Protein AF-0000000084876381 (afdb_homodimer)

Solvent-accessible surface area (backbone atoms only — not comparable to full-atom values): 39689 Å² total; per-residue (Å²): 142,76,85,71,80,72,76,62,91,60,94,73,58,54,29,73,72,55,56,51,60,72,66,27,7,46,44,75,82,46,63,60,57,58,50,49,55,58,30,39,75,76,13,69,27,24,47,39,34,47,50,25,46,39,40,35,71,73,40,63,93,35,71,64,32,50,50,37,42,53,49,21,51,50,44,34,53,52,50,52,59,72,45,70,47,57,87,44,47,26,52,52,43,24,52,52,52,49,36,50,49,26,34,57,66,61,30,79,33,62,66,58,54,52,49,54,43,57,58,44,39,42,77,63,45,51,74,41,93,57,78,77,66,54,73,65,34,46,51,46,51,49,50,52,15,58,74,34,30,68,85,37,43,31,21,59,87,59,80,71,79,52,46,40,60,52,48,50,51,29,25,60,72,62,76,41,75,80,74,62,57,66,39,57,54,55,43,39,42,39,67,58,50,58,44,47,61,38,43,88,40,82,62,28,44,58,50,46,72,62,53,84,76,79,89,76,53,42,58,49,52,26,50,50,47,15,46,36,37,26,51,35,51,52,41,51,52,53,47,47,59,51,28,60,69,66,66,72,72,87,81,65,58,71,81,78,76,47,80,45,68,68,56,42,50,49,51,24,49,22,23,49,47,45,34,49,40,35,55,69,35,78,88,31,69,52,60,25,53,69,54,37,45,49,37,37,46,50,52,58,67,42,43,38,58,63,37,67,79,33,56,70,57,47,52,51,50,50,52,48,49,53,50,45,49,71,74,41,78,52,54,51,59,54,52,54,50,48,55,51,50,51,44,52,73,72,62,51,61,71,60,56,63,43,60,54,26,44,74,67,69,30,41,45,73,30,97,142,75,87,70,82,73,76,62,89,60,93,72,57,54,28,73,72,54,55,51,58,73,66,28,7,47,45,75,81,46,62,60,57,58,52,48,55,58,30,39,75,77,14,68,26,24,47,38,35,46,52,26,44,41,40,35,71,74,40,63,93,35,70,66,30,51,50,37,42,52,50,21,50,48,44,35,53,50,49,51,61,70,45,69,48,57,88,45,46,28,54,50,42,25,52,52,52,49,37,50,49,25,35,57,68,62,31,77,32,63,65,57,55,51,50,54,42,58,58,46,40,42,76,62,47,51,74,45,94,57,77,77,67,54,73,65,33,46,51,46,52,48,50,52,14,59,76,36,31,68,85,38,44,31,21,59,87,60,80,71,77,52,46,42,60,51,48,50,51,28,26,60,74,61,75,40,75,78,76,62,57,65,39,56,56,54,42,40,42,39,67,56,51,58,44,47,62,38,43,89,41,82,59,28,43,59,49,44,72,62,53,85,74,79,90,74,54,41,58,49,50,26,50,49,48,17,46,38,36,27,51,35,52,52,40,51,52,53,46,47,59,52,31,65,71,42,80,79,70,85,82,65,56,73,77,76,75,49,79,48,68,68,57,41,49,48,51,24,51,21,24,48,47,44,34,49,40,34,56,69,34,78,90,30,70,54,60,27,52,69,53,37,44,50,37,37,46,50,54,56,68,41,41,37,58,62,36,68,80,33,57,70,57,47,51,53,51,50,53,47,50,52,51,46,49,70,76,38,77,53,52,50,60,53,50,54,49,48,55,51,49,52,43,53,73,72,62,51,61,72,59,58,63,42,59,53,26,42,74,66,69,30,41,46,74,30,97

Nearest PDB structures (foldseek):
  6r6g-assembly1_AI  TM=3.968E-01  e=1.585E+00  Canis lupus familiaris
  6r6g-assembly1_AI  TM=3.968E-01  e=3.717E+00  Canis lupus familiaris
  7vpu-assembly2_C  TM=2.616E-01  e=5.475E+00  Lachancea thermotolerans CBS 6340

Sequence (734 aa):
MTVSVMITFSQNVRVLESGIHSLFATSTDDSLKDNLRQASKQSLALVSICCAYQFVSEYPETEEAYSQFRNALRVFQDELEERGGTLNGGTLCAGLILCTLSILQDLPWTNQLHCMVDLYCIHASLGSSAPMPDAFTNRCLQVIGVMDLPGLVFGRRTSNIGFWKRLREAELASCSGLMGGVETLTGLPRSLLDILAYTKHCEAQRDLWNWHGEMGDSLQAQLWDAWRYAGILYRARAMVKNQDLEGDGLQEESMTGLPSTKYLLWRLIASLDTLRLGLEHPGSKGLLYGNSAFWPYLVARCEFELLRSNPEWKTVLDKLFSMMISSYKPGHIQIAQDMIQEAWERGEVTFDLDEAALSRKIELAAFMTVSVMITFSQNVRVLESGIHSLFATSTDDSLKDNLRQASKQSLALVSICCAYQFVSEYPETEEAYSQFRNALRVFQDELEERGGTLNGGTLCAGLILCTLSILQDLPWTNQLHCMVDLYCIHASLGSSAPMPDAFTNRCLQVIGVMDLPGLVFGRRTSNIGFWKRLREAELASCSGLMGGVETLTGLPRSLLDILAYTKHCEAQRDLWNWHGEMGDSLQAQLWDAWRYAGILYRARAMVKNQDLEGDGLQEESMTGLPSTKYLLWRLIASLDTLRLGLEHPGSKGLLYGNSAFWPYLVARCEFELLRSNPEWKTVLDKLFSMMISSYKPGHIQIAQDMIQEAWERGEVTFDLDEAALSRKIELAAF

pLDDT: mean 83.03, std 16.23, range [19.58, 97.88]

Radius of gyration: 30.01 Å; Cα contacts (8 Å, |Δi|>4): 993; chains: 2; bounding box: 57×99×80 Å

Secondary structure (DSSP, 8-state):
--------S-TT-TTTTTGGGGS-SSBTT-THHHHHHHHHTS-HHHHHHHHHHHHHHHSTT-HHHHHHHHHHHHHHHHHHHHHTT---HHHHHHHHHHHHHHHHTT---HHHHHHHHHHTTHHHHTTSSPPPPPHHHHHHHHHHHHHT-TTSEET--S----HHHHHHHHHHHTT-S--SSB-TTT--BHHHHHHHTTTTSTHHHHHHHT-------HHHHHHHHHHHHHHHHHHHHHHHHHHHHHT-----TTSS-PPPHHHHHHHHHHHHHHHHHHHTSGGGTTB-GGGG-HHHHHHHHT-HHHHHH-HHHHHHHHHHHHHHHHH---HHHHHHHHHHHHHHHTT-S---HHHHHHHTT--EE--/--------S-TT-TTTTTGGGGS-SSBTT-THHHHHHHHHTS-HHHHHHHHHHHHHHHSTT-HHHHHHHHHHHHHHHHHHHHHTT---HHHHHHHHHHHHHHHHTT---HHHHHHHHHHTTHHHHTTSSPPPPPHHHHHHHHHHHHHT-TTSEET--S----HHHHHHHHHHHHT-S--SSB-TTT--BHHHHHHHTTTTSTHHHHHHHT-------HHHHHHHHHHHHHHHHHHHHHHHHHHHHSS-----TTTS-PPPHHHHHHHHHHHHHHHHHHHTSGGGTTB-GGGG-HHHHHHHHT-HHHHHH-HHHHHHHHHHHHHHHHH---HHHHHHHHHHHHHHHTT-S---HHHHHHHTT--EE--

Organism: Fusarium pseudograminearum (strain CS3096) (NCBI:txid1028729)

Foldseek 3Di:
DCPPPPVPPPDPLCCLVAVCLLQWFFFLPDCVSVVLNVLVVVAVLLSLLSVLSVCCQVPNPDPVSVVSLVVSVVSLVVVLVVCQLPDGLSSLVSLVSNLVSCQLVQHQRVVSLVVSCVSNVVVVVLQDPDPDDPPSSLLSLVSSQVQLAPQQKFLHPDHRPLSLVSNQVSCVVVVHDDNWDARIRQREISLLVNLSSVLQDPCSLVCLVPPPDDDDDPLSVLLHLLVSLLSNLSSVVVVQVVVVVVVDHDPDCPDVVDHDNLVSLVSNLVSLLVSVVVCPDPVNPGRRNLSNNQSSLLSSLQQQQSCVVPVVSVVSSVVSLVVSCVSPVRPLSVVLVVLSVVCVVVVHNGDDSNVSCNVVSGIRRRD/DCPPPPVPPPDPLCCLVAVCLLQWFFFLPDCVSVVLNVLVVVAVLLSLLSSLSVCCQVPPPDPVSVVSLVVSVVSLVVVLVVCQLDDGLSSLVSLLSNLVSCQLVQHQRVVSLVVSCVSNVVVVVLQDPDPDDPPSSLLSLVSSQVQLAPPQKFLHDDHRPLSLVSNQVSCVVVVHDDNWDARIRQREISLLVNLSSVLQDPCSLVCLVPPPDDDDDPLSVLLHLLVSLLSNLSSVVVVQVVCVVVPDRDPCCPPVVDHDNLVSLVSNLVSLLVSVVVCPDPVNPGRRNLSNNQSSLLSSLQQQQSCVVPVVSVVSSVVSLVVCCVSPVRPLSVVLVVLSVVCVVVVDNGDDSNVSCNVVSGIRRRD

Structure (mmCIF, N/CA/C/O backbone):
data_AF-0000000084876381-model_v1
#
loop_
_entity.id
_entity.type
_entity.pdbx_description
1 polymer 'Uncharacterized protein'
#
loop_
_atom_site.group_PDB
_atom_site.id
_atom_site.type_symbol
_atom_site.label_atom_id
_atom_site.label_alt_id
_atom_site.label_comp_id
_atom_site.label_asym_id
_atom_site.label_entity_id
_atom_site.label_seq_id
_atom_site.pdbx_PDB_ins_code
_atom_site.Cartn_x
_atom_site.Cartn_y
_atom_site.Cartn_z
_atom_site.occupancy
_atom_site.B_iso_or_equiv
_atom_site.auth_seq_id
_atom_site.auth_comp_id
_atom_site.auth_asym_id
_atom_site.auth_atom_id
_atom_site.pdbx_PDB_model_num
ATOM 1 N N . MET A 1 1 ? 11.047 -39.156 -46.531 1 20.02 1 MET A N 1
ATOM 2 C CA . MET A 1 1 ? 10.383 -37.938 -47 1 20.02 1 MET A CA 1
ATOM 3 C C . MET A 1 1 ? 10.258 -36.938 -45.844 1 20.02 1 MET A C 1
ATOM 5 O O . MET A 1 1 ? 9.305 -37 -45.062 1 20.02 1 MET A O 1
ATOM 9 N N . THR A 1 2 ? 11.359 -36.656 -45.094 1 20.53 2 THR A N 1
ATOM 10 C CA . THR A 1 2 ? 11.992 -36.281 -43.844 1 20.53 2 THR A CA 1
ATOM 11 C C . THR A 1 2 ? 11.906 -34.75 -43.625 1 20.53 2 THR A C 1
ATOM 13 O O . THR A 1 2 ? 12.781 -34 -44.062 1 20.53 2 THR A O 1
ATOM 16 N N . VAL A 1 3 ? 10.867 -34.188 -44.25 1 25.02 3 VAL A N 1
ATOM 17 C CA . VAL A 1 3 ? 10.562 -32.75 -44.188 1 25.02 3 VAL A CA 1
ATOM 18 C C . VAL A 1 3 ? 10.734 -32.219 -42.75 1 25.02 3 VAL A C 1
ATOM 20 O O . VAL A 1 3 ? 9.953 -32.562 -41.875 1 25.02 3 VAL A O 1
ATOM 23 N N . SER A 1 4 ? 11.992 -32.312 -42.188 1 23.61 4 SER A N 1
ATOM 24 C CA . SER A 1 4 ? 12.805 -32.062 -41 1 23.61 4 SER A CA 1
ATOM 25 C C . SER A 1 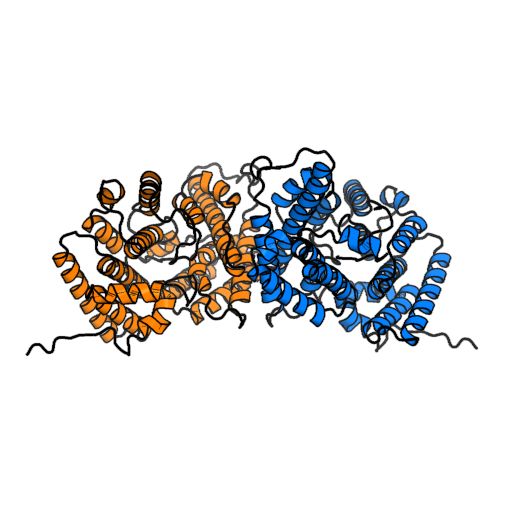4 ? 12.531 -30.656 -40.406 1 23.61 4 SER A C 1
ATOM 27 O O . SER A 1 4 ? 12.852 -29.656 -41.031 1 23.61 4 SER A O 1
ATOM 29 N N . VAL A 1 5 ? 11.398 -30.422 -39.906 1 26.98 5 VAL A N 1
ATOM 30 C CA . VAL A 1 5 ? 10.742 -29.266 -39.312 1 26.98 5 VAL A CA 1
ATOM 31 C C . VAL A 1 5 ? 11.727 -28.547 -38.375 1 26.98 5 VAL A C 1
ATOM 33 O O . VAL A 1 5 ? 12.016 -29.031 -37.281 1 26.98 5 VAL A O 1
ATOM 36 N N . MET A 1 6 ? 12.953 -28.203 -38.844 1 27.58 6 MET A N 1
ATOM 37 C CA . MET A 1 6 ? 13.891 -27.266 -38.188 1 27.58 6 MET A CA 1
ATOM 38 C C . MET A 1 6 ? 13.172 -26.016 -37.719 1 27.58 6 MET A C 1
ATOM 40 O O . MET A 1 6 ? 12.969 -25.078 -38.5 1 27.58 6 MET A O 1
ATOM 44 N N . ILE A 1 7 ? 12.086 -26.016 -37.062 1 31.66 7 ILE A N 1
ATOM 45 C CA . ILE A 1 7 ? 11.508 -24.859 -36.375 1 31.66 7 ILE A CA 1
ATOM 46 C C . ILE A 1 7 ? 12.609 -24.109 -35.656 1 31.66 7 ILE A C 1
ATOM 48 O O . ILE A 1 7 ? 13.102 -24.562 -34.625 1 31.66 7 ILE A O 1
ATOM 52 N N . THR A 1 8 ? 13.656 -23.672 -36.312 1 31.72 8 THR A N 1
ATOM 53 C CA . THR A 1 8 ? 14.633 -22.719 -35.781 1 31.72 8 THR A CA 1
ATOM 54 C C . THR A 1 8 ? 13.93 -21.594 -35.031 1 31.72 8 THR A C 1
ATOM 56 O O . THR A 1 8 ? 12.852 -21.156 -35.406 1 31.72 8 THR A O 1
ATOM 59 N N . PHE A 1 9 ? 14.141 -21.391 -33.719 1 38.97 9 PHE A N 1
ATOM 60 C CA . PHE A 1 9 ? 13.781 -20.203 -32.969 1 38.97 9 PHE A CA 1
ATOM 61 C C . PHE A 1 9 ? 13.906 -18.953 -33.844 1 38.97 9 PHE A C 1
ATOM 63 O O . PHE A 1 9 ? 14.781 -18.125 -33.625 1 38.97 9 PHE A O 1
ATOM 70 N N . SER A 1 10 ? 14.219 -18.953 -35.156 1 38.5 10 SER A N 1
ATOM 71 C CA . SER A 1 10 ? 14.297 -17.719 -35.938 1 38.5 10 SER A CA 1
ATOM 72 C C . SER A 1 10 ? 13.219 -16.734 -35.5 1 38.5 10 SER A C 1
ATOM 74 O O . SER A 1 10 ? 12.414 -17.031 -34.625 1 38.5 10 SER A O 1
ATOM 76 N N . GLN A 1 11 ? 12.508 -15.914 -36.594 1 40.31 11 GLN A N 1
ATOM 77 C CA . GLN A 1 11 ? 11.664 -14.727 -36.781 1 40.31 11 GLN A CA 1
ATOM 78 C C . GLN A 1 11 ? 10.406 -14.828 -35.906 1 40.31 11 GLN A C 1
ATOM 80 O O . GLN A 1 11 ? 9.898 -13.812 -35.438 1 40.31 11 GLN A O 1
ATOM 85 N N . ASN A 1 12 ? 9.492 -15.797 -36 1 42.56 12 ASN A N 1
ATOM 86 C CA . ASN A 1 12 ? 8.07 -15.789 -35.688 1 42.56 12 ASN A CA 1
ATOM 87 C C . ASN A 1 12 ? 7.801 -16.094 -34.219 1 42.56 12 ASN A C 1
ATOM 89 O O . ASN A 1 12 ? 6.672 -16.406 -33.844 1 42.56 12 ASN A O 1
ATOM 93 N N . VAL A 1 13 ? 8.625 -16.547 -33.469 1 50.91 13 VAL A N 1
ATOM 94 C CA . VAL A 1 13 ? 8.062 -17.078 -32.25 1 50.91 13 VAL A CA 1
ATOM 95 C C . VAL A 1 13 ? 7.602 -15.922 -31.359 1 50.91 13 VAL A C 1
ATOM 97 O O . VAL A 1 13 ? 8.367 -15.43 -30.531 1 50.91 13 VAL A O 1
ATOM 100 N N . ARG A 1 14 ? 6.711 -15.258 -31.906 1 57.34 14 ARG A N 1
ATOM 101 C CA . ARG A 1 14 ? 5.93 -14.211 -31.266 1 57.34 14 ARG A CA 1
ATOM 102 C C . ARG A 1 14 ? 5.68 -14.531 -29.79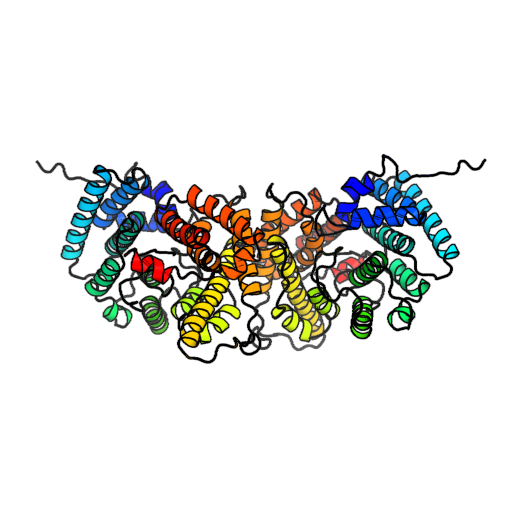7 1 57.34 14 ARG A C 1
ATOM 104 O O . ARG A 1 14 ? 5.414 -13.633 -28.984 1 57.34 14 ARG A O 1
ATOM 111 N N . VAL A 1 15 ? 5.766 -15.953 -29.594 1 60.34 15 VAL A N 1
ATOM 112 C CA . VAL A 1 15 ? 5.473 -16.344 -28.219 1 60.34 15 VAL A CA 1
ATOM 113 C C . VAL A 1 15 ? 6.52 -15.75 -27.281 1 60.34 15 VAL A C 1
ATOM 115 O O . VAL A 1 15 ? 6.195 -15.32 -26.172 1 60.34 15 VAL A O 1
ATOM 118 N N . LEU A 1 16 ? 7.68 -15.734 -27.766 1 62.34 16 LEU A N 1
ATOM 119 C CA . LEU A 1 16 ? 8.758 -15.25 -26.906 1 62.34 16 LEU A CA 1
ATOM 120 C C . LEU A 1 16 ? 8.742 -13.727 -26.828 1 62.34 16 LEU A C 1
ATOM 122 O O . LEU A 1 16 ? 9.352 -13.141 -25.922 1 62.34 16 LEU A O 1
ATOM 126 N N . GLU A 1 17 ? 7.938 -13.125 -27.656 1 65.56 17 GLU A N 1
ATOM 127 C CA . GLU A 1 17 ? 7.922 -11.664 -27.609 1 65.56 17 GLU A CA 1
ATOM 128 C C . GLU A 1 17 ? 6.824 -11.156 -26.672 1 65.56 17 GLU A C 1
ATOM 130 O O . GLU A 1 17 ? 7.055 -10.242 -25.875 1 65.56 17 GLU A O 1
ATOM 135 N N . SER A 1 18 ? 5.695 -11.773 -26.781 1 66 18 SER A N 1
ATOM 136 C CA . SER A 1 18 ? 4.625 -11.211 -25.953 1 66 18 SER A CA 1
ATOM 137 C C . SER A 1 18 ? 3.881 -12.305 -25.203 1 66 18 SER A C 1
ATOM 139 O O . SER A 1 18 ? 3.439 -12.094 -24.078 1 66 18 SER A O 1
ATOM 141 N N . GLY A 1 19 ? 3.867 -13.422 -25.719 1 72.56 19 GLY A N 1
ATOM 142 C CA . GLY A 1 19 ? 3.082 -14.484 -25.109 1 72.56 19 GLY A CA 1
ATOM 143 C C . GLY A 1 19 ? 3.654 -14.969 -23.797 1 72.56 19 GLY A C 1
ATOM 144 O O . GLY A 1 19 ? 2.906 -15.297 -22.875 1 72.56 19 GLY A O 1
ATOM 145 N N . ILE A 1 20 ? 4.93 -14.828 -23.656 1 77.19 20 ILE A N 1
ATOM 146 C CA . ILE A 1 20 ? 5.605 -15.359 -22.484 1 77.19 20 ILE A CA 1
ATOM 147 C C . ILE A 1 20 ? 5.305 -14.477 -21.281 1 77.19 20 ILE A C 1
ATOM 149 O O . ILE A 1 20 ? 5.445 -14.922 -20.125 1 77.19 20 ILE A O 1
ATOM 153 N N . HIS A 1 21 ? 4.852 -13.273 -21.547 1 81.12 21 HIS A N 1
ATOM 154 C CA . HIS A 1 21 ? 4.656 -12.312 -20.469 1 81.12 21 HIS A CA 1
ATOM 155 C C . HIS A 1 21 ? 3.451 -12.688 -19.609 1 81.12 21 HIS A C 1
ATOM 157 O O . HIS A 1 21 ? 3.301 -12.188 -18.484 1 81.12 21 HIS A O 1
ATOM 163 N N . SER A 1 22 ? 2.727 -13.602 -20.078 1 80.81 22 SER A N 1
ATOM 164 C CA . SER A 1 22 ? 1.584 -14.055 -19.281 1 80.81 22 SER A CA 1
ATOM 165 C C . SER A 1 22 ? 1.986 -15.141 -18.297 1 80.81 22 SER A C 1
ATOM 167 O O . SER A 1 22 ? 1.216 -15.492 -17.406 1 80.81 22 SER A O 1
ATOM 169 N N . LEU A 1 23 ? 3.258 -15.539 -18.391 1 82.44 23 LEU A N 1
ATOM 170 C CA . LEU A 1 23 ? 3.656 -16.719 -17.641 1 82.44 23 LEU A CA 1
ATOM 171 C C . LEU A 1 23 ? 4.32 -16.328 -16.328 1 82.44 23 LEU A C 1
ATOM 173 O O . LEU A 1 23 ? 4.543 -17.188 -15.461 1 82.44 23 LEU A O 1
ATOM 177 N N . PHE A 1 24 ? 4.641 -15.102 -16.234 1 85.31 24 PHE A N 1
ATOM 178 C CA . PHE A 1 24 ? 5.332 -14.711 -15.016 1 85.31 24 PHE A CA 1
ATOM 179 C C . PHE A 1 24 ? 4.906 -13.32 -14.57 1 85.31 24 PHE A C 1
ATOM 181 O O . PHE A 1 24 ? 4.141 -12.648 -15.266 1 85.31 24 PHE A O 1
ATOM 188 N N . ALA A 1 25 ? 5.32 -12.93 -13.32 1 88.12 25 ALA A N 1
ATOM 189 C CA . ALA A 1 25 ? 4.738 -11.734 -12.711 1 88.12 25 ALA A CA 1
ATOM 190 C C . ALA A 1 25 ? 5.824 -10.789 -12.211 1 88.12 25 ALA A C 1
ATOM 192 O O . ALA A 1 25 ? 5.707 -10.227 -11.117 1 88.12 25 ALA A O 1
ATOM 193 N N . THR A 1 26 ? 6.809 -10.609 -12.938 1 88.81 26 THR A N 1
ATOM 194 C CA . THR A 1 26 ? 7.828 -9.625 -12.594 1 88.81 26 THR A CA 1
ATOM 195 C C . THR A 1 26 ? 7.816 -8.461 -13.578 1 88.81 26 THR A C 1
ATOM 197 O O . THR A 1 26 ? 6.957 -7.582 -13.508 1 88.81 26 THR A O 1
ATOM 200 N N . SER A 1 27 ? 8.734 -8.422 -14.492 1 87.94 27 SER A N 1
ATOM 201 C CA . SER A 1 27 ? 8.766 -7.375 -15.516 1 87.94 27 SER A CA 1
ATOM 202 C C . SER A 1 27 ? 9.148 -7.938 -16.875 1 87.94 27 SER A C 1
ATOM 204 O O . SER A 1 27 ? 9.695 -9.039 -16.969 1 87.94 27 SER A O 1
ATOM 206 N N . THR A 1 28 ? 8.852 -7.184 -17.906 1 83.88 28 THR A N 1
ATOM 207 C CA . THR A 1 28 ? 9.156 -7.613 -19.266 1 83.88 28 THR A CA 1
ATOM 208 C C . THR A 1 28 ? 10.664 -7.703 -19.484 1 83.88 28 THR A C 1
ATOM 210 O O . THR A 1 28 ? 11.125 -8.344 -20.422 1 83.88 28 THR A O 1
ATOM 213 N N . ASP A 1 29 ? 11.375 -7.117 -18.547 1 78.94 29 ASP A N 1
ATOM 214 C CA . ASP A 1 29 ? 12.828 -7.121 -18.672 1 78.94 29 ASP A CA 1
ATOM 215 C C . ASP A 1 29 ? 13.438 -8.312 -17.938 1 78.94 29 ASP A C 1
ATOM 217 O O . ASP A 1 29 ? 14.664 -8.453 -17.875 1 78.94 29 ASP A O 1
ATOM 221 N N . ASP A 1 30 ? 12.641 -9.156 -17.484 1 80.69 30 ASP A N 1
ATOM 222 C CA . ASP A 1 30 ? 13.125 -10.32 -16.766 1 80.69 30 ASP A CA 1
ATOM 223 C C . ASP A 1 30 ? 13.977 -11.219 -17.672 1 80.69 30 ASP A C 1
ATOM 225 O O . ASP A 1 30 ? 13.703 -11.328 -18.859 1 80.69 30 ASP A O 1
ATOM 229 N N . SER A 1 31 ? 14.914 -11.875 -17.062 1 80.38 31 SER A N 1
ATOM 230 C CA . SER A 1 31 ? 15.867 -12.695 -17.812 1 80.38 31 SER A CA 1
ATOM 231 C C . SER A 1 31 ? 15.227 -14 -18.281 1 80.38 31 SER A C 1
ATOM 233 O O . SER A 1 31 ? 15.844 -14.773 -19.016 1 80.38 31 SER A O 1
ATOM 235 N N . LEU A 1 32 ? 14.094 -14.203 -17.922 1 81.19 32 LEU A N 1
ATOM 236 C CA . LEU A 1 32 ? 13.422 -15.453 -18.25 1 81.19 32 LEU A CA 1
ATOM 237 C C . LEU A 1 32 ? 13.336 -15.648 -19.766 1 81.19 32 LEU A C 1
ATOM 239 O O . LEU A 1 32 ? 13.5 -16.766 -20.266 1 81.19 32 LEU A O 1
ATOM 243 N N . LYS A 1 33 ? 13.141 -14.609 -20.422 1 79.81 33 LYS A N 1
ATOM 244 C CA . LYS A 1 33 ? 13.039 -14.703 -21.891 1 79.81 33 LYS A CA 1
ATOM 245 C C . LYS A 1 33 ? 14.344 -15.211 -22.484 1 79.81 33 LYS A C 1
ATOM 247 O O . LYS A 1 33 ? 14.328 -16.094 -23.344 1 79.81 33 LYS A O 1
ATOM 252 N N . ASP A 1 34 ? 15.336 -14.672 -22 1 84.12 34 ASP A N 1
ATOM 253 C CA . ASP A 1 34 ? 16.656 -15.07 -22.5 1 84.12 34 ASP A CA 1
ATOM 254 C C . ASP A 1 34 ? 16.984 -16.5 -22.094 1 84.12 34 ASP A C 1
ATOM 256 O O . ASP A 1 34 ? 17.578 -17.25 -22.875 1 84.12 34 ASP A O 1
ATOM 260 N N . ASN A 1 35 ? 16.594 -16.797 -20.969 1 86.62 35 ASN A N 1
ATOM 261 C CA . ASN A 1 35 ? 16.812 -18.156 -20.5 1 86.62 35 ASN A CA 1
ATOM 262 C C . ASN A 1 35 ? 16.016 -19.172 -21.328 1 86.62 35 ASN A C 1
ATOM 264 O O . ASN A 1 35 ? 16.516 -20.25 -21.641 1 86.62 35 ASN A O 1
ATOM 268 N N . LEU A 1 36 ? 14.875 -18.797 -21.672 1 85.5 36 LEU A N 1
ATOM 269 C CA . LEU A 1 36 ? 14.023 -19.672 -22.469 1 85.5 36 LEU A CA 1
ATOM 270 C C . LEU A 1 36 ? 14.594 -19.859 -23.875 1 85.5 36 LEU A C 1
ATOM 272 O O . LEU A 1 36 ? 14.555 -20.953 -24.438 1 85.5 36 LEU A O 1
ATOM 276 N N . ARG A 1 37 ? 15.094 -18.766 -24.344 1 84.12 37 ARG A N 1
ATOM 277 C CA . ARG A 1 37 ? 15.711 -18.828 -25.672 1 84.12 37 ARG A CA 1
ATOM 278 C C . ARG A 1 37 ? 16.906 -19.781 -25.672 1 84.12 37 ARG A C 1
ATOM 280 O O . ARG A 1 37 ? 17.078 -20.578 -26.609 1 84.12 37 ARG A O 1
ATOM 287 N N . GLN A 1 38 ? 17.641 -19.688 -24.703 1 87.5 38 GLN A N 1
ATOM 288 C CA . GLN A 1 38 ? 18.812 -20.547 -24.625 1 87.5 38 GLN A CA 1
ATOM 289 C C . GLN A 1 38 ? 18.422 -22 -24.422 1 87.5 38 GLN A C 1
ATOM 291 O O . GLN A 1 38 ? 19.016 -22.891 -25.031 1 87.5 38 GLN A O 1
ATOM 296 N N . ALA A 1 39 ? 17.453 -22.219 -23.625 1 88.44 39 ALA A N 1
ATOM 297 C CA . ALA A 1 39 ? 17 -23.578 -23.344 1 88.44 39 ALA A CA 1
ATOM 298 C C . ALA A 1 39 ? 16.344 -24.203 -24.578 1 88.44 39 ALA A C 1
ATOM 300 O O . ALA A 1 39 ? 16.391 -25.422 -24.781 1 88.44 39 ALA A O 1
ATOM 301 N N . SER A 1 40 ? 15.719 -23.359 -25.391 1 86.94 40 SER A N 1
ATOM 302 C CA . SER A 1 40 ? 15.008 -23.828 -26.562 1 86.94 40 SER A CA 1
ATOM 303 C C . SER A 1 40 ? 15.969 -24.422 -27.594 1 86.94 40 SER A C 1
ATOM 305 O O . SER A 1 40 ? 15.57 -25.234 -28.438 1 86.94 40 SER A O 1
ATOM 307 N N . LYS A 1 41 ? 17.188 -24.047 -27.453 1 87.25 41 LYS A N 1
ATOM 308 C CA . LYS A 1 41 ? 18.203 -24.562 -28.375 1 87.25 41 LYS A CA 1
ATOM 309 C C . LYS A 1 41 ? 18.5 -26.031 -28.078 1 87.25 41 LYS A C 1
ATOM 311 O O . LYS A 1 41 ? 18.938 -26.781 -28.953 1 87.25 41 LYS A O 1
ATOM 316 N N . GLN A 1 42 ? 18.203 -26.484 -26.906 1 87.19 42 GLN A N 1
ATOM 317 C CA . GLN A 1 42 ? 18.594 -27.828 -26.484 1 87.19 42 GLN A CA 1
ATOM 318 C C . GLN A 1 42 ? 17.375 -28.703 -26.25 1 87.19 42 GLN A C 1
ATOM 320 O O . GLN A 1 42 ? 17.5 -29.859 -25.812 1 87.19 42 GLN A O 1
ATOM 325 N N . SER A 1 43 ? 16.25 -28.203 -26.484 1 91.38 43 SER A N 1
ATOM 326 C CA . SER A 1 43 ? 15.031 -28.969 -26.219 1 91.38 43 SER A CA 1
ATOM 327 C C . SER A 1 43 ? 13.984 -28.734 -27.312 1 91.38 43 SER A C 1
ATOM 329 O O . SER A 1 43 ? 13.375 -27.656 -27.375 1 91.38 43 SER A O 1
ATOM 331 N N . LEU A 1 44 ? 13.75 -29.734 -28.078 1 90.06 44 LEU A N 1
ATOM 332 C CA . LEU A 1 44 ? 12.727 -29.656 -29.125 1 90.06 44 LEU A CA 1
ATOM 333 C C . LEU A 1 44 ? 11.336 -29.609 -28.5 1 90.06 44 LEU A C 1
ATOM 335 O O . LEU A 1 44 ? 10.43 -28.969 -29.062 1 90.06 44 LEU A O 1
ATOM 339 N N . ALA A 1 45 ? 11.227 -30.266 -27.406 1 91.88 45 ALA A N 1
ATOM 340 C CA . ALA A 1 45 ? 9.953 -30.25 -26.688 1 91.88 45 ALA A CA 1
ATOM 341 C C . ALA A 1 45 ? 9.57 -28.812 -26.312 1 91.88 45 ALA A C 1
ATOM 343 O O . ALA A 1 45 ? 8.414 -28.422 -26.453 1 91.88 45 ALA A O 1
ATOM 344 N N . LEU A 1 46 ? 10.539 -28.078 -25.875 1 92 46 LEU A N 1
ATOM 345 C CA . LEU A 1 46 ? 10.281 -26.703 -25.469 1 92 46 LEU A CA 1
ATOM 346 C C . LEU A 1 46 ? 9.828 -25.844 -26.641 1 92 46 LEU A C 1
ATOM 348 O O . LEU A 1 46 ? 8.891 -25.047 -26.516 1 92 46 LEU A O 1
ATOM 352 N N . VAL A 1 47 ? 10.414 -26.016 -27.719 1 89.38 47 VAL A N 1
ATOM 353 C CA . VAL A 1 47 ? 10.055 -25.25 -28.922 1 89.38 47 VAL A CA 1
ATOM 354 C C . VAL A 1 47 ? 8.625 -25.609 -29.344 1 89.38 47 VAL A C 1
ATOM 356 O O . VAL A 1 47 ? 7.816 -24.703 -29.594 1 89.38 47 VAL A O 1
ATOM 359 N N . SER A 1 48 ? 8.344 -26.859 -29.406 1 89.81 48 SER A N 1
ATOM 360 C CA . SER A 1 48 ? 7.035 -27.344 -29.844 1 89.81 48 SER A CA 1
ATOM 361 C C . SER A 1 48 ? 5.93 -26.844 -28.922 1 89.81 48 SER A C 1
ATOM 363 O O . SER A 1 48 ? 4.875 -26.406 -29.375 1 89.81 48 SER A O 1
ATOM 365 N N . ILE A 1 49 ? 6.23 -26.922 -27.688 1 90.75 49 ILE A N 1
ATOM 366 C CA . ILE A 1 49 ? 5.211 -26.562 -26.719 1 90.75 49 ILE A CA 1
ATOM 367 C C . ILE A 1 49 ? 5 -25.047 -26.734 1 90.75 49 ILE A C 1
ATOM 369 O O . ILE A 1 49 ? 3.877 -24.578 -26.547 1 90.75 49 ILE A O 1
ATOM 373 N N . CYS A 1 50 ? 6.039 -24.281 -26.875 1 87.44 50 CYS A N 1
ATOM 374 C CA . CYS A 1 50 ? 5.906 -22.828 -26.969 1 87.44 50 CYS A CA 1
ATOM 375 C C . CYS A 1 50 ? 5.059 -22.438 -28.172 1 87.44 50 CYS A C 1
ATOM 377 O O . CYS A 1 50 ? 4.238 -21.531 -28.094 1 87.44 50 CYS A O 1
ATOM 379 N N . CYS A 1 51 ? 5.223 -23.141 -29.203 1 84.31 51 CYS A N 1
ATOM 380 C CA . CYS A 1 51 ? 4.414 -22.891 -30.391 1 84.31 51 CYS A CA 1
ATOM 381 C C . CYS A 1 51 ? 2.949 -23.219 -30.125 1 84.31 51 CYS A C 1
ATOM 383 O O . CYS A 1 51 ? 2.059 -22.469 -30.516 1 84.31 51 CYS A O 1
ATOM 385 N N . ALA A 1 52 ? 2.781 -24.328 -29.562 1 87.38 52 ALA A N 1
ATOM 386 C CA . ALA A 1 52 ? 1.414 -24.719 -29.219 1 87.38 52 ALA A CA 1
ATOM 387 C C . ALA A 1 52 ? 0.768 -23.688 -28.312 1 87.38 52 ALA A C 1
ATOM 389 O O . ALA A 1 52 ? -0.412 -23.359 -28.453 1 87.38 52 ALA A O 1
ATOM 390 N N . TYR A 1 53 ? 1.543 -23.219 -27.344 1 86 53 TYR A N 1
ATOM 391 C CA . TYR A 1 53 ? 1.049 -22.219 -26.422 1 86 53 TYR A CA 1
ATOM 392 C C . TYR A 1 53 ? 0.598 -20.953 -27.156 1 86 53 TYR A C 1
ATOM 394 O O . TYR A 1 53 ? -0.463 -20.406 -26.859 1 86 53 TYR A O 1
ATOM 402 N N . GLN A 1 54 ? 1.342 -20.516 -28.062 1 80.56 54 GLN A N 1
ATOM 403 C CA . GLN A 1 54 ? 1.008 -19.344 -28.844 1 80.56 54 GLN A CA 1
ATOM 404 C C . GLN A 1 54 ? -0.277 -19.562 -29.641 1 80.56 54 GLN A C 1
ATOM 406 O O . GLN A 1 54 ? -1.137 -18.672 -29.703 1 80.56 54 GLN A O 1
ATOM 411 N N . PHE A 1 55 ? -0.344 -20.656 -30.172 1 79.62 55 PHE A N 1
ATOM 412 C CA . PHE A 1 55 ? -1.502 -20.969 -31 1 79.62 55 PHE A CA 1
ATOM 413 C C . PHE A 1 55 ? -2.77 -21.047 -30.156 1 79.62 55 PHE A C 1
ATOM 415 O O . PHE A 1 55 ? -3.812 -20.516 -30.547 1 79.62 55 PHE A O 1
ATOM 422 N N . VAL A 1 56 ? -2.617 -21.688 -29.109 1 78.62 56 VAL A N 1
ATOM 423 C CA . VAL A 1 56 ? -3.771 -21.859 -28.234 1 78.62 56 VAL A CA 1
ATOM 424 C C . VAL A 1 56 ? -4.188 -20.516 -27.656 1 78.62 56 VAL A C 1
ATOM 426 O O . VAL A 1 56 ? -5.379 -20.25 -27.469 1 78.62 56 VAL A O 1
ATOM 429 N N . SER A 1 57 ? -3.211 -19.656 -27.359 1 76.69 57 SER A N 1
ATOM 430 C CA . SER A 1 57 ? -3.496 -18.344 -26.797 1 76.69 57 SER A CA 1
ATOM 431 C C . SER A 1 57 ? -4.152 -17.422 -27.812 1 76.69 57 SER A C 1
ATOM 433 O O . SER A 1 57 ? -4.988 -16.594 -27.469 1 76.69 57 SER A O 1
ATOM 435 N N . GLU A 1 58 ? -3.818 -17.531 -29.016 1 75.38 58 GLU A N 1
ATOM 436 C CA . GLU A 1 58 ? -4.328 -16.656 -30.062 1 75.38 58 GLU A CA 1
ATOM 437 C C . GLU A 1 58 ? -5.625 -17.188 -30.656 1 75.38 58 GLU A C 1
ATOM 439 O O . GLU A 1 58 ? -6.516 -16.422 -31.031 1 75.38 58 GLU A O 1
ATOM 444 N N . TYR A 1 59 ? -5.641 -18.5 -30.781 1 78.94 59 TYR A N 1
ATOM 445 C CA . TYR A 1 59 ? -6.797 -19.125 -31.391 1 78.94 59 TYR A CA 1
ATOM 446 C C . TYR A 1 59 ? -7.363 -20.219 -30.484 1 78.94 59 TYR A C 1
ATOM 448 O O . TYR A 1 59 ? -7.301 -21.406 -30.828 1 78.94 59 TYR A O 1
ATOM 456 N N . PRO A 1 60 ? -7.922 -19.703 -29.516 1 75.19 60 PRO A N 1
ATOM 457 C CA . PRO A 1 60 ? -8.414 -20.719 -28.578 1 75.19 60 PRO A CA 1
ATOM 458 C C . PRO A 1 60 ? -9.57 -21.531 -29.141 1 75.19 60 PRO A C 1
ATOM 460 O O . PRO A 1 60 ? -10.344 -21.031 -29.969 1 75.19 60 PRO A O 1
ATOM 463 N N . GLU A 1 61 ? -9.656 -22.844 -28.891 1 77.06 61 GLU A N 1
ATOM 464 C CA . GLU A 1 61 ? -10.789 -23.734 -29.156 1 77.06 61 GLU A CA 1
ATOM 465 C C . GLU A 1 61 ? -10.891 -24.062 -30.656 1 77.06 61 GLU A C 1
ATOM 467 O O . GLU A 1 61 ? -11.992 -24.219 -31.188 1 77.06 61 GLU A O 1
ATOM 472 N N . THR A 1 62 ? -9.859 -24 -31.281 1 81.25 62 THR A N 1
ATOM 473 C CA . THR A 1 62 ? -9.844 -24.422 -32.688 1 81.25 62 THR A CA 1
ATOM 474 C C . THR A 1 62 ? -9.273 -25.828 -32.812 1 81.25 62 THR A C 1
ATOM 476 O O . THR A 1 62 ? -8.539 -26.281 -31.953 1 81.25 62 THR A O 1
ATOM 479 N N . GLU A 1 63 ? -9.719 -26.469 -33.844 1 83.5 63 GLU A N 1
ATOM 480 C CA . GLU A 1 63 ? -9.195 -27.812 -34.125 1 83.5 63 GLU A CA 1
ATOM 481 C C . GLU A 1 63 ? -7.684 -27.781 -34.312 1 83.5 63 GLU A C 1
ATOM 483 O O . GLU A 1 63 ? -6.988 -28.719 -33.938 1 83.5 63 GLU A O 1
ATOM 488 N N . GLU A 1 64 ? -7.293 -26.781 -34.906 1 82.94 64 GLU A N 1
ATOM 489 C CA . GLU A 1 64 ? -5.855 -26.641 -35.125 1 82.94 64 GLU A CA 1
ATOM 490 C C . GLU A 1 64 ? -5.113 -26.484 -33.781 1 82.94 64 GLU A C 1
ATOM 492 O O . GLU A 1 64 ? -4.012 -27.016 -33.625 1 82.94 64 GLU A O 1
ATOM 497 N N . ALA A 1 65 ? -5.645 -25.781 -32.906 1 80.44 65 ALA A N 1
ATOM 498 C CA . ALA A 1 65 ? -5.047 -25.625 -31.578 1 80.44 65 ALA A CA 1
ATOM 499 C C . ALA A 1 65 ? -4.918 -26.984 -30.875 1 80.44 65 ALA A C 1
ATOM 501 O O . ALA A 1 65 ? -3.885 -27.281 -30.266 1 80.44 65 ALA A O 1
ATOM 502 N N . TYR A 1 66 ? -5.887 -27.766 -31.094 1 82.19 66 TYR A N 1
ATOM 503 C CA . TYR A 1 66 ? -5.879 -29.094 -30.484 1 82.19 66 TYR A CA 1
ATOM 504 C C . TYR A 1 66 ? -4.82 -29.984 -31.109 1 82.19 66 TYR A C 1
ATOM 506 O O . TYR A 1 66 ? -4.137 -30.734 -30.422 1 82.19 66 TYR A O 1
ATOM 514 N N . SER A 1 67 ? -4.812 -29.844 -32.375 1 85.38 67 SER A N 1
ATOM 515 C CA . SER A 1 67 ? -3.82 -30.641 -33.094 1 85.38 67 SER A CA 1
ATOM 516 C C . SER A 1 67 ? -2.402 -30.25 -32.688 1 85.38 67 SER A C 1
ATOM 518 O O . SER A 1 67 ? -1.546 -31.125 -32.5 1 85.38 67 SER A O 1
ATOM 520 N N . GLN A 1 68 ? -2.191 -29 -32.594 1 84 68 GLN A N 1
ATOM 521 C CA . GLN A 1 68 ? -0.875 -28.516 -32.188 1 84 68 GLN A CA 1
ATOM 522 C C . GLN A 1 68 ? -0.544 -28.969 -30.75 1 84 68 GLN A C 1
ATOM 524 O O . GLN A 1 68 ? 0.602 -29.312 -30.453 1 84 68 GLN A O 1
ATOM 529 N N . PHE A 1 69 ? -1.479 -28.969 -30 1 85.94 69 PHE A N 1
ATOM 530 C CA . PHE A 1 69 ? -1.294 -29.422 -28.625 1 85.94 69 PHE A CA 1
ATOM 531 C C . PHE A 1 69 ? -0.92 -30.891 -28.578 1 85.94 69 PHE A C 1
ATOM 533 O O . PHE A 1 69 ? 0.017 -31.281 -27.875 1 85.94 69 PHE A O 1
ATOM 540 N N . ARG A 1 70 ? -1.589 -31.656 -29.297 1 87.12 70 ARG A N 1
ATOM 541 C CA . ARG A 1 70 ? -1.326 -33.094 -29.328 1 87.12 70 ARG A CA 1
ATOM 542 C C . ARG A 1 70 ? 0.076 -33.375 -29.859 1 87.12 70 ARG A C 1
ATOM 544 O O . ARG A 1 70 ? 0.76 -34.281 -29.375 1 87.12 70 ARG A O 1
ATOM 551 N N . ASN A 1 71 ? 0.349 -32.656 -30.812 1 89 71 ASN A N 1
ATOM 552 C CA . ASN A 1 71 ? 1.688 -32.812 -31.359 1 89 71 ASN A CA 1
ATOM 553 C C . ASN A 1 71 ? 2.766 -32.438 -30.344 1 89 71 ASN A C 1
ATOM 555 O O . ASN A 1 71 ? 3.773 -33.125 -30.219 1 89 71 ASN A O 1
ATOM 559 N N . ALA A 1 72 ? 2.551 -31.328 -29.703 1 88.62 72 ALA A N 1
ATOM 560 C CA . ALA A 1 72 ? 3.504 -30.875 -28.688 1 88.62 72 ALA A CA 1
ATOM 561 C C . ALA A 1 72 ? 3.639 -31.906 -27.578 1 88.62 72 ALA A C 1
ATOM 563 O O . ALA A 1 72 ? 4.738 -32.156 -27.078 1 88.62 72 ALA A O 1
ATOM 564 N N . LEU A 1 73 ? 2.586 -32.5 -27.219 1 88.12 73 LEU A N 1
ATOM 565 C CA . LEU A 1 73 ? 2.588 -33.531 -26.188 1 88.12 73 LEU A CA 1
ATOM 566 C C . LEU A 1 73 ? 3.406 -34.75 -26.625 1 88.12 73 LEU A C 1
ATOM 568 O O . LEU A 1 73 ? 4.176 -35.312 -25.828 1 88.12 73 LEU A O 1
ATOM 572 N N . ARG A 1 74 ? 3.238 -35.094 -27.812 1 90.75 74 ARG A N 1
ATOM 573 C CA . ARG A 1 74 ? 3.98 -36.219 -28.344 1 90.75 74 ARG A CA 1
ATOM 574 C C . ARG A 1 74 ? 5.48 -35.969 -28.359 1 90.75 74 ARG A C 1
ATOM 576 O O . ARG A 1 74 ? 6.273 -36.812 -27.938 1 90.75 74 ARG A O 1
ATOM 583 N N . VAL A 1 75 ? 5.797 -34.812 -28.828 1 90.94 75 VAL A N 1
ATOM 584 C CA . VAL A 1 75 ? 7.203 -34.438 -28.891 1 90.94 75 VAL A CA 1
ATOM 585 C C . VAL A 1 75 ? 7.797 -34.406 -27.469 1 90.94 75 VAL A C 1
ATOM 587 O O . VAL A 1 75 ? 8.938 -34.812 -27.266 1 90.94 75 VAL A O 1
ATOM 590 N N . PHE A 1 76 ? 7.074 -33.938 -26.562 1 91.19 76 PHE A N 1
ATOM 591 C CA . PHE A 1 76 ? 7.5 -33.875 -25.172 1 91.19 76 PHE A CA 1
ATOM 592 C C . PHE A 1 76 ? 7.738 -35.281 -24.625 1 91.19 76 PHE A C 1
ATOM 594 O O . PHE A 1 76 ? 8.766 -35.531 -23.984 1 91.19 76 PHE A O 1
ATOM 601 N N . GLN A 1 77 ? 6.82 -36.156 -24.859 1 86.88 77 GLN A N 1
ATOM 602 C CA . GLN A 1 77 ? 6.934 -37.531 -24.375 1 86.88 77 GLN A CA 1
ATOM 603 C C . GLN A 1 77 ? 8.156 -38.219 -24.984 1 86.88 77 GLN A C 1
ATOM 605 O O . GLN A 1 77 ? 8.867 -38.938 -24.281 1 86.88 77 GLN A O 1
ATOM 610 N N . ASP A 1 78 ? 8.328 -37.938 -26.188 1 89.5 78 ASP A N 1
ATOM 611 C CA . ASP A 1 78 ? 9.484 -38.531 -26.859 1 89.5 78 ASP A CA 1
ATOM 612 C C . ASP A 1 78 ? 10.789 -38.031 -26.234 1 89.5 78 ASP A C 1
ATOM 614 O O . ASP A 1 78 ? 11.703 -38.844 -26 1 89.5 78 ASP A O 1
ATOM 618 N N . GLU A 1 79 ? 10.828 -36.781 -26.016 1 90.44 79 GLU A N 1
ATOM 619 C CA . GLU A 1 79 ? 12.039 -36.219 -25.422 1 90.44 79 GLU A CA 1
ATOM 620 C C . GLU A 1 79 ? 12.258 -36.719 -24 1 90.44 79 GLU A C 1
ATOM 622 O O . GLU A 1 79 ? 13.391 -37 -23.594 1 90.44 79 GLU A O 1
ATOM 627 N N . LEU A 1 80 ? 11.273 -36.844 -23.281 1 84.62 80 LEU A N 1
ATOM 628 C CA . LEU A 1 80 ? 11.359 -37.375 -21.922 1 84.62 80 LEU A CA 1
ATOM 629 C C . LEU A 1 80 ? 11.93 -38.781 -21.906 1 84.62 80 LEU A C 1
ATOM 631 O O . LEU A 1 80 ? 12.742 -39.125 -21.031 1 84.62 80 LEU A O 1
ATOM 635 N N . GLU A 1 81 ? 11.461 -39.562 -22.812 1 83.44 81 GLU A N 1
ATOM 636 C CA . GLU A 1 81 ? 11.953 -40.906 -22.922 1 83.44 81 GLU A CA 1
ATOM 637 C C . GLU A 1 81 ? 13.43 -40.938 -23.297 1 83.44 81 GLU A C 1
ATOM 639 O O . GLU A 1 81 ? 14.195 -41.75 -22.781 1 83.44 81 GLU A O 1
ATOM 644 N N . GLU A 1 82 ? 13.742 -40.094 -24.125 1 87.38 82 GLU A N 1
ATOM 645 C CA . GLU A 1 82 ? 15.125 -40.031 -24.578 1 87.38 82 GLU A CA 1
ATOM 646 C C . GLU A 1 82 ? 16.062 -39.594 -23.453 1 87.38 82 GLU A C 1
ATOM 648 O O . GLU A 1 82 ? 17.219 -40.031 -23.406 1 87.38 82 GLU A O 1
ATOM 653 N N . ARG A 1 83 ? 15.578 -38.75 -22.609 1 84.38 83 ARG A N 1
ATOM 654 C CA . ARG A 1 83 ? 16.391 -38.25 -21.5 1 84.38 83 ARG A CA 1
ATOM 655 C C . ARG A 1 83 ? 16.594 -39.312 -20.422 1 84.38 83 ARG A C 1
ATOM 657 O O . ARG A 1 83 ? 17.531 -39.219 -19.641 1 84.38 83 ARG A O 1
ATOM 664 N N . GLY A 1 84 ? 15.812 -40.312 -20.359 1 77.5 84 GLY A N 1
ATOM 665 C CA . GLY A 1 84 ? 15.977 -41.469 -19.469 1 77.5 84 GLY A CA 1
ATOM 666 C C . GLY A 1 84 ? 16.078 -41.062 -18.016 1 77.5 84 GLY A C 1
ATOM 667 O O . GLY A 1 84 ? 16.922 -41.594 -17.281 1 77.5 84 GLY A O 1
ATOM 668 N N . GLY A 1 85 ? 15.484 -40.031 -17.656 1 74.12 85 GLY A N 1
ATOM 669 C CA . GLY A 1 85 ? 15.477 -39.656 -16.25 1 74.12 85 GLY A CA 1
ATOM 670 C C . GLY A 1 85 ? 16.469 -38.531 -15.922 1 74.12 85 GLY A C 1
ATOM 671 O O . GLY A 1 85 ? 16.5 -38.031 -14.797 1 74.12 85 GLY A O 1
ATOM 672 N N . THR A 1 86 ? 17.25 -38.156 -16.859 1 79.19 86 THR A N 1
ATOM 673 C CA . THR A 1 86 ? 18.219 -37.094 -16.625 1 79.19 86 THR A CA 1
ATOM 674 C C . THR A 1 86 ? 17.516 -35.719 -16.641 1 79.19 86 THR A C 1
ATOM 676 O O . THR A 1 86 ? 16.75 -35.406 -17.562 1 79.19 86 THR A O 1
ATOM 679 N N . LEU A 1 87 ? 17.844 -35 -15.578 1 81.94 87 LEU A N 1
ATOM 680 C CA . LEU A 1 87 ? 17.203 -33.719 -15.43 1 81.94 87 LEU A CA 1
ATOM 681 C C . LEU A 1 87 ? 17.766 -32.719 -16.453 1 81.94 87 LEU A C 1
ATOM 683 O O . LEU A 1 87 ? 18.984 -32.562 -16.562 1 81.94 87 LEU A O 1
ATOM 687 N N . ASN A 1 88 ? 16.875 -32.219 -17.234 1 85.81 88 ASN A N 1
ATOM 688 C CA . ASN A 1 88 ? 17.203 -31.172 -18.203 1 85.81 88 ASN A CA 1
ATOM 689 C C . ASN A 1 88 ? 16.266 -29.969 -18.078 1 85.81 88 ASN A C 1
ATOM 691 O O . ASN A 1 88 ? 15.039 -30.125 -18.125 1 85.81 88 ASN A O 1
ATOM 695 N N . GLY A 1 89 ? 16.844 -28.812 -18.016 1 87.38 89 GLY A N 1
ATOM 696 C CA . GLY A 1 89 ? 16.062 -27.609 -17.797 1 87.38 89 GLY A CA 1
ATOM 697 C C . GLY A 1 89 ? 15.055 -27.344 -18.906 1 87.38 89 GLY A C 1
ATOM 698 O O . GLY A 1 89 ? 13.93 -26.922 -18.641 1 87.38 89 GLY A O 1
ATOM 699 N N . GLY A 1 90 ? 15.461 -27.516 -20.078 1 88.62 90 GLY A N 1
ATOM 700 C CA . GLY A 1 90 ? 14.578 -27.281 -21.203 1 88.62 90 GLY A CA 1
ATOM 701 C C . GLY A 1 90 ? 13.383 -28.203 -21.234 1 88.62 90 GLY A C 1
ATOM 702 O O . GLY A 1 90 ? 12.25 -27.766 -21.438 1 88.62 90 GLY A O 1
ATOM 703 N N . THR A 1 91 ? 13.602 -29.453 -21.016 1 89.69 91 THR A N 1
ATOM 704 C CA . THR A 1 91 ? 12.523 -30.438 -20.984 1 89.69 91 THR A CA 1
ATOM 705 C C . THR A 1 91 ? 11.594 -30.203 -19.812 1 89.69 91 THR A C 1
ATOM 707 O O . THR A 1 91 ? 10.375 -30.328 -19.938 1 89.69 91 THR A O 1
ATOM 710 N N . LEU A 1 92 ? 12.211 -29.891 -18.734 1 89.62 92 LEU A N 1
ATOM 711 C CA . LEU A 1 92 ? 11.422 -29.578 -17.562 1 89.62 92 LEU A CA 1
ATOM 712 C C . LEU A 1 92 ? 10.508 -28.375 -17.812 1 89.62 92 LEU A C 1
ATOM 714 O O . LEU A 1 92 ? 9.328 -28.406 -17.469 1 89.62 92 LEU A O 1
ATOM 718 N N . CYS A 1 93 ? 11.078 -27.406 -18.375 1 91.5 93 CYS A N 1
ATOM 719 C CA . CYS A 1 93 ? 10.32 -26.219 -18.703 1 91.5 93 CYS A CA 1
ATOM 720 C C . CYS A 1 93 ? 9.188 -26.531 -19.672 1 91.5 93 CYS A C 1
ATOM 722 O O . CYS A 1 93 ? 8.086 -25.984 -19.547 1 91.5 93 CYS A O 1
ATOM 724 N N . ALA A 1 94 ? 9.469 -27.328 -20.609 1 91.56 94 ALA A N 1
ATOM 725 C CA . ALA A 1 94 ? 8.43 -27.766 -21.547 1 91.56 94 ALA A CA 1
ATOM 726 C C . ALA A 1 94 ? 7.266 -28.422 -20.797 1 91.56 94 ALA A C 1
ATOM 728 O O . ALA A 1 94 ? 6.098 -28.156 -21.109 1 91.56 94 ALA A O 1
ATOM 729 N N . GLY A 1 95 ? 7.586 -29.25 -19.859 1 91.12 95 GLY A N 1
ATOM 730 C CA . GLY A 1 95 ? 6.551 -29.875 -19.047 1 91.12 95 GLY A CA 1
ATOM 731 C C . GLY A 1 95 ? 5.711 -28.875 -18.281 1 91.12 95 GLY A C 1
ATOM 732 O O . GLY A 1 95 ? 4.492 -29.031 -18.188 1 91.12 95 GLY A O 1
ATOM 733 N N . LEU A 1 96 ? 6.324 -27.875 -17.797 1 91.94 96 LEU A N 1
ATOM 734 C CA . LEU A 1 96 ? 5.625 -26.844 -17.031 1 91.94 96 LEU A CA 1
ATOM 735 C C . LEU A 1 96 ? 4.691 -26.031 -17.938 1 91.94 96 LEU A C 1
ATOM 737 O O . LEU A 1 96 ? 3.564 -25.719 -17.547 1 91.94 96 LEU A O 1
ATOM 741 N N . ILE A 1 97 ? 5.164 -25.703 -19.094 1 90.44 97 ILE A N 1
ATOM 742 C CA . ILE A 1 97 ? 4.332 -24.969 -20.031 1 90.44 97 ILE A CA 1
ATOM 743 C C . ILE A 1 97 ? 3.172 -25.844 -20.5 1 90.44 97 ILE A C 1
ATOM 745 O O . ILE A 1 97 ? 2.061 -25.359 -20.719 1 90.44 97 ILE A O 1
ATOM 749 N N . LEU A 1 98 ? 3.43 -27.125 -20.578 1 89.81 98 LEU A N 1
ATOM 750 C CA . LEU A 1 98 ? 2.363 -28.062 -20.922 1 89.81 98 LEU A CA 1
ATOM 751 C C . LEU A 1 98 ? 1.27 -28.031 -19.844 1 89.81 98 LEU A C 1
ATOM 753 O O . LEU A 1 98 ? 0.081 -28.078 -20.172 1 89.81 98 LEU A O 1
ATOM 757 N N . CYS A 1 99 ? 1.68 -28.016 -18.609 1 89.75 99 CYS A N 1
ATOM 758 C CA . CYS A 1 99 ? 0.712 -27.875 -17.531 1 89.75 99 CYS A CA 1
ATOM 759 C C . CYS A 1 99 ? -0.099 -26.594 -17.672 1 89.75 99 CYS A C 1
ATOM 761 O O . CYS A 1 99 ? -1.316 -26.609 -17.484 1 89.75 99 CYS A O 1
ATOM 763 N N . THR A 1 100 ? 0.57 -25.547 -18.031 1 88.38 100 THR A N 1
ATOM 764 C CA . THR A 1 100 ? -0.086 -24.25 -18.203 1 88.38 100 THR A CA 1
ATOM 765 C C . THR A 1 100 ? -1.093 -24.297 -19.344 1 88.38 100 THR A C 1
ATOM 767 O O . THR A 1 100 ? -2.17 -23.703 -19.266 1 88.38 100 THR A O 1
ATOM 770 N N . LEU A 1 101 ? -0.721 -24.984 -20.375 1 85.19 101 LEU A N 1
ATOM 771 C CA . LEU A 1 101 ? -1.636 -25.156 -21.5 1 85.19 101 LEU A CA 1
ATOM 772 C C . LEU A 1 101 ? -2.891 -25.906 -21.078 1 85.19 101 LEU A C 1
ATOM 774 O O . LEU A 1 101 ? -3.996 -25.578 -21.516 1 85.19 101 LEU A O 1
ATOM 778 N N . SER A 1 102 ? -2.691 -26.875 -20.266 1 86.62 102 SER A N 1
ATOM 779 C CA . SER A 1 102 ? -3.83 -27.625 -19.75 1 86.62 102 SER A CA 1
ATOM 780 C C . SER A 1 102 ? -4.73 -26.734 -18.891 1 86.62 102 SER A C 1
ATOM 782 O O . SER A 1 102 ? -5.957 -26.844 -18.969 1 86.62 102 SER A O 1
ATOM 784 N N . ILE A 1 103 ? -4.125 -25.875 -18.156 1 86.38 103 ILE A N 1
ATOM 785 C CA . ILE A 1 103 ? -4.867 -24.938 -17.312 1 86.38 103 ILE A CA 1
ATOM 786 C C . ILE A 1 103 ? -5.703 -24.016 -18.203 1 86.38 103 ILE A C 1
ATOM 788 O O . ILE A 1 103 ? -6.879 -23.766 -17.922 1 86.38 103 ILE A O 1
ATOM 792 N N . LEU A 1 104 ? -5.109 -23.547 -19.266 1 80.81 104 LEU A N 1
ATOM 793 C CA . LEU A 1 104 ? -5.777 -22.609 -20.156 1 80.81 104 LEU A CA 1
ATOM 794 C C . LEU A 1 104 ? -6.965 -23.266 -20.844 1 80.81 104 LEU A C 1
ATOM 796 O O . LEU A 1 104 ? -7.922 -22.594 -21.234 1 80.81 104 LEU A O 1
ATOM 800 N N . GLN A 1 105 ? -6.902 -24.547 -20.922 1 79.69 105 GLN A N 1
ATOM 801 C CA . GLN A 1 105 ? -7.957 -25.281 -21.609 1 79.69 105 GLN A CA 1
ATOM 802 C C . GLN A 1 105 ? -8.922 -25.906 -20.609 1 79.69 105 GLN A C 1
ATOM 804 O O . GLN A 1 105 ? -9.766 -26.719 -21 1 79.69 105 GLN A O 1
ATOM 809 N N . ASP A 1 106 ? -8.727 -25.625 -19.375 1 81.44 106 ASP A N 1
ATOM 810 C CA . ASP A 1 106 ? -9.594 -26.094 -18.297 1 81.44 106 ASP A CA 1
ATOM 811 C C . ASP A 1 106 ? -9.5 -27.609 -18.141 1 81.44 106 ASP A C 1
ATOM 813 O O . ASP A 1 106 ? -10.516 -28.281 -17.922 1 81.44 106 ASP A O 1
ATOM 817 N N . LEU A 1 107 ? -8.344 -28.125 -18.406 1 82.38 107 LEU A N 1
ATOM 818 C CA . LEU A 1 107 ? -8.094 -29.562 -18.219 1 82.38 107 LEU A CA 1
ATOM 819 C C . LEU A 1 107 ? -7.398 -29.812 -16.891 1 82.38 107 LEU A C 1
ATOM 821 O O . LEU A 1 107 ? -6.66 -28.969 -16.391 1 82.38 107 LEU A O 1
ATOM 825 N N . PRO A 1 108 ? -7.766 -31 -16.359 1 88.44 108 PRO A N 1
ATOM 826 C CA . PRO A 1 108 ? -6.965 -31.359 -15.18 1 88.44 108 PRO A CA 1
ATOM 827 C C . PRO A 1 108 ? -5.469 -31.406 -15.477 1 88.44 108 PRO A C 1
ATOM 829 O O . PRO A 1 108 ? -5.062 -31.859 -16.547 1 88.44 108 PRO A O 1
ATOM 832 N N . TRP A 1 109 ? -4.691 -30.906 -14.562 1 91.31 109 TRP A N 1
ATOM 833 C CA . TRP A 1 109 ? -3.285 -30.75 -14.914 1 91.31 109 TRP A CA 1
ATOM 834 C C . TRP A 1 109 ? -2.381 -31.203 -13.773 1 91.31 109 TRP A C 1
ATOM 836 O O . TRP A 1 109 ? -1.193 -31.469 -13.984 1 91.31 109 TRP A O 1
ATOM 846 N N . THR A 1 110 ? -2.83 -31.344 -12.523 1 94.12 110 THR A N 1
ATOM 847 C CA . THR A 1 110 ? -1.976 -31.641 -11.383 1 94.12 110 THR A CA 1
ATOM 848 C C . THR A 1 110 ? -1.352 -33.031 -11.516 1 94.12 110 THR A C 1
ATOM 850 O O . THR A 1 110 ? -0.263 -33.281 -10.992 1 94.12 110 THR A O 1
ATOM 853 N N . ASN A 1 111 ? -2.062 -33.938 -12.172 1 90.25 111 ASN A N 1
ATOM 854 C CA . ASN A 1 111 ? -1.491 -35.25 -12.43 1 90.25 111 ASN A CA 1
ATOM 855 C C . ASN A 1 111 ? -0.22 -35.156 -13.266 1 90.25 111 ASN A C 1
ATOM 857 O O . ASN A 1 111 ? 0.709 -35.938 -13.086 1 90.25 111 ASN A O 1
ATOM 861 N N . GLN A 1 112 ? -0.216 -34.25 -14.211 1 86.12 112 GLN A N 1
ATOM 862 C CA . GLN A 1 112 ? 0.975 -34.031 -15.023 1 86.12 112 GLN A CA 1
ATOM 863 C C . GLN A 1 112 ? 2.154 -33.594 -14.164 1 86.12 112 GLN A C 1
ATOM 865 O O . GLN A 1 112 ? 3.289 -34.031 -14.391 1 86.12 112 GLN A O 1
ATOM 870 N N . LEU A 1 113 ? 1.886 -32.781 -13.234 1 89.75 113 LEU A N 1
ATOM 871 C CA . LEU A 1 113 ? 2.918 -32.312 -12.312 1 89.75 113 LEU A CA 1
ATOM 872 C C . LEU A 1 113 ? 3.492 -33.438 -11.5 1 89.75 113 LEU A C 1
ATOM 874 O O . LEU A 1 113 ? 4.711 -33.562 -11.328 1 89.75 113 LEU A O 1
ATOM 878 N N . HIS A 1 114 ? 2.66 -34.344 -11.008 1 89.31 114 HIS A N 1
ATOM 879 C CA . HIS A 1 114 ? 3.084 -35.5 -10.266 1 89.31 114 HIS A CA 1
ATOM 880 C C . HIS A 1 114 ? 3.975 -36.406 -11.109 1 89.31 114 HIS A C 1
ATOM 882 O O . HIS A 1 114 ? 5.016 -36.875 -10.648 1 89.31 114 HIS A O 1
ATOM 888 N N . CYS A 1 115 ? 3.529 -36.531 -12.281 1 83.06 115 CYS A N 1
ATOM 889 C CA . CYS A 1 115 ? 4.273 -37.406 -13.195 1 83.06 115 CYS A CA 1
ATOM 890 C C . CYS A 1 115 ? 5.672 -36.844 -13.453 1 83.06 115 CYS A C 1
ATOM 892 O O . CYS A 1 115 ? 6.648 -37.594 -13.477 1 83.06 115 CYS A O 1
ATOM 894 N N . MET A 1 116 ? 5.762 -35.594 -13.641 1 82.75 116 MET A N 1
ATOM 895 C CA . MET A 1 116 ? 7.051 -34.938 -13.883 1 82.75 116 MET A CA 1
ATOM 896 C C . MET A 1 116 ? 7.969 -35.125 -12.672 1 82.75 116 MET A C 1
ATOM 898 O O . MET A 1 116 ? 9.156 -35.406 -12.828 1 82.75 116 MET A O 1
ATOM 902 N N . VAL A 1 117 ? 7.465 -34.969 -11.5 1 84.75 117 VAL A N 1
ATOM 903 C CA . VAL A 1 117 ? 8.258 -35.062 -10.281 1 84.75 117 VAL A CA 1
ATOM 904 C C . VAL A 1 117 ? 8.727 -36.5 -10.086 1 84.75 117 VAL A C 1
ATOM 906 O O . VAL A 1 117 ? 9.867 -36.75 -9.688 1 84.75 117 VAL A O 1
ATOM 909 N N . ASP A 1 118 ? 7.918 -37.438 -10.391 1 81.12 118 ASP A N 1
ATOM 910 C CA . ASP A 1 118 ? 8.242 -38.844 -10.242 1 81.12 118 ASP A CA 1
ATOM 911 C C . ASP A 1 118 ? 9.281 -39.281 -11.273 1 81.12 118 ASP A C 1
ATOM 913 O O . ASP A 1 118 ? 10.188 -40.062 -10.953 1 81.12 118 ASP A O 1
ATOM 917 N N . LEU A 1 119 ? 9.07 -38.844 -12.406 1 75.38 119 LEU A N 1
ATOM 918 C CA . LEU A 1 119 ? 9.93 -39.25 -13.508 1 75.38 119 LEU A CA 1
ATOM 919 C C . LEU A 1 119 ? 11.367 -38.812 -13.266 1 75.38 119 LEU A C 1
ATOM 921 O O . LEU A 1 119 ? 12.305 -39.531 -13.594 1 75.38 119 LEU A O 1
ATOM 925 N N . TYR A 1 120 ? 11.484 -37.625 -12.734 1 71.44 120 TYR A N 1
ATOM 926 C CA . TYR A 1 120 ? 12.836 -37.125 -12.516 1 71.44 120 TYR A CA 1
ATOM 927 C C . TYR A 1 120 ? 13.336 -37.5 -11.133 1 71.44 120 TYR A C 1
ATOM 929 O O . TYR A 1 120 ? 14.43 -37.094 -10.727 1 71.44 120 TYR A O 1
ATOM 937 N N . CYS A 1 121 ? 12.633 -38.344 -10.516 1 63.62 121 CYS A N 1
ATOM 938 C CA . CYS A 1 121 ? 12.984 -38.75 -9.156 1 63.62 121 CYS A CA 1
ATOM 939 C C . CYS A 1 121 ? 13.492 -37.562 -8.352 1 63.62 121 CYS A C 1
ATOM 941 O O . CYS A 1 121 ? 14.508 -37.656 -7.66 1 63.62 121 CYS A O 1
ATOM 943 N N . ILE A 1 122 ? 12.844 -36.5 -8.633 1 64.75 122 ILE A N 1
ATOM 944 C CA . ILE A 1 122 ? 13.297 -35.25 -8.031 1 64.75 122 ILE A CA 1
ATOM 945 C C . ILE A 1 122 ? 13.266 -35.375 -6.508 1 64.75 122 ILE A C 1
ATOM 947 O O . ILE A 1 122 ? 14.094 -34.781 -5.812 1 64.75 122 ILE A O 1
ATOM 951 N N . HIS A 1 123 ? 12.445 -36.156 -6.027 1 59.53 123 HIS A N 1
ATOM 952 C CA . HIS A 1 123 ? 12.359 -36.375 -4.586 1 59.53 123 HIS A CA 1
ATOM 953 C C . HIS A 1 123 ? 13.695 -36.844 -4.02 1 59.53 123 HIS A C 1
ATOM 955 O O . HIS A 1 123 ? 14.125 -36.375 -2.961 1 59.53 123 HIS A O 1
ATOM 961 N N . ALA A 1 124 ? 14.148 -37.75 -4.742 1 51.53 124 ALA A N 1
ATOM 962 C CA . ALA A 1 124 ? 15.391 -38.375 -4.309 1 51.53 124 ALA A CA 1
ATOM 963 C C . ALA A 1 124 ? 16.594 -37.469 -4.594 1 51.53 124 ALA A C 1
ATOM 965 O O . ALA A 1 124 ? 17.578 -37.5 -3.854 1 51.53 124 ALA A O 1
ATOM 966 N N . SER A 1 125 ? 16.5 -36.656 -5.543 1 56 125 SER A N 1
ATOM 967 C CA . SER A 1 125 ? 17.641 -35.906 -6.027 1 56 125 SER A CA 1
ATOM 968 C C . SER A 1 125 ? 17.828 -34.594 -5.23 1 56 125 SER A C 1
ATOM 970 O O . SER A 1 125 ? 18.938 -34.062 -5.148 1 56 125 SER A O 1
ATOM 972 N N . LEU A 1 126 ? 16.797 -34 -4.723 1 58.5 126 LEU A N 1
ATOM 973 C CA . LEU A 1 126 ? 16.938 -32.75 -3.988 1 58.5 126 LEU A CA 1
ATOM 974 C C . LEU A 1 126 ? 17.797 -32.938 -2.736 1 58.5 126 LEU A C 1
ATOM 976 O O . LEU A 1 126 ? 18.469 -32.031 -2.281 1 58.5 126 LEU A O 1
ATOM 980 N N . GLY A 1 127 ? 17.781 -34.125 -2.152 1 51.84 127 GLY A N 1
ATOM 981 C CA . GLY A 1 127 ? 18.578 -34.406 -0.965 1 51.84 127 GLY A CA 1
ATOM 982 C C . GLY A 1 127 ? 19.969 -34.875 -1.283 1 51.84 127 GLY A C 1
ATOM 983 O O . GLY A 1 127 ? 20.844 -34.906 -0.413 1 51.84 127 GLY A O 1
ATOM 984 N N . SER A 1 128 ? 20.141 -35.5 -2.398 1 51.31 128 SER A N 1
ATOM 985 C CA . SER A 1 128 ? 21.391 -36.188 -2.625 1 51.31 128 SER A CA 1
ATOM 986 C C . SER A 1 128 ? 22.438 -35.281 -3.256 1 51.31 128 SER A C 1
ATOM 988 O O . SER A 1 128 ? 22.094 -34.188 -3.723 1 51.31 128 SER A O 1
ATOM 990 N N . SER A 1 129 ? 23.719 -35.812 -3.26 1 47.97 129 SER A N 1
ATOM 991 C CA . SER A 1 129 ? 25.016 -35.344 -3.756 1 47.97 129 SER A CA 1
ATOM 992 C C . SER A 1 129 ? 24.906 -34.875 -5.203 1 47.97 129 SER A C 1
ATOM 994 O O . SER A 1 129 ? 25.922 -34.688 -5.875 1 47.97 129 SER A O 1
ATOM 996 N N . ALA A 1 130 ? 23.75 -34.812 -5.699 1 51.69 130 ALA A N 1
ATOM 997 C CA . ALA A 1 130 ? 23.719 -34.469 -7.117 1 51.69 130 ALA A CA 1
ATOM 998 C C . ALA A 1 130 ? 24.031 -33 -7.336 1 51.69 130 ALA A C 1
ATOM 1000 O O . ALA A 1 130 ? 23.75 -32.156 -6.477 1 51.69 130 ALA A O 1
ATOM 1001 N N . PRO A 1 131 ? 24.922 -32.844 -8.367 1 54.31 131 PRO A N 1
ATOM 1002 C CA . PRO A 1 131 ? 25.344 -31.484 -8.68 1 54.31 131 PRO A CA 1
ATOM 1003 C C . PRO A 1 131 ? 24.172 -30.516 -8.766 1 54.31 131 PRO A C 1
ATOM 1005 O O . PRO A 1 131 ? 23.062 -30.906 -9.148 1 54.31 131 PRO A O 1
ATOM 1008 N N . MET A 1 132 ? 24.391 -29.391 -8.258 1 57.59 132 MET A N 1
ATOM 1009 C CA . MET A 1 132 ? 23.406 -28.312 -8.227 1 57.59 132 MET A CA 1
ATOM 1010 C C . MET A 1 132 ? 22.922 -27.953 -9.625 1 57.59 132 MET A C 1
ATOM 1012 O O . MET A 1 132 ? 23.734 -27.734 -10.531 1 57.59 132 MET A O 1
ATOM 1016 N N . PRO A 1 133 ? 21.656 -28.125 -9.891 1 68.88 133 PRO A N 1
ATOM 1017 C CA . PRO A 1 133 ? 21.156 -27.75 -11.219 1 68.88 133 PRO A CA 1
ATOM 1018 C C . PRO A 1 133 ? 21.516 -26.312 -11.594 1 68.88 133 PRO A C 1
ATOM 1020 O O . PRO A 1 133 ? 21.875 -25.5 -10.719 1 68.88 133 PRO A O 1
ATOM 1023 N N . ASP A 1 134 ? 21.812 -26.109 -12.883 1 79.44 134 ASP A N 1
ATOM 1024 C CA . ASP A 1 134 ? 22.062 -24.75 -13.359 1 79.44 134 ASP A CA 1
ATOM 1025 C C . ASP A 1 134 ? 20.938 -23.797 -12.945 1 79.44 134 ASP A C 1
ATOM 1027 O O . ASP A 1 134 ? 19.891 -24.25 -12.469 1 79.44 134 ASP A O 1
ATOM 1031 N N . ALA A 1 135 ? 21.172 -22.594 -13.156 1 82.25 135 ALA A N 1
ATOM 1032 C CA . ALA A 1 135 ? 20.281 -21.547 -12.664 1 82.25 135 ALA A CA 1
ATOM 1033 C C . ALA A 1 135 ? 18.891 -21.672 -13.289 1 82.25 135 ALA A C 1
ATOM 1035 O O . ALA A 1 135 ? 17.891 -21.484 -12.609 1 82.25 135 ALA A O 1
ATOM 1036 N N . PHE A 1 136 ? 18.891 -22.031 -14.477 1 87.19 136 PHE A N 1
ATOM 1037 C CA . PHE A 1 136 ? 17.625 -22.141 -15.172 1 87.19 136 PHE A CA 1
ATOM 1038 C C . PHE A 1 136 ? 16.844 -23.344 -14.672 1 87.19 136 PHE A C 1
ATOM 1040 O O . PHE A 1 136 ? 15.625 -23.266 -14.445 1 87.19 136 PHE A O 1
ATOM 1047 N N . THR A 1 137 ? 17.5 -24.406 -14.523 1 86.75 137 THR A N 1
ATOM 1048 C CA . THR A 1 137 ? 16.859 -25.609 -14.008 1 86.75 137 THR A CA 1
ATOM 1049 C C . THR A 1 137 ? 16.328 -25.359 -12.594 1 86.75 137 THR A C 1
ATOM 1051 O O . THR A 1 137 ? 15.242 -25.828 -12.25 1 86.75 137 THR A O 1
ATOM 1054 N N . ASN A 1 138 ? 17.062 -24.688 -11.852 1 86.31 138 ASN A N 1
ATOM 1055 C CA . ASN A 1 138 ? 16.625 -24.359 -10.5 1 86.31 138 ASN A CA 1
ATOM 1056 C C . ASN A 1 138 ? 15.359 -23.516 -10.516 1 86.31 138 ASN A C 1
ATOM 1058 O O . ASN A 1 138 ? 14.484 -23.672 -9.664 1 86.31 138 ASN A O 1
ATOM 1062 N N . ARG A 1 139 ? 15.266 -22.641 -11.414 1 88.5 139 ARG A N 1
ATOM 1063 C CA . ARG A 1 139 ? 14.062 -21.828 -11.562 1 88.5 139 ARG A CA 1
ATOM 1064 C C . ARG A 1 139 ? 12.852 -22.688 -11.906 1 88.5 139 ARG A C 1
ATOM 1066 O O . ARG A 1 139 ? 11.75 -22.453 -11.414 1 88.5 139 ARG A O 1
ATOM 1073 N N . CYS A 1 140 ? 13.148 -23.609 -12.711 1 89.81 140 CYS A N 1
ATOM 1074 C CA . CYS A 1 140 ? 12.07 -24.516 -13.078 1 89.81 140 CYS A CA 1
ATOM 1075 C C . CYS A 1 140 ? 11.602 -25.328 -11.875 1 89.81 140 CYS A C 1
ATOM 1077 O O . CYS A 1 140 ? 10.406 -25.562 -11.711 1 89.81 140 CYS A O 1
ATOM 1079 N N . LEU A 1 141 ? 12.516 -25.703 -11.102 1 89.19 141 LEU A N 1
ATOM 1080 C CA . LEU A 1 141 ? 12.164 -26.438 -9.891 1 89.19 141 LEU A CA 1
ATOM 1081 C C . LEU A 1 141 ? 11.336 -25.578 -8.953 1 89.19 141 LEU A C 1
ATOM 1083 O O . LEU A 1 141 ? 10.383 -26.062 -8.336 1 89.19 141 LEU A O 1
ATOM 1087 N N . GLN A 1 142 ? 11.633 -24.359 -8.891 1 91.25 142 GLN A N 1
ATOM 1088 C CA . GLN A 1 142 ? 10.859 -23.438 -8.07 1 91.25 142 GLN A CA 1
ATOM 1089 C C . GLN A 1 142 ? 9.438 -23.297 -8.602 1 91.25 142 GLN A C 1
ATOM 1091 O O . GLN A 1 142 ? 8.484 -23.188 -7.824 1 91.25 142 GLN A O 1
ATOM 1096 N N . VAL A 1 143 ? 9.344 -23.266 -9.875 1 92.69 143 VAL A N 1
ATOM 1097 C CA . VAL A 1 143 ? 8.023 -23.156 -10.484 1 92.69 143 VAL A CA 1
ATOM 1098 C C . VAL A 1 143 ? 7.184 -24.391 -10.117 1 92.69 143 VAL A C 1
ATOM 1100 O O . VAL A 1 143 ? 5.988 -24.266 -9.836 1 92.69 143 VAL A O 1
ATOM 1103 N N . ILE A 1 144 ? 7.789 -25.516 -10.117 1 91.94 144 ILE A N 1
ATOM 1104 C CA . ILE A 1 144 ? 7.094 -26.719 -9.672 1 91.94 144 ILE A CA 1
ATOM 1105 C C . ILE A 1 144 ? 6.598 -26.531 -8.242 1 91.94 144 ILE A C 1
ATOM 1107 O O . ILE A 1 144 ? 5.461 -26.891 -7.918 1 91.94 144 ILE A O 1
ATOM 1111 N N . GLY A 1 145 ? 7.488 -26.047 -7.434 1 93.38 145 GLY A N 1
ATOM 1112 C CA . GLY A 1 145 ? 7.125 -25.781 -6.051 1 93.38 145 GLY A CA 1
ATOM 1113 C C . GLY A 1 145 ? 5.93 -24.859 -5.902 1 93.38 145 GLY A C 1
ATOM 1114 O O . GLY A 1 145 ? 5.035 -25.125 -5.094 1 93.38 145 GLY A O 1
ATOM 1115 N N . VAL A 1 146 ? 5.922 -23.828 -6.699 1 95 146 VAL A N 1
ATOM 1116 C CA . VAL A 1 146 ? 4.836 -22.859 -6.637 1 95 146 VAL A CA 1
ATOM 1117 C C . VAL A 1 146 ? 3.533 -23.5 -7.105 1 95 146 VAL A C 1
ATOM 1119 O O . VAL A 1 146 ? 2.492 -23.359 -6.465 1 95 146 VAL A O 1
ATOM 1122 N N . MET A 1 147 ? 3.6 -24.219 -8.18 1 94.62 147 MET A N 1
ATOM 1123 C CA . MET A 1 147 ? 2.422 -24.844 -8.766 1 94.62 147 MET A CA 1
ATOM 1124 C C . MET A 1 147 ? 1.834 -25.891 -7.809 1 94.62 147 MET A C 1
ATOM 1126 O O . MET A 1 147 ? 0.651 -26.219 -7.898 1 94.62 147 MET A O 1
ATOM 1130 N N . ASP A 1 148 ? 2.664 -26.297 -6.887 1 94.38 148 ASP A N 1
ATOM 1131 C CA . ASP A 1 148 ? 2.242 -27.344 -5.965 1 94.38 148 ASP A CA 1
ATOM 1132 C C . ASP A 1 148 ? 1.857 -26.766 -4.605 1 94.38 148 ASP A C 1
ATOM 1134 O O . ASP A 1 148 ? 1.481 -27.5 -3.691 1 94.38 148 ASP A O 1
ATOM 1138 N N . LEU A 1 149 ? 1.937 -25.516 -4.453 1 95.19 149 LEU A N 1
ATOM 1139 C CA . LEU A 1 149 ? 1.646 -24.906 -3.158 1 95.19 149 LEU A CA 1
ATOM 1140 C C . LEU A 1 149 ? 0.204 -25.172 -2.74 1 95.19 149 LEU A C 1
ATOM 1142 O O . LEU A 1 149 ? -0.708 -25.109 -3.568 1 95.19 149 LEU A O 1
ATOM 1146 N N . PRO A 1 150 ? 0.077 -25.391 -1.46 1 92.56 150 PRO A N 1
ATOM 1147 C CA . PRO A 1 150 ? -1.301 -25.594 -0.998 1 92.56 150 PRO A CA 1
ATOM 1148 C C . PRO A 1 150 ? -2.139 -24.312 -1.105 1 92.56 150 PRO A C 1
ATOM 1150 O O . PRO A 1 150 ? -1.635 -23.219 -0.859 1 92.56 150 PRO A O 1
ATOM 1153 N N . GLY A 1 151 ? -3.332 -24.469 -1.521 1 91.06 151 GLY A N 1
ATOM 1154 C CA . GLY A 1 151 ? -4.27 -23.359 -1.512 1 91.06 151 GLY A CA 1
ATOM 1155 C C . GLY A 1 151 ? -4.293 -22.594 -2.818 1 91.06 151 GLY A C 1
ATOM 1156 O O . GLY A 1 151 ? -5.172 -21.75 -3.035 1 91.06 151 GLY A O 1
ATOM 1157 N N . LEU A 1 152 ? -3.342 -22.891 -3.701 1 94.5 152 LEU A N 1
ATOM 1158 C CA . LEU A 1 152 ? -3.252 -22.094 -4.926 1 94.5 152 LEU A CA 1
ATOM 1159 C C . LEU A 1 152 ? -3.984 -22.781 -6.07 1 94.5 152 LEU A C 1
ATOM 1161 O O . LEU A 1 152 ? -4.195 -22.188 -7.129 1 94.5 152 LEU A O 1
ATOM 1165 N N . VAL A 1 153 ? -4.34 -24 -5.84 1 94.88 153 VAL A N 1
ATOM 1166 C CA . VAL A 1 153 ? -5.129 -24.75 -6.82 1 94.88 153 VAL A CA 1
ATOM 1167 C C . VAL A 1 153 ? -6.473 -25.141 -6.215 1 94.88 153 VAL A C 1
ATOM 1169 O O . VAL A 1 153 ? -6.531 -26 -5.328 1 94.88 153 VAL A O 1
ATOM 1172 N N . PHE A 1 154 ? -7.484 -24.516 -6.719 1 94.75 154 PHE A N 1
ATOM 1173 C CA . PHE A 1 154 ? -8.828 -24.859 -6.27 1 94.75 154 PHE A CA 1
ATOM 1174 C C . PHE A 1 154 ? -9.367 -26.062 -7.043 1 94.75 154 PHE A C 1
ATOM 1176 O O . PHE A 1 154 ? -9.219 -26.141 -8.266 1 94.75 154 PHE A O 1
ATOM 1183 N N . GLY A 1 155 ? -9.938 -27.016 -6.289 1 94.44 155 GLY A N 1
ATOM 1184 C CA . GLY A 1 155 ? -10.469 -28.219 -6.926 1 94.44 155 GLY A CA 1
ATOM 1185 C C . GLY A 1 155 ? -9.398 -29.25 -7.242 1 94.44 155 GLY A C 1
ATOM 1186 O O . GLY A 1 155 ? -9.562 -30.062 -8.148 1 94.44 155 GLY A O 1
ATOM 1187 N N . ARG A 1 156 ? -8.344 -29.062 -6.59 1 94.12 156 ARG A N 1
ATOM 1188 C CA . ARG A 1 156 ? -7.23 -29.984 -6.816 1 94.12 156 ARG A CA 1
ATOM 1189 C C . ARG A 1 156 ? -7.652 -31.422 -6.582 1 94.12 156 ARG A C 1
ATOM 1191 O O . ARG A 1 156 ? -8.305 -31.734 -5.582 1 94.12 156 ARG A O 1
ATOM 1198 N N . ARG A 1 157 ? -7.18 -32.281 -7.488 1 91.81 157 ARG A N 1
ATOM 1199 C CA . ARG A 1 157 ? -7.594 -33.688 -7.43 1 91.81 157 ARG A CA 1
ATOM 1200 C C . ARG A 1 157 ? -6.484 -34.562 -6.859 1 91.81 157 ARG A C 1
ATOM 1202 O O . ARG A 1 157 ? -6.734 -35.688 -6.441 1 91.81 157 ARG A O 1
ATOM 1209 N N . THR A 1 158 ? -5.34 -34 -6.902 1 93.31 158 THR A N 1
ATOM 1210 C CA . THR A 1 158 ? -4.199 -34.75 -6.367 1 93.31 158 THR A CA 1
ATOM 1211 C C . THR A 1 158 ? -3.734 -34.125 -5.047 1 93.31 158 THR A C 1
ATOM 1213 O O . THR A 1 158 ? -4.07 -33 -4.73 1 93.31 158 THR A O 1
ATOM 1216 N N . SER A 1 159 ? -3.037 -34.938 -4.289 1 92.19 159 SER A N 1
ATOM 1217 C CA . SER A 1 159 ? -2.451 -34.406 -3.062 1 92.19 159 SER A CA 1
ATOM 1218 C C . SER A 1 159 ? -1.279 -33.5 -3.365 1 92.19 159 SER A C 1
ATOM 1220 O O . SER A 1 159 ? -0.681 -33.562 -4.441 1 92.19 159 SER A O 1
ATOM 1222 N N . ASN A 1 160 ? -1.017 -32.594 -2.453 1 91.81 160 ASN A N 1
ATOM 1223 C CA . ASN A 1 160 ? 0.186 -31.781 -2.586 1 91.81 160 ASN A CA 1
ATOM 1224 C C . ASN A 1 160 ? 1.451 -32.625 -2.393 1 91.81 160 ASN A C 1
ATOM 1226 O O . ASN A 1 160 ? 1.513 -33.469 -1.498 1 91.81 160 ASN A O 1
ATOM 1230 N N . ILE A 1 161 ? 2.418 -32.344 -3.18 1 89.44 161 ILE A N 1
ATOM 1231 C CA . ILE A 1 161 ? 3.686 -33.062 -3.117 1 89.44 161 ILE A CA 1
ATOM 1232 C C . ILE A 1 161 ? 4.547 -32.469 -1.991 1 89.44 161 ILE A C 1
ATOM 1234 O O . ILE A 1 161 ? 5.348 -33.188 -1.389 1 89.44 161 ILE A O 1
ATOM 1238 N N . GLY A 1 162 ? 4.297 -31.266 -1.609 1 90.81 162 GLY A N 1
ATOM 1239 C CA . GLY A 1 162 ? 5.18 -30.578 -0.686 1 90.81 162 GLY A CA 1
ATOM 1240 C C . GLY A 1 162 ? 6.523 -30.234 -1.295 1 90.81 162 GLY A C 1
ATOM 1241 O O . GLY A 1 162 ? 7.551 -30.25 -0.611 1 90.81 162 GLY A O 1
ATOM 1242 N N . PHE A 1 163 ? 6.496 -29.953 -2.504 1 91.56 163 PHE A N 1
ATOM 1243 C CA . PHE A 1 163 ? 7.727 -29.812 -3.271 1 91.56 163 PHE A CA 1
ATOM 1244 C C . PHE A 1 163 ? 8.5 -28.578 -2.834 1 91.56 163 PHE A C 1
ATOM 1246 O O . PHE A 1 163 ? 9.727 -28.625 -2.709 1 91.56 163 PHE A O 1
ATOM 1253 N N . TRP A 1 164 ? 7.855 -27.453 -2.652 1 93.06 164 TRP A N 1
ATOM 1254 C CA . TRP A 1 164 ? 8.531 -26.219 -2.275 1 93.06 164 TRP A CA 1
ATOM 1255 C C . TRP A 1 164 ? 9.32 -26.406 -0.983 1 93.06 164 TRP A C 1
ATOM 1257 O O . TRP A 1 164 ? 10.492 -26.031 -0.909 1 93.06 164 TRP A O 1
ATOM 1267 N N . LYS A 1 165 ? 8.695 -26.984 -0.031 1 89.69 165 LYS A N 1
ATOM 1268 C CA . LYS A 1 165 ? 9.344 -27.219 1.256 1 89.69 165 LYS A CA 1
ATOM 1269 C C . LYS A 1 165 ? 10.602 -28.062 1.092 1 89.69 165 LYS A C 1
ATOM 1271 O O . LYS A 1 165 ? 11.648 -27.734 1.641 1 89.69 165 LYS A O 1
ATOM 1276 N N . ARG A 1 166 ? 10.453 -29.094 0.407 1 87.5 166 ARG A N 1
ATOM 1277 C CA . ARG A 1 166 ? 11.57 -30.016 0.203 1 87.5 166 ARG A CA 1
ATOM 1278 C C . ARG A 1 166 ? 12.711 -29.328 -0.546 1 87.5 166 ARG A C 1
ATOM 1280 O O . ARG A 1 166 ? 13.883 -29.547 -0.239 1 87.5 166 ARG A O 1
ATOM 1287 N N . LEU A 1 167 ? 12.297 -28.594 -1.529 1 88.25 167 LEU A N 1
ATOM 1288 C CA . LEU A 1 167 ? 13.305 -27.875 -2.307 1 88.25 167 LEU A CA 1
ATOM 1289 C C . LEU A 1 167 ? 14.07 -26.891 -1.429 1 88.25 167 LEU A C 1
ATOM 1291 O O . LEU A 1 167 ? 15.297 -26.828 -1.493 1 88.25 167 LEU A O 1
ATOM 1295 N N . ARG A 1 168 ? 13.359 -26.156 -0.637 1 88.94 168 ARG A N 1
ATOM 1296 C CA . ARG A 1 168 ? 13.984 -25.141 0.214 1 88.94 168 ARG A CA 1
ATOM 1297 C C . ARG A 1 168 ? 14.883 -25.797 1.26 1 88.94 168 ARG A C 1
ATOM 1299 O O . ARG A 1 168 ? 15.945 -25.266 1.588 1 88.94 168 ARG A O 1
ATOM 1306 N N . GLU A 1 169 ? 14.461 -26.859 1.785 1 85.31 169 GLU A N 1
ATOM 1307 C CA . GLU A 1 169 ? 15.281 -27.594 2.742 1 85.31 169 GLU A CA 1
ATOM 1308 C C . GLU A 1 169 ? 16.578 -28.078 2.102 1 85.31 169 GLU A C 1
ATOM 1310 O O . GLU A 1 169 ? 17.641 -28.016 2.725 1 85.31 169 GLU A O 1
ATOM 1315 N N . ALA A 1 170 ? 16.438 -28.531 0.914 1 82.38 170 ALA A N 1
ATOM 1316 C CA . ALA A 1 170 ? 17.609 -28.984 0.188 1 82.38 170 ALA A CA 1
ATOM 1317 C C . ALA A 1 170 ? 18.562 -27.828 -0.093 1 82.38 170 ALA A C 1
ATOM 1319 O O . ALA A 1 170 ? 19.781 -27.984 -0.025 1 82.38 170 ALA A O 1
ATOM 1320 N N . GLU A 1 171 ? 17.969 -26.703 -0.438 1 82.56 171 GLU A N 1
ATOM 1321 C CA . GLU A 1 171 ? 18.781 -25.516 -0.711 1 82.56 171 GLU A CA 1
ATOM 1322 C C . GLU A 1 171 ? 19.484 -25.031 0.55 1 82.56 171 GLU A C 1
ATOM 1324 O O . GLU A 1 171 ? 20.641 -24.594 0.493 1 82.56 171 GLU A O 1
ATOM 1329 N N . LEU A 1 172 ? 18.797 -25.016 1.605 1 78.62 172 LEU A N 1
ATOM 1330 C CA . LEU A 1 172 ? 19.375 -24.594 2.875 1 78.62 172 LEU A CA 1
ATOM 1331 C C . LEU A 1 172 ? 20.5 -25.531 3.295 1 78.62 172 LEU A C 1
ATOM 1333 O O . LEU A 1 172 ? 21.531 -25.094 3.814 1 78.62 172 LEU A O 1
ATOM 1337 N N . ALA A 1 173 ? 20.312 -26.781 3.16 1 76.94 173 ALA A N 1
ATOM 1338 C CA . ALA A 1 173 ? 21.297 -27.781 3.547 1 76.94 173 ALA A CA 1
ATOM 1339 C C . ALA A 1 173 ? 22.562 -27.656 2.701 1 76.94 173 ALA A C 1
ATOM 1341 O O . ALA A 1 173 ? 23.672 -27.859 3.201 1 76.94 173 ALA A O 1
ATOM 1342 N N . SER A 1 174 ? 22.375 -27.344 1.524 1 73.56 174 SER A N 1
ATOM 1343 C CA . SER A 1 174 ? 23.516 -27.297 0.624 1 73.56 174 SER A CA 1
ATOM 1344 C C . SER A 1 174 ? 24.094 -25.891 0.554 1 73.56 174 SER A C 1
ATOM 1346 O O . SER A 1 174 ? 25.109 -25.656 -0.1 1 73.56 174 SER A O 1
ATOM 1348 N N . CYS A 1 175 ? 23.453 -25 1.356 1 66.19 175 CYS A N 1
ATOM 1349 C CA . CYS A 1 175 ? 23.844 -23.594 1.295 1 66.19 175 CYS A CA 1
ATOM 1350 C C . CYS A 1 175 ? 23.953 -23.125 -0.149 1 66.19 175 CYS A C 1
ATOM 1352 O O . CYS A 1 175 ? 24.891 -22.422 -0.516 1 66.19 175 CYS A O 1
ATOM 1354 N N . SER A 1 176 ? 23.219 -23.891 -0.905 1 63.84 176 SER A N 1
ATOM 1355 C CA . SER A 1 176 ? 23.172 -23.547 -2.324 1 63.84 176 SER A CA 1
ATOM 1356 C C . SER A 1 176 ? 21.781 -23.078 -2.74 1 63.84 176 SER A C 1
ATOM 1358 O O . SER A 1 176 ? 20.844 -23.125 -1.943 1 63.84 176 SER A O 1
ATOM 1360 N N . GLY A 1 177 ? 21.734 -22.312 -3.676 1 59.75 177 GLY A N 1
ATOM 1361 C CA . GLY A 1 177 ? 20.453 -21.969 -4.258 1 59.75 177 GLY A CA 1
ATOM 1362 C C . GLY A 1 177 ? 20.062 -20.516 -4.004 1 59.75 177 GLY A C 1
ATOM 1363 O O . GLY A 1 177 ? 20.859 -19.734 -3.496 1 59.75 177 GLY A O 1
ATOM 1364 N N . LEU A 1 178 ? 18.844 -20.312 -4.41 1 64 178 LEU A N 1
ATOM 1365 C CA . LEU A 1 178 ? 18.312 -18.953 -4.309 1 64 178 LEU A CA 1
ATOM 1366 C C . LEU A 1 178 ? 17.609 -18.75 -2.979 1 64 178 LEU A C 1
ATOM 1368 O O . LEU A 1 178 ? 16.406 -19.016 -2.867 1 64 178 LEU A O 1
ATOM 1372 N N . MET A 1 179 ? 18.234 -18.438 -1.921 1 68.75 179 MET A N 1
ATOM 1373 C CA . MET A 1 179 ? 17.656 -18.359 -0.585 1 68.75 179 MET A CA 1
ATOM 1374 C C . MET A 1 179 ? 16.797 -17.094 -0.451 1 68.75 179 MET A C 1
ATOM 1376 O O . MET A 1 179 ? 15.719 -17.141 0.151 1 68.75 179 MET A O 1
ATOM 1380 N N . GLY A 1 180 ? 17.172 -16.141 -1.077 1 80.75 180 GLY A N 1
ATOM 1381 C CA . GLY A 1 180 ? 16.422 -14.898 -0.987 1 80.75 180 GLY A CA 1
ATOM 1382 C C . GLY A 1 180 ? 16 -14.359 -2.34 1 80.75 180 GLY A C 1
ATOM 1383 O O . GLY A 1 180 ? 15.93 -15.109 -3.318 1 80.75 180 GLY A O 1
ATOM 1384 N N . GLY A 1 181 ? 15.359 -13.32 -2.285 1 87.75 181 GLY A N 1
ATOM 1385 C CA . GLY A 1 181 ? 14.984 -12.68 -3.535 1 87.75 181 GLY A CA 1
ATOM 1386 C C . GLY A 1 181 ? 13.555 -12.992 -3.953 1 87.75 181 GLY A C 1
ATOM 1387 O O . GLY A 1 181 ? 12.773 -13.516 -3.162 1 87.75 181 GLY A O 1
ATOM 1388 N N . VAL A 1 182 ? 13.273 -12.648 -5.203 1 91.62 182 VAL A N 1
ATOM 1389 C CA . VAL A 1 182 ? 11.914 -12.75 -5.727 1 91.62 182 VAL A CA 1
ATOM 1390 C C . VAL A 1 182 ? 11.82 -13.914 -6.703 1 91.62 182 VAL A C 1
ATOM 1392 O O . VAL A 1 182 ? 12.68 -14.078 -7.574 1 91.62 182 VAL A O 1
ATOM 1395 N N . GLU A 1 183 ? 10.891 -14.766 -6.441 1 92.19 183 GLU A N 1
ATOM 1396 C CA . GLU A 1 183 ? 10.602 -15.852 -7.375 1 92.19 183 GLU A CA 1
ATOM 1397 C C . GLU A 1 183 ? 9.898 -15.328 -8.625 1 92.19 183 GLU A C 1
ATOM 1399 O O . GLU A 1 183 ? 8.977 -14.516 -8.539 1 92.19 183 GLU A O 1
ATOM 1404 N N . THR A 1 184 ? 10.219 -15.75 -9.766 1 86.75 184 THR A N 1
ATOM 1405 C CA . THR A 1 184 ? 9.898 -15.109 -11.031 1 86.75 184 THR A CA 1
ATOM 1406 C C . THR A 1 184 ? 8.445 -15.367 -11.422 1 86.75 184 THR A C 1
ATOM 1408 O O . THR A 1 184 ? 7.766 -14.477 -11.93 1 86.75 184 THR A O 1
ATOM 1411 N N . LEU A 1 185 ? 7.957 -16.547 -11.266 1 89.69 185 LEU A N 1
ATOM 1412 C CA . LEU A 1 185 ? 6.617 -16.891 -11.727 1 89.69 185 LEU A CA 1
ATOM 1413 C C . LEU A 1 185 ? 5.562 -16.031 -11.023 1 89.69 185 LEU A C 1
ATOM 1415 O O . LEU A 1 185 ? 4.723 -15.422 -11.68 1 89.69 185 LEU A O 1
ATOM 1419 N N . THR A 1 186 ? 5.676 -15.969 -9.727 1 93.31 186 THR A N 1
ATOM 1420 C CA . THR A 1 186 ? 4.656 -15.281 -8.945 1 93.31 186 THR A CA 1
ATOM 1421 C C . THR A 1 186 ? 5.051 -13.828 -8.703 1 93.31 186 THR A C 1
ATOM 1423 O O . THR A 1 186 ? 4.195 -12.992 -8.398 1 93.31 186 THR A O 1
ATOM 1426 N N . GLY A 1 187 ? 6.289 -13.609 -8.828 1 93.5 187 GLY A N 1
ATOM 1427 C CA . GLY A 1 187 ? 6.766 -12.289 -8.445 1 93.5 187 GLY A CA 1
ATOM 1428 C C . GLY A 1 187 ? 6.781 -12.07 -6.941 1 93.5 187 GLY A C 1
ATOM 1429 O O . GLY A 1 187 ? 6.852 -10.93 -6.477 1 93.5 187 GLY A O 1
ATOM 1430 N N . LEU A 1 188 ? 6.711 -13.125 -6.18 1 96 188 LEU A N 1
ATOM 1431 C CA . LEU A 1 188 ? 6.715 -13.047 -4.723 1 96 188 LEU A CA 1
ATOM 1432 C C . LEU A 1 188 ? 8.102 -13.352 -4.164 1 96 188 LEU A C 1
ATOM 1434 O O . LEU A 1 188 ? 8.852 -14.125 -4.754 1 96 188 LEU A O 1
ATOM 1438 N N . PRO A 1 189 ? 8.406 -12.688 -3.004 1 95.06 189 PRO A N 1
ATOM 1439 C CA . PRO A 1 189 ? 9.641 -13.094 -2.318 1 95.06 189 PRO A CA 1
ATOM 1440 C C . PRO A 1 189 ? 9.617 -14.555 -1.888 1 95.06 189 PRO A C 1
ATOM 1442 O O . PRO A 1 189 ? 8.586 -15.055 -1.423 1 95.06 189 PRO A O 1
ATOM 1445 N N . ARG A 1 190 ? 10.727 -15.188 -1.992 1 94.12 190 ARG A N 1
ATOM 1446 C CA . ARG A 1 190 ? 10.836 -16.594 -1.596 1 94.12 190 ARG A CA 1
ATOM 1447 C C . ARG A 1 190 ? 10.508 -16.766 -0.117 1 94.12 190 ARG A C 1
ATOM 1449 O O . ARG A 1 190 ? 9.953 -17.781 0.281 1 94.12 190 ARG A O 1
ATOM 1456 N N . SER A 1 191 ? 10.836 -15.766 0.679 1 92.56 191 SER A N 1
ATOM 1457 C CA . SER A 1 191 ? 10.539 -15.828 2.107 1 92.56 191 SER A CA 1
ATOM 1458 C C . SER A 1 191 ? 9.031 -15.859 2.359 1 92.56 191 SER A C 1
ATOM 1460 O O . SER A 1 191 ? 8.57 -16.5 3.307 1 92.56 191 SER A O 1
ATOM 1462 N N . LEU A 1 192 ? 8.305 -15.164 1.538 1 95 192 LEU A N 1
ATOM 1463 C CA . LEU A 1 192 ? 6.852 -15.195 1.654 1 95 192 LEU A CA 1
ATOM 1464 C C . LEU A 1 192 ? 6.305 -16.547 1.203 1 95 192 LEU A C 1
ATOM 1466 O O . LEU A 1 192 ? 5.402 -17.094 1.837 1 95 192 LEU A O 1
ATOM 1470 N N . LEU A 1 193 ? 6.887 -17.078 0.137 1 95.75 193 LEU A N 1
ATOM 1471 C CA . LEU A 1 193 ? 6.488 -18.391 -0.366 1 95.75 193 LEU A CA 1
ATOM 1472 C C . LEU A 1 193 ? 6.785 -19.469 0.659 1 95.75 193 LEU A C 1
ATOM 1474 O O . LEU A 1 193 ? 6.043 -20.453 0.76 1 95.75 193 LEU A O 1
ATOM 1478 N N . ASP A 1 194 ? 7.848 -19.312 1.412 1 93.75 194 ASP A N 1
ATOM 1479 C CA . ASP A 1 194 ? 8.172 -20.25 2.488 1 93.75 194 ASP A CA 1
ATOM 1480 C C . ASP A 1 194 ? 7.027 -20.344 3.494 1 93.75 194 ASP A C 1
ATOM 1482 O O . ASP A 1 194 ? 6.695 -21.438 3.955 1 93.75 194 ASP A O 1
ATOM 1486 N N . ILE A 1 195 ? 6.457 -19.25 3.773 1 93.94 195 ILE A N 1
ATOM 1487 C CA . ILE A 1 195 ? 5.371 -19.234 4.75 1 93.94 195 ILE A CA 1
ATOM 1488 C C . ILE A 1 195 ? 4.105 -19.812 4.125 1 93.94 195 ILE A C 1
ATOM 1490 O O . ILE A 1 195 ? 3.395 -20.594 4.762 1 93.94 195 ILE A O 1
ATOM 1494 N N . LEU A 1 196 ? 3.861 -19.469 2.898 1 94.69 196 LEU A N 1
ATOM 1495 C CA . LEU A 1 196 ? 2.654 -19.922 2.219 1 94.69 196 LEU A CA 1
ATOM 1496 C C . LEU A 1 196 ? 2.682 -21.438 2.016 1 94.69 196 LEU A C 1
ATOM 1498 O O . LEU A 1 196 ? 1.631 -22.078 1.901 1 94.69 196 LEU A O 1
ATOM 1502 N N . ALA A 1 197 ? 3.893 -21.922 1.948 1 94.06 197 ALA A N 1
ATOM 1503 C CA . ALA A 1 197 ? 4.035 -23.375 1.813 1 94.06 197 ALA A CA 1
ATOM 1504 C C . ALA A 1 197 ? 3.553 -24.094 3.068 1 94.06 197 ALA A C 1
ATOM 1506 O O . ALA A 1 197 ? 3.227 -25.281 3.023 1 94.06 197 ALA A O 1
ATOM 1507 N N . TYR A 1 198 ? 3.43 -23.359 4.148 1 88 198 TYR A N 1
ATOM 1508 C CA . TYR A 1 198 ? 2.994 -23.938 5.414 1 88 198 TYR A CA 1
ATOM 1509 C C . TYR A 1 198 ? 1.639 -23.391 5.832 1 88 198 TYR A C 1
ATOM 1511 O O . TYR A 1 198 ? 1.334 -23.312 7.027 1 88 198 TYR A O 1
ATOM 1519 N N . THR A 1 199 ? 0.906 -23.031 4.984 1 79.56 199 THR A N 1
ATOM 1520 C CA . THR A 1 199 ? -0.334 -22.328 5.285 1 79.56 199 THR A CA 1
ATOM 1521 C C . THR A 1 199 ? -1.286 -23.219 6.078 1 79.56 199 THR A C 1
ATOM 1523 O O . THR A 1 199 ? -2.178 -22.719 6.77 1 79.56 199 THR A O 1
ATOM 1526 N N . LYS A 1 200 ? -1.078 -24.406 6.02 1 75.94 200 LYS A N 1
ATOM 1527 C CA . LYS A 1 200 ? -1.951 -25.312 6.75 1 75.94 200 LYS A CA 1
ATOM 1528 C C . LYS A 1 200 ? -1.596 -25.344 8.234 1 75.94 200 LYS A C 1
ATOM 1530 O O . LYS A 1 200 ? -2.383 -25.812 9.055 1 75.94 200 LYS A O 1
ATOM 1535 N N . HIS A 1 201 ? -0.537 -24.75 8.547 1 79.62 201 HIS A N 1
ATOM 1536 C CA . HIS A 1 201 ? -0.107 -24.734 9.938 1 79.62 201 HIS A CA 1
ATOM 1537 C C . HIS A 1 201 ? -0.667 -23.516 10.672 1 79.62 201 HIS A C 1
ATOM 1539 O O . HIS A 1 201 ? -0.851 -22.453 10.07 1 79.62 201 HIS A O 1
ATOM 1545 N N . CYS A 1 202 ? -0.845 -23.672 11.891 1 75.62 202 CYS A N 1
ATOM 1546 C CA . CYS A 1 202 ? -1.506 -22.656 12.703 1 75.62 202 CYS A CA 1
ATOM 1547 C C . CYS A 1 202 ? -0.65 -21.391 12.812 1 75.62 202 CYS A C 1
ATOM 1549 O O . CYS A 1 202 ? -1.179 -20.281 12.914 1 75.62 202 CYS A O 1
ATOM 1551 N N . GLU A 1 203 ? 0.604 -21.609 12.734 1 85 203 GLU A N 1
ATOM 1552 C CA . GLU A 1 203 ? 1.517 -20.484 12.93 1 85 203 GLU A CA 1
ATOM 1553 C C . GLU A 1 203 ? 1.589 -19.609 11.688 1 85 203 GLU A C 1
ATOM 1555 O O . GLU A 1 203 ? 2.078 -18.469 11.75 1 85 203 GLU A O 1
ATOM 1560 N N . ALA A 1 204 ? 0.999 -20.109 10.641 1 87.69 204 ALA A N 1
ATOM 1561 C CA . ALA A 1 204 ? 1.153 -19.438 9.352 1 87.69 204 ALA A CA 1
ATOM 1562 C C . ALA A 1 204 ? 0.541 -18.031 9.391 1 87.69 204 ALA A C 1
ATOM 1564 O O . ALA A 1 204 ? 1.096 -17.094 8.828 1 87.69 204 ALA A O 1
ATOM 1565 N N . GLN A 1 205 ? -0.583 -17.891 10.07 1 89.31 205 GLN A N 1
ATOM 1566 C CA . GLN A 1 205 ? -1.239 -16.578 10.133 1 89.31 205 GLN A CA 1
ATOM 1567 C C . GLN A 1 205 ? -0.348 -15.555 10.82 1 89.31 205 GLN A C 1
ATOM 1569 O O . GLN A 1 205 ? -0.168 -14.445 10.312 1 89.31 205 GLN A O 1
ATOM 1574 N N . ARG A 1 206 ? 0.163 -15.969 11.906 1 86.88 206 ARG A N 1
ATOM 1575 C CA . ARG A 1 206 ? 1.038 -15.07 12.656 1 86.88 206 ARG A CA 1
ATOM 1576 C C . ARG A 1 206 ? 2.311 -14.766 11.875 1 86.88 206 ARG A C 1
ATOM 1578 O O . ARG A 1 206 ? 2.805 -13.641 11.891 1 86.88 206 ARG A O 1
ATOM 1585 N N . ASP A 1 207 ? 2.85 -15.805 11.258 1 90.38 207 ASP A N 1
ATOM 1586 C CA . ASP A 1 207 ? 4.062 -15.617 10.469 1 90.38 207 ASP A CA 1
ATOM 1587 C C . ASP A 1 207 ? 3.814 -14.672 9.297 1 90.38 207 ASP A C 1
ATOM 1589 O O . ASP A 1 207 ? 4.676 -13.852 8.961 1 90.38 207 ASP A O 1
ATOM 1593 N N . LEU A 1 208 ? 2.66 -14.781 8.703 1 92.25 208 LEU A N 1
ATOM 1594 C CA . LEU A 1 20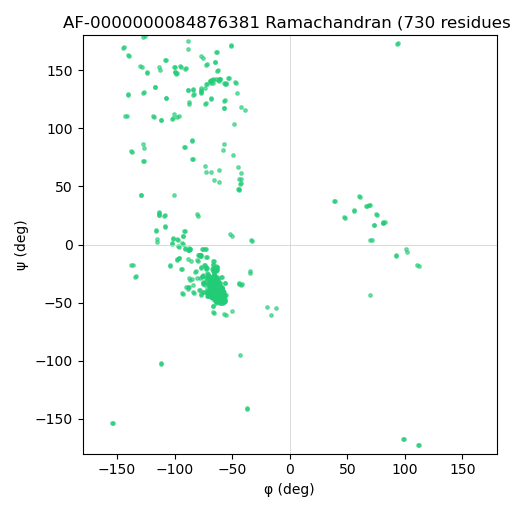8 ? 2.301 -13.891 7.609 1 92.25 208 LEU A CA 1
ATOM 1595 C C . LEU A 1 208 ? 2.129 -12.461 8.102 1 92.25 208 LEU A C 1
ATOM 1597 O O . LEU A 1 208 ? 2.578 -11.516 7.453 1 92.25 208 LEU A O 1
ATOM 1601 N N . TRP A 1 209 ? 1.513 -12.328 9.25 1 86.94 209 TRP A N 1
ATOM 1602 C CA . TRP A 1 209 ? 1.294 -11 9.82 1 86.94 209 TRP A CA 1
ATOM 1603 C C . TRP A 1 209 ? 2.619 -10.328 10.164 1 86.94 209 TRP A C 1
ATOM 1605 O O . TRP A 1 209 ? 2.771 -9.117 10 1 86.94 209 TRP A O 1
ATOM 1615 N N . ASN A 1 210 ? 3.553 -11.102 10.578 1 82.31 210 ASN A N 1
ATOM 1616 C CA . ASN A 1 210 ? 4.828 -10.57 11.047 1 82.31 210 ASN A CA 1
ATOM 1617 C C . ASN A 1 210 ? 5.895 -10.633 9.953 1 82.31 210 ASN A C 1
ATOM 1619 O O . ASN A 1 210 ? 7.07 -10.375 10.219 1 82.31 210 ASN A O 1
ATOM 1623 N N . TRP A 1 211 ? 5.516 -11.016 8.867 1 87.88 211 TRP A N 1
ATOM 1624 C CA . TRP A 1 211 ? 6.484 -11.109 7.777 1 87.88 211 TRP A CA 1
ATOM 1625 C C . TRP A 1 211 ? 7.16 -9.766 7.531 1 87.88 211 TRP A C 1
ATOM 1627 O O . TRP A 1 211 ? 6.488 -8.742 7.359 1 87.88 211 TRP A O 1
ATOM 1637 N N . HIS A 1 212 ? 8.422 -9.695 7.59 1 76.31 212 HIS A N 1
ATOM 1638 C CA . HIS A 1 212 ? 9.227 -8.477 7.594 1 76.31 212 HIS A CA 1
ATOM 1639 C C . HIS A 1 212 ? 9.336 -7.887 6.191 1 76.31 212 HIS A C 1
ATOM 1641 O O . HIS A 1 212 ? 9.68 -6.711 6.035 1 76.31 212 HIS A O 1
ATOM 1647 N N . GLY A 1 213 ? 9.062 -8.75 5.309 1 76.06 213 GLY A N 1
ATOM 1648 C CA . GLY A 1 213 ? 9.055 -8.203 3.963 1 76.06 213 GLY A CA 1
ATOM 1649 C C . GLY A 1 213 ? 10.383 -8.352 3.246 1 76.06 213 GLY A C 1
ATOM 1650 O O . GLY A 1 213 ? 11.312 -8.969 3.77 1 76.06 213 GLY A O 1
ATOM 1651 N N . GLU A 1 214 ? 10.438 -8.039 2.02 1 84.94 214 GLU A N 1
ATOM 1652 C CA . GLU A 1 214 ? 11.562 -7.871 1.105 1 84.94 214 GLU A CA 1
ATOM 1653 C C . GLU A 1 214 ? 11.492 -6.527 0.38 1 84.94 214 GLU A C 1
ATOM 1655 O O . GLU A 1 214 ? 10.445 -5.875 0.373 1 84.94 214 GLU A O 1
ATOM 1660 N N . MET A 1 215 ? 12.664 -6.066 0.004 1 86.81 215 MET A N 1
ATOM 1661 C CA . MET A 1 215 ? 12.641 -4.793 -0.708 1 86.81 215 MET A CA 1
ATOM 1662 C C . MET A 1 215 ? 12.469 -5.008 -2.207 1 86.81 215 MET A C 1
ATOM 1664 O O . MET A 1 215 ? 13.008 -5.965 -2.768 1 86.81 215 MET A O 1
ATOM 1668 N N . GLY A 1 216 ? 11.633 -4.324 -2.834 1 86.38 216 GLY A N 1
ATOM 1669 C CA . GLY A 1 216 ? 11.352 -4.352 -4.262 1 86.38 216 GLY A CA 1
ATOM 1670 C C . GLY A 1 216 ? 10.797 -3.043 -4.785 1 86.38 216 GLY A C 1
ATOM 1671 O O . GLY A 1 216 ? 11.188 -1.967 -4.328 1 86.38 216 GLY A O 1
ATOM 1672 N N . ASP A 1 217 ? 10.062 -3.133 -5.816 1 87.56 217 ASP A N 1
ATOM 1673 C CA . ASP A 1 217 ? 9.375 -1.963 -6.355 1 87.56 217 ASP A CA 1
ATOM 1674 C C . ASP A 1 217 ? 8.141 -1.615 -5.523 1 87.56 217 ASP A C 1
ATOM 1676 O O . ASP A 1 217 ? 7.648 -2.447 -4.758 1 87.56 217 ASP A O 1
ATOM 1680 N N . SER A 1 218 ? 7.668 -0.382 -5.695 1 90.19 218 SER A N 1
ATOM 1681 C CA . SER A 1 218 ? 6.535 0.104 -4.914 1 90.19 218 SER A CA 1
ATOM 1682 C C . SER A 1 218 ? 5.293 -0.746 -5.152 1 90.19 218 SER A C 1
ATOM 1684 O O . SER A 1 218 ? 4.57 -1.083 -4.211 1 90.19 218 SER A O 1
ATOM 1686 N N . LEU A 1 219 ? 5.098 -1.08 -6.387 1 93.25 219 LEU A N 1
ATOM 1687 C CA . LEU A 1 219 ? 3.895 -1.844 -6.703 1 93.25 219 LEU A CA 1
ATOM 1688 C C . LEU A 1 219 ? 4.047 -3.299 -6.273 1 93.25 219 LEU A C 1
ATOM 1690 O O . LEU A 1 219 ? 3.059 -3.963 -5.953 1 93.25 219 LEU A O 1
ATOM 1694 N N . GLN A 1 220 ? 5.27 -3.791 -6.219 1 93.38 220 GLN A N 1
ATOM 1695 C CA . GLN A 1 220 ? 5.512 -5.129 -5.688 1 93.38 220 GLN A CA 1
ATOM 1696 C C . GLN A 1 220 ? 5.129 -5.215 -4.211 1 93.38 220 GLN A C 1
ATOM 1698 O O . GLN A 1 220 ? 4.633 -6.246 -3.752 1 93.38 220 GLN A O 1
ATOM 1703 N N . ALA A 1 221 ? 5.41 -4.141 -3.551 1 93.81 221 ALA A N 1
ATOM 1704 C CA . ALA A 1 221 ? 5.039 -4.113 -2.137 1 93.81 221 ALA A CA 1
ATOM 1705 C C . ALA A 1 221 ? 3.541 -4.34 -1.958 1 93.81 221 ALA A C 1
ATOM 1707 O O . ALA A 1 221 ? 3.121 -5.051 -1.041 1 93.81 221 ALA A O 1
ATOM 1708 N N . GLN A 1 222 ? 2.762 -3.75 -2.826 1 95.38 222 GLN A N 1
ATOM 1709 C CA . GLN A 1 222 ? 1.313 -3.912 -2.76 1 95.38 222 GLN A CA 1
ATOM 1710 C C . GLN A 1 222 ? 0.906 -5.348 -3.076 1 95.38 222 GLN A C 1
ATOM 1712 O O . GLN A 1 222 ? 0.017 -5.906 -2.428 1 95.38 222 GLN A O 1
ATOM 1717 N N . LEU A 1 223 ? 1.57 -5.879 -4.07 1 96.5 223 LEU A N 1
ATOM 1718 C CA . LEU A 1 223 ? 1.294 -7.266 -4.426 1 96.5 223 LEU A CA 1
ATOM 1719 C C . LEU A 1 223 ? 1.606 -8.195 -3.256 1 96.5 223 LEU A C 1
ATOM 1721 O O . LEU A 1 223 ? 0.808 -9.078 -2.928 1 96.5 223 LEU A O 1
ATOM 1725 N N . TRP A 1 224 ? 2.756 -7.973 -2.674 1 97.12 224 TRP A N 1
ATOM 1726 C CA . TRP A 1 224 ? 3.184 -8.828 -1.57 1 97.12 224 TRP A CA 1
ATOM 1727 C C . TRP A 1 224 ? 2.242 -8.695 -0.38 1 97.12 224 TRP A C 1
ATOM 1729 O O . TRP A 1 224 ? 1.909 -9.688 0.272 1 97.12 224 TRP A O 1
ATOM 1739 N N . ASP A 1 225 ? 1.797 -7.48 -0.113 1 95.75 225 ASP A N 1
ATOM 1740 C CA . ASP A 1 225 ? 0.831 -7.273 0.962 1 95.75 225 ASP A CA 1
ATOM 1741 C C . ASP A 1 225 ? -0.489 -7.977 0.657 1 95.75 225 ASP A C 1
ATOM 1743 O O . ASP A 1 225 ? -1.11 -8.562 1.55 1 95.75 225 ASP A O 1
ATOM 1747 N N . ALA A 1 226 ? -0.909 -7.887 -0.563 1 97.44 226 ALA A N 1
ATOM 1748 C CA . ALA A 1 226 ? -2.146 -8.562 -0.948 1 97.44 226 ALA A CA 1
ATOM 1749 C C . ALA A 1 226 ? -2.061 -10.062 -0.681 1 97.44 226 ALA A C 1
ATOM 1751 O O . ALA A 1 226 ? -3 -10.656 -0.149 1 97.44 226 ALA A O 1
ATOM 1752 N N . TRP A 1 227 ? -0.913 -10.633 -1.056 1 97.56 227 TRP A N 1
ATOM 1753 C CA . TRP A 1 227 ? -0.726 -12.07 -0.852 1 97.56 227 TRP A CA 1
ATOM 1754 C C . TRP A 1 227 ? -0.671 -12.406 0.635 1 97.56 227 TRP A C 1
ATOM 1756 O O . TRP A 1 227 ? -1.212 -13.422 1.067 1 97.56 227 TRP A O 1
ATOM 1766 N N . ARG A 1 228 ? -0.02 -11.578 1.345 1 95.81 228 ARG A N 1
ATOM 1767 C CA . ARG A 1 228 ? 0.088 -11.766 2.787 1 95.81 228 ARG A CA 1
ATOM 1768 C C . ARG A 1 228 ? -1.288 -11.758 3.445 1 95.81 228 ARG A C 1
ATOM 1770 O O . ARG A 1 228 ? -1.63 -12.672 4.195 1 95.81 228 ARG A O 1
ATOM 1777 N N . TYR A 1 229 ? -2.084 -10.773 3.154 1 95.56 229 TYR A N 1
ATOM 1778 C CA . TYR A 1 229 ? -3.416 -10.672 3.742 1 95.56 229 TYR A CA 1
ATOM 1779 C C . TYR A 1 229 ? -4.316 -11.805 3.264 1 95.56 229 TYR A C 1
ATOM 1781 O O . TYR A 1 229 ? -5.09 -12.359 4.043 1 95.56 229 TYR A O 1
ATOM 1789 N N . ALA A 1 230 ? -4.207 -12.125 2.004 1 97.12 230 ALA A N 1
ATOM 1790 C CA . ALA A 1 230 ? -4.988 -13.234 1.463 1 97.12 230 ALA A CA 1
ATOM 1791 C C . ALA A 1 230 ? -4.656 -14.539 2.182 1 97.12 230 ALA A C 1
ATOM 1793 O O . ALA A 1 230 ? -5.551 -15.344 2.467 1 97.12 230 ALA A O 1
ATOM 1794 N N . GLY A 1 231 ? -3.34 -14.719 2.414 1 95.75 231 GLY A N 1
ATOM 1795 C CA . GLY A 1 231 ? -2.936 -15.922 3.125 1 95.75 231 GLY A CA 1
ATOM 1796 C C . GLY A 1 231 ? -3.543 -16.031 4.512 1 95.75 231 GLY A C 1
ATOM 1797 O O . GLY A 1 231 ? -3.977 -17.109 4.922 1 95.75 231 GLY A O 1
ATOM 1798 N N . ILE A 1 232 ? -3.594 -14.953 5.184 1 94 232 ILE A N 1
ATOM 1799 C CA . ILE A 1 232 ? -4.172 -14.93 6.523 1 94 232 ILE A CA 1
ATOM 1800 C C . ILE A 1 232 ? -5.664 -15.25 6.445 1 94 232 ILE A C 1
ATOM 1802 O O . ILE A 1 232 ? -6.172 -16.078 7.215 1 94 232 ILE A O 1
ATOM 1806 N N . LEU A 1 233 ? -6.324 -14.617 5.527 1 94.06 233 LEU A N 1
ATOM 1807 C CA . LEU A 1 233 ? -7.762 -14.82 5.363 1 94.06 233 LEU A CA 1
ATOM 1808 C C . LEU A 1 233 ? -8.07 -16.25 4.941 1 94.06 233 LEU A C 1
ATOM 1810 O O . LEU A 1 233 ? -9.023 -16.859 5.434 1 94.06 233 LEU A O 1
ATOM 1814 N N . TYR A 1 234 ? -7.254 -16.75 4.043 1 93.12 234 TYR A N 1
ATOM 1815 C CA . TYR A 1 234 ? -7.438 -18.109 3.561 1 93.12 234 TYR A CA 1
ATOM 1816 C C . TYR A 1 234 ? -7.34 -19.109 4.707 1 93.12 234 TYR A C 1
ATOM 1818 O O . TYR A 1 234 ? -8.164 -20.016 4.812 1 93.12 234 TYR A O 1
ATOM 1826 N N . ARG A 1 235 ? -6.391 -18.906 5.52 1 90.5 235 ARG A N 1
ATOM 1827 C CA . ARG A 1 235 ? -6.199 -19.797 6.66 1 90.5 235 ARG A CA 1
ATOM 1828 C C . ARG A 1 235 ? -7.328 -19.641 7.672 1 90.5 235 ARG A C 1
ATOM 1830 O O . ARG A 1 235 ? -7.73 -20.625 8.312 1 90.5 235 ARG A O 1
ATOM 1837 N N . ALA A 1 236 ? -7.738 -18.484 7.891 1 87.75 236 ALA A N 1
ATOM 1838 C CA . ALA A 1 236 ? -8.844 -18.25 8.812 1 87.75 236 ALA A CA 1
ATOM 1839 C C . ALA A 1 236 ? -10.102 -18.969 8.367 1 87.75 236 ALA A C 1
ATOM 1841 O O . ALA A 1 236 ? -10.812 -19.562 9.188 1 87.75 236 ALA A O 1
ATOM 1842 N N . ARG A 1 237 ? -10.328 -18.938 7.164 1 85.62 237 ARG A N 1
ATOM 1843 C CA . ARG A 1 237 ? -11.492 -19.625 6.621 1 85.62 237 ARG A CA 1
ATOM 1844 C C . ARG A 1 237 ? -11.367 -21.141 6.781 1 85.62 237 ARG A C 1
ATOM 1846 O O . ARG A 1 237 ? -12.352 -21.812 7.074 1 85.62 237 ARG A O 1
ATOM 1853 N N . ALA A 1 238 ? -10.211 -21.594 6.504 1 82.5 238 ALA A N 1
ATOM 1854 C CA . ALA A 1 238 ? -9.969 -23.031 6.621 1 82.5 238 ALA A CA 1
ATOM 1855 C C . ALA A 1 238 ? -10.148 -23.5 8.062 1 82.5 238 ALA A C 1
ATOM 1857 O O . ALA A 1 238 ? -10.625 -24.609 8.305 1 82.5 238 ALA A O 1
ATOM 1858 N N . MET A 1 239 ? -9.766 -22.672 8.977 1 79.31 239 MET A N 1
ATOM 1859 C CA . MET A 1 239 ? -9.875 -23.016 10.391 1 79.31 239 MET A CA 1
ATOM 1860 C C . MET A 1 239 ? -11.336 -23.047 10.828 1 79.31 239 MET A C 1
ATOM 1862 O O . MET A 1 239 ? -11.727 -23.906 11.633 1 79.31 239 MET A O 1
ATOM 1866 N N . VAL A 1 240 ? -12.062 -22.094 10.383 1 73.62 240 VAL A N 1
ATOM 1867 C CA . VAL A 1 240 ? -13.484 -22.047 10.727 1 73.62 240 VAL A CA 1
ATOM 1868 C C . VAL A 1 240 ? -14.188 -23.281 10.18 1 73.62 240 VAL A C 1
ATOM 1870 O O . VAL A 1 240 ? -15.016 -23.891 10.867 1 73.62 240 VAL A O 1
ATOM 1873 N N . LYS A 1 241 ? -13.852 -23.625 9.016 1 70.69 241 LYS A N 1
ATOM 1874 C CA . LYS A 1 241 ? -14.438 -24.812 8.406 1 70.69 241 LYS A CA 1
ATOM 1875 C C . LYS A 1 241 ? -14.117 -26.062 9.219 1 70.69 241 LYS A C 1
ATOM 1877 O O . LYS A 1 241 ? -14.969 -26.938 9.391 1 70.69 241 LYS A O 1
ATOM 1882 N N . ASN A 1 242 ? -12.883 -25.984 9.734 1 66.38 242 ASN A N 1
ATOM 1883 C CA . ASN A 1 242 ? -12.461 -27.156 10.508 1 66.38 242 ASN A CA 1
ATOM 1884 C C . ASN A 1 242 ? -13.07 -27.156 11.906 1 66.38 242 ASN A C 1
ATOM 1886 O O . ASN A 1 242 ? -13.281 -28.203 12.5 1 66.38 242 ASN A O 1
ATOM 1890 N N . GLN A 1 243 ? -13.133 -25.891 12.531 1 58.47 243 GLN A N 1
ATOM 1891 C CA . GLN A 1 243 ? -13.766 -25.812 13.844 1 58.47 243 GLN A CA 1
ATOM 1892 C C . GLN A 1 243 ? -15.258 -26.125 13.758 1 58.47 243 GLN A C 1
ATOM 1894 O O . GLN A 1 243 ? -15.828 -26.734 14.672 1 58.47 243 GLN A O 1
ATOM 1899 N N . ASP A 1 244 ? -15.969 -25.281 12.906 1 48.41 244 ASP A N 1
ATOM 1900 C CA . ASP A 1 244 ? -17.359 -25.672 12.742 1 48.41 244 ASP A CA 1
ATOM 1901 C C . ASP A 1 244 ? -17.5 -27.188 12.594 1 48.41 244 ASP A C 1
ATOM 1903 O O . ASP A 1 244 ? -18.5 -27.766 13.008 1 48.41 244 ASP A O 1
ATOM 1907 N N . LEU A 1 245 ? -16.5 -27.906 11.938 1 41.97 245 LEU A N 1
ATOM 1908 C CA . LEU A 1 245 ? -16.531 -29.359 11.992 1 41.97 245 LEU A CA 1
ATOM 1909 C C . LEU A 1 245 ? -16.344 -29.859 13.414 1 41.97 245 LEU A C 1
ATOM 1911 O O . LEU A 1 245 ? -16.891 -30.891 13.797 1 41.97 245 LEU A O 1
ATOM 1915 N N . GLU A 1 246 ? -15.453 -29.125 14.203 1 40.12 246 GLU A N 1
ATOM 1916 C CA . GLU A 1 246 ? -15.312 -29.625 15.562 1 40.12 246 GLU A CA 1
ATOM 1917 C C . GLU A 1 246 ? -16.141 -28.797 16.547 1 40.12 246 GLU A C 1
ATOM 1919 O O . GLU A 1 246 ? -16.25 -29.156 17.719 1 40.12 246 GLU A O 1
ATOM 1924 N N . GLY A 1 247 ? -17.375 -28.344 16.375 1 36.16 247 GLY A N 1
ATOM 1925 C CA . GLY A 1 247 ? -18.453 -27.797 17.172 1 36.16 247 GLY A CA 1
ATOM 1926 C C . GLY A 1 247 ? -18.141 -26.406 17.703 1 36.16 247 GLY A C 1
ATOM 1927 O O . GLY A 1 247 ? -18.953 -25.812 18.406 1 36.16 247 GLY A O 1
ATOM 1928 N N . ASP A 1 248 ? -17 -25.969 18.234 1 35.12 248 ASP A N 1
ATOM 1929 C CA . ASP A 1 248 ? -16.828 -24.828 19.109 1 35.12 248 ASP A CA 1
ATOM 1930 C C . ASP A 1 248 ? -16.688 -23.531 18.312 1 35.12 248 ASP A C 1
ATOM 1932 O O . ASP A 1 248 ? -15.742 -23.391 17.531 1 35.12 248 ASP A O 1
ATOM 1936 N N . GLY A 1 249 ? -17.719 -22.719 17.906 1 29.77 249 GLY A N 1
ATOM 1937 C CA . GLY A 1 249 ? -18.125 -21.594 17.078 1 29.77 249 GLY A CA 1
ATOM 1938 C C . GLY A 1 249 ? -17.141 -20.438 17.141 1 29.77 249 GLY A C 1
ATOM 1939 O O . GLY A 1 249 ? -16.766 -19.875 16.109 1 29.77 249 GLY A O 1
ATOM 1940 N N . LEU A 1 250 ? -17.406 -19.312 18.125 1 34.59 250 LEU A N 1
ATOM 1941 C CA . LEU A 1 250 ? -17.172 -17.875 18.125 1 34.59 250 LEU A CA 1
ATOM 1942 C C . LEU A 1 250 ? -15.672 -17.578 18.188 1 34.59 250 LEU A C 1
ATOM 1944 O O . LEU A 1 250 ? -15.062 -17.641 19.25 1 34.59 250 LEU A O 1
ATOM 1948 N N . GLN A 1 251 ? -14.844 -17.891 17.344 1 37.47 251 GLN A N 1
ATOM 1949 C CA . GLN A 1 251 ? -13.43 -17.531 17.422 1 37.47 251 GLN A CA 1
ATOM 1950 C C . GLN A 1 251 ? -13.25 -16.016 17.516 1 37.47 251 GLN A C 1
ATOM 1952 O O . GLN A 1 251 ? -13.562 -15.281 16.578 1 37.47 251 GLN A O 1
ATOM 1957 N N . GLU A 1 252 ? -13.258 -15.297 18.609 1 36.72 252 GLU A N 1
ATOM 1958 C CA . GLU A 1 252 ? -13.078 -13.93 19.109 1 36.72 252 GLU A CA 1
ATOM 1959 C C . GLU A 1 252 ? -11.836 -13.281 18.5 1 36.72 252 GLU A C 1
ATOM 1961 O O . GLU A 1 252 ? -10.828 -13.953 18.281 1 36.72 252 GLU A O 1
ATOM 1966 N N . GLU A 1 253 ? -11.812 -12.094 17.938 1 43.09 253 GLU A N 1
ATOM 1967 C CA . GLU A 1 253 ? -10.805 -11.117 17.531 1 43.09 253 GLU A CA 1
ATOM 1968 C C . GLU A 1 253 ? -9.484 -11.359 18.25 1 43.09 253 GLU A C 1
ATOM 1970 O O . GLU A 1 253 ? -8.414 -11.211 17.672 1 43.09 253 GLU A O 1
ATOM 1975 N N . SER A 1 254 ? -9.656 -11.414 19.75 1 48.47 254 SER A N 1
ATOM 1976 C CA . SER A 1 254 ? -8.656 -11.023 20.734 1 48.47 254 SER A CA 1
ATOM 1977 C C . SER A 1 254 ? -7.508 -12.023 20.781 1 48.47 254 SER A C 1
ATOM 1979 O O . SER A 1 254 ? -6.391 -11.68 21.172 1 48.47 254 SER A O 1
ATOM 1981 N N . MET A 1 255 ? -7.762 -13.305 20.578 1 46.94 255 MET A N 1
ATOM 1982 C CA . MET A 1 255 ? -6.766 -14.195 21.156 1 46.94 255 MET A CA 1
ATOM 1983 C C . MET A 1 255 ? -5.535 -14.305 20.266 1 46.94 255 MET A C 1
ATOM 1985 O O . MET A 1 255 ? -4.453 -14.664 20.734 1 46.94 255 MET A O 1
ATOM 1989 N N . THR A 1 256 ? -5.754 -14.141 18.984 1 58.66 256 THR A N 1
ATOM 1990 C CA . THR A 1 256 ? -4.609 -14.406 18.125 1 58.66 256 THR A CA 1
ATOM 1991 C C . THR A 1 256 ? -3.75 -13.156 17.953 1 58.66 256 THR A C 1
ATOM 1993 O O . THR A 1 256 ? -2.621 -13.234 17.469 1 58.66 256 THR A O 1
ATOM 1996 N N . GLY A 1 257 ? -4.262 -12.031 18.578 1 71.69 257 GLY A N 1
ATOM 1997 C CA . GLY A 1 257 ? -3.514 -10.797 18.406 1 71.69 257 GLY A CA 1
ATOM 1998 C C . GLY A 1 257 ? -3.578 -10.258 17 1 71.69 257 GLY A C 1
ATOM 1999 O O . GLY A 1 257 ? -2.914 -9.266 16.672 1 71.69 257 GLY A O 1
ATOM 2000 N N . LEU A 1 258 ? -4.445 -11.023 16.109 1 80.19 258 LEU A N 1
ATOM 2001 C CA . LEU A 1 258 ? -4.57 -10.586 14.727 1 80.19 258 LEU A CA 1
ATOM 2002 C C . LEU A 1 258 ? -5.785 -9.68 14.547 1 80.19 258 LEU A C 1
ATOM 2004 O O . LEU A 1 258 ? -6.754 -9.781 15.305 1 80.19 258 LEU A O 1
ATOM 2008 N N . PRO A 1 259 ? -5.742 -8.758 13.547 1 84 259 PRO A N 1
ATOM 2009 C CA . PRO A 1 259 ? -6.902 -7.914 13.258 1 84 259 PRO A CA 1
ATOM 2010 C C . PRO A 1 259 ? -8.117 -8.719 12.805 1 84 259 PRO A C 1
ATOM 2012 O O . PRO A 1 259 ? -7.996 -9.898 12.484 1 84 259 PRO A O 1
ATOM 2015 N N . SER A 1 260 ? -9.258 -8.094 12.812 1 88.31 260 SER A N 1
ATOM 2016 C CA . SER A 1 260 ? -10.5 -8.734 12.406 1 88.31 260 SER A CA 1
ATOM 2017 C C . SER A 1 260 ? -10.469 -9.109 10.93 1 88.31 260 SER A C 1
ATOM 2019 O O . SER A 1 260 ? -9.727 -8.523 10.148 1 88.31 260 SER A O 1
ATOM 2021 N N . THR A 1 261 ? -11.266 -10.055 10.547 1 91.06 261 THR A N 1
ATOM 2022 C CA . THR A 1 261 ? -11.398 -10.477 9.156 1 91.06 261 THR A CA 1
ATOM 2023 C C . THR A 1 261 ? -11.836 -9.32 8.273 1 91.06 261 THR A C 1
ATOM 2025 O O . THR A 1 261 ? -11.375 -9.188 7.133 1 91.06 261 THR A O 1
ATOM 2028 N N . LYS A 1 262 ? -12.727 -8.57 8.852 1 93.38 262 LYS A N 1
ATOM 2029 C CA . LYS A 1 262 ? -13.211 -7.418 8.086 1 93.38 262 LYS A CA 1
ATOM 2030 C C . LYS A 1 262 ? -12.078 -6.449 7.773 1 93.38 262 LYS A C 1
ATOM 2032 O O . LYS A 1 262 ? -11.969 -5.957 6.648 1 93.38 262 LYS A O 1
ATOM 2037 N N . TYR A 1 263 ? -11.281 -6.203 8.719 1 92.12 263 TYR A N 1
ATOM 2038 C CA . TYR A 1 263 ? -10.148 -5.312 8.531 1 92.12 263 TYR A CA 1
ATOM 2039 C C . TYR A 1 263 ? -9.156 -5.898 7.527 1 92.12 263 TYR A C 1
ATOM 2041 O O . TYR A 1 263 ? -8.648 -5.188 6.656 1 92.12 263 TYR A O 1
ATOM 2049 N N . LEU A 1 264 ? -8.867 -7.141 7.668 1 94.19 264 LEU A N 1
ATOM 2050 C CA . LEU A 1 264 ? -7.922 -7.812 6.781 1 94.19 264 LEU A CA 1
ATOM 2051 C C . LEU A 1 264 ? -8.43 -7.82 5.344 1 94.19 264 LEU A C 1
ATOM 2053 O O . LEU A 1 264 ? -7.648 -7.648 4.406 1 94.19 264 LEU A O 1
ATOM 2057 N N . LEU A 1 265 ? -9.688 -8.047 5.199 1 96.62 265 LEU A N 1
ATOM 2058 C CA . LEU A 1 265 ? -10.266 -8.008 3.861 1 96.62 265 LEU A CA 1
ATOM 2059 C C . LEU A 1 265 ? -10.156 -6.609 3.262 1 96.62 265 LEU A C 1
ATOM 2061 O O . LEU A 1 265 ? -9.859 -6.461 2.074 1 96.62 265 LEU A O 1
ATOM 2065 N N . TRP A 1 266 ? -10.398 -5.645 4.059 1 95.88 266 TRP A N 1
ATOM 2066 C CA . TRP A 1 266 ? -10.258 -4.273 3.588 1 95.88 266 TRP A CA 1
ATOM 2067 C C . TRP A 1 266 ? -8.828 -4 3.125 1 95.88 266 TRP A C 1
ATOM 2069 O O . TRP A 1 266 ? -8.617 -3.41 2.062 1 95.88 266 TRP A O 1
ATOM 2079 N N . ARG A 1 267 ? -7.883 -4.387 3.906 1 95.94 267 ARG A N 1
ATOM 2080 C CA . ARG A 1 267 ? -6.48 -4.191 3.551 1 95.94 267 ARG A CA 1
ATOM 2081 C C . ARG A 1 267 ? -6.137 -4.918 2.256 1 95.94 267 ARG A C 1
ATOM 2083 O O . ARG A 1 267 ? -5.379 -4.398 1.431 1 95.94 267 ARG A O 1
ATOM 2090 N N . LEU A 1 268 ? -6.613 -6.117 2.188 1 97.62 268 LEU A N 1
ATOM 2091 C CA . LEU A 1 268 ? -6.398 -6.902 0.977 1 97.62 268 LEU A CA 1
ATOM 2092 C C . LEU A 1 268 ? -6.941 -6.172 -0.247 1 97.62 268 LEU A C 1
ATOM 2094 O O . LEU A 1 268 ? -6.23 -5.996 -1.237 1 97.62 268 LEU A O 1
ATOM 2098 N N . ILE A 1 269 ? -8.156 -5.707 -0.143 1 97.69 269 ILE A N 1
ATOM 2099 C CA . ILE A 1 269 ? -8.812 -5.035 -1.258 1 97.69 269 ILE A CA 1
ATOM 2100 C C . ILE A 1 269 ? -8.109 -3.711 -1.55 1 97.6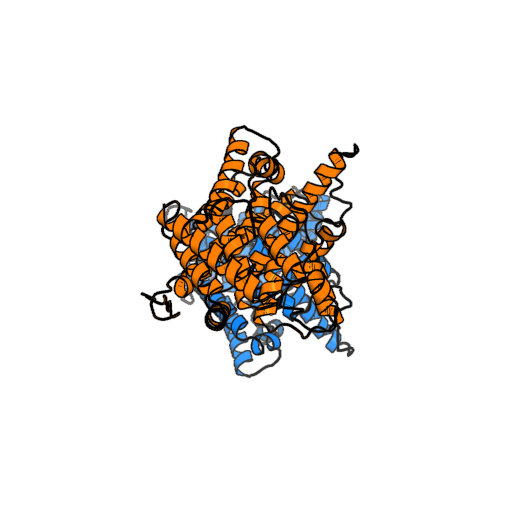9 269 ILE A C 1
ATOM 2102 O O . ILE A 1 269 ? -7.922 -3.346 -2.711 1 97.69 269 ILE A O 1
ATOM 2106 N N . ALA A 1 270 ? -7.688 -3.039 -0.486 1 95.81 270 ALA A N 1
ATOM 2107 C CA . ALA A 1 270 ? -6.965 -1.782 -0.659 1 95.81 270 ALA A CA 1
ATOM 2108 C C . ALA A 1 270 ? -5.656 -2.002 -1.412 1 95.81 270 ALA A C 1
ATOM 2110 O O . ALA A 1 270 ? -5.305 -1.222 -2.301 1 95.81 270 ALA A O 1
ATOM 2111 N N . SER A 1 271 ? -4.941 -3.027 -1.061 1 96.62 271 SER A N 1
ATOM 2112 C CA . SER A 1 271 ? -3.686 -3.348 -1.73 1 96.62 271 SER A CA 1
ATOM 2113 C C . SER A 1 271 ? -3.914 -3.705 -3.195 1 96.62 271 SER A C 1
ATOM 2115 O O . SER A 1 271 ? -3.156 -3.277 -4.07 1 96.62 271 SER A O 1
ATOM 2117 N N . LEU A 1 272 ? -4.93 -4.441 -3.451 1 97.56 272 LEU A N 1
ATOM 2118 C CA . LEU A 1 272 ? -5.246 -4.84 -4.816 1 97.56 272 LEU A CA 1
ATOM 2119 C C . LEU A 1 272 ? -5.668 -3.635 -5.652 1 97.56 27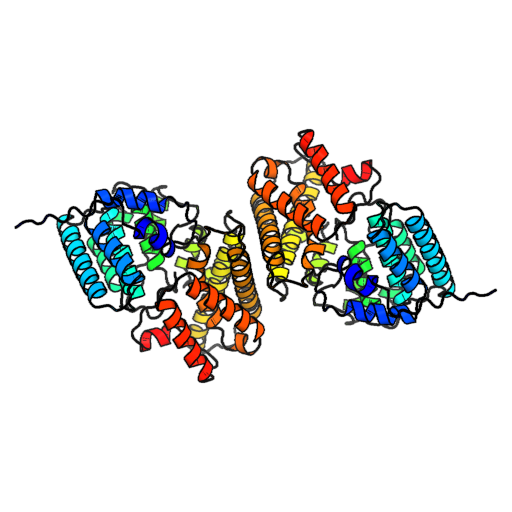2 LEU A C 1
ATOM 2121 O O . LEU A 1 272 ? -5.301 -3.529 -6.824 1 97.56 272 LEU A O 1
ATOM 2125 N N . ASP A 1 273 ? -6.43 -2.789 -5.062 1 96.44 273 ASP A N 1
ATOM 2126 C CA . ASP A 1 273 ? -6.883 -1.596 -5.773 1 96.44 273 ASP A CA 1
ATOM 2127 C C . ASP A 1 273 ? -5.707 -0.69 -6.129 1 96.44 273 ASP A C 1
ATOM 2129 O O . ASP A 1 273 ? -5.621 -0.181 -7.246 1 96.44 273 ASP A O 1
ATOM 2133 N N . THR A 1 274 ? -4.902 -0.508 -5.133 1 95.44 274 THR A N 1
ATOM 2134 C CA . THR A 1 274 ? -3.729 0.328 -5.363 1 95.44 274 THR A CA 1
ATOM 2135 C C . THR A 1 274 ? -2.824 -0.288 -6.426 1 95.44 274 THR A C 1
ATOM 2137 O O . THR A 1 274 ? -2.227 0.43 -7.23 1 95.44 274 THR A O 1
ATOM 2140 N N . LEU A 1 275 ? -2.66 -1.562 -6.371 1 95.56 275 LEU A N 1
ATOM 2141 C CA . LEU A 1 275 ? -1.913 -2.262 -7.41 1 95.56 275 LEU A CA 1
ATOM 2142 C C . LEU A 1 275 ? -2.521 -1.999 -8.781 1 95.56 275 LEU A C 1
ATOM 2144 O O . LEU A 1 275 ? -1.804 -1.672 -9.734 1 95.56 275 LEU A O 1
ATOM 2148 N N . ARG A 1 276 ? -3.811 -2.143 -8.883 1 95.06 276 ARG A N 1
ATOM 2149 C CA . ARG A 1 276 ? -4.516 -1.916 -10.141 1 95.06 276 ARG A CA 1
ATOM 2150 C C . ARG A 1 276 ? -4.289 -0.494 -10.648 1 95.06 276 ARG A C 1
ATOM 2152 O O . ARG A 1 276 ? -3.902 -0.293 -11.797 1 95.06 276 ARG A O 1
ATOM 2159 N N . LEU A 1 277 ? -4.492 0.487 -9.781 1 93.5 277 LEU A N 1
ATOM 2160 C CA . LEU A 1 277 ? -4.32 1.89 -10.141 1 93.5 277 LEU A CA 1
ATOM 2161 C C . LEU A 1 277 ? -2.895 2.154 -10.617 1 93.5 277 LEU A C 1
ATOM 2163 O O . LEU A 1 277 ? -2.689 2.869 -11.602 1 93.5 277 LEU A O 1
ATOM 2167 N N . GLY A 1 278 ? -1.986 1.588 -9.898 1 92.56 278 GLY A N 1
ATOM 2168 C CA . GLY A 1 278 ? -0.592 1.761 -10.273 1 92.56 278 GLY A CA 1
ATOM 2169 C C . GLY A 1 278 ? -0.254 1.14 -11.617 1 92.56 278 GLY A C 1
ATOM 2170 O O . GLY A 1 278 ? 0.5 1.718 -12.398 1 92.56 278 GLY A O 1
ATOM 2171 N N . LEU A 1 279 ? -0.791 -0.025 -11.875 1 91.88 279 LEU A N 1
ATOM 2172 C CA . LEU A 1 279 ? -0.488 -0.742 -13.109 1 91.88 279 LEU A CA 1
ATOM 2173 C C . LEU A 1 279 ? -1.135 -0.058 -14.305 1 91.88 279 LEU A C 1
ATOM 2175 O O . LEU A 1 279 ? -0.667 -0.205 -15.438 1 91.88 279 LEU A O 1
ATOM 2179 N N . GLU A 1 280 ? -2.16 0.638 -14.086 1 91.06 280 GLU A N 1
ATOM 2180 C CA . GLU A 1 280 ? -2.85 1.342 -15.164 1 91.06 280 GLU A CA 1
ATOM 2181 C C . GLU A 1 280 ? -2.133 2.641 -15.523 1 91.06 280 GLU A C 1
ATOM 2183 O O . GLU A 1 280 ? -2.438 3.262 -16.547 1 91.06 280 GLU A O 1
ATOM 2188 N N . HIS A 1 281 ? -1.252 3.047 -14.68 1 89.62 281 HIS A N 1
ATOM 2189 C CA . HIS A 1 281 ? -0.468 4.242 -14.961 1 89.62 281 HIS A CA 1
ATOM 2190 C C . HIS A 1 281 ? 0.46 4.02 -16.156 1 89.62 281 HIS A C 1
ATOM 2192 O O . HIS A 1 281 ? 1.071 2.957 -16.281 1 89.62 281 HIS A O 1
ATOM 2198 N N . PRO A 1 282 ? 0.65 4.973 -16.984 1 86.06 282 PRO A N 1
ATOM 2199 C CA . PRO A 1 282 ? 1.484 4.824 -18.172 1 86.06 282 PRO A CA 1
ATOM 2200 C C . PRO A 1 282 ? 2.947 4.543 -17.844 1 86.06 282 PRO A C 1
ATOM 2202 O O . PRO A 1 282 ? 3.652 3.904 -18.625 1 86.06 282 PRO A O 1
ATOM 2205 N N . GLY A 1 283 ? 3.346 5.016 -16.797 1 83 283 GLY A N 1
ATOM 2206 C CA . GLY A 1 283 ? 4.727 4.805 -16.391 1 83 283 GLY A CA 1
ATOM 2207 C C . GLY A 1 283 ? 5 3.391 -15.922 1 83 283 GLY A C 1
ATOM 2208 O O . GLY A 1 283 ? 6.152 3.018 -15.695 1 83 283 GLY A O 1
ATOM 2209 N N . SER A 1 284 ? 3.98 2.607 -15.867 1 86.62 284 SER A N 1
ATOM 2210 C CA . SER A 1 284 ? 4.145 1.255 -15.344 1 86.62 284 SER A CA 1
ATOM 2211 C C . SER A 1 284 ? 4.047 0.215 -16.453 1 86.62 284 SER A C 1
ATOM 2213 O O . SER A 1 284 ? 3.85 -0.972 -16.188 1 86.62 284 SER A O 1
ATOM 2215 N N . LYS A 1 285 ? 4.371 0.753 -17.562 1 84.44 285 LYS A N 1
ATOM 2216 C CA . LYS A 1 285 ? 4.32 -0.17 -18.703 1 84.44 285 LYS A CA 1
ATOM 2217 C C . LYS A 1 285 ? 5.418 -1.225 -18.594 1 84.44 285 LYS A C 1
ATOM 2219 O O . LYS A 1 285 ? 6.559 -0.911 -18.234 1 84.44 285 LYS A O 1
ATOM 2224 N N . GLY A 1 286 ? 5.145 -2.398 -18.625 1 86.06 286 GLY A N 1
ATOM 2225 C CA . GLY A 1 286 ? 6.133 -3.465 -18.578 1 86.06 286 GLY A CA 1
ATOM 2226 C C . GLY A 1 286 ? 6.078 -4.27 -17.297 1 86.06 286 GLY A C 1
ATOM 2227 O O . GLY A 1 286 ? 6.707 -5.324 -17.188 1 86.06 286 GLY A O 1
ATOM 2228 N N . LEU A 1 287 ? 5.449 -3.654 -16.328 1 89.44 287 LEU A N 1
ATOM 2229 C CA . LEU A 1 287 ? 5.281 -4.395 -15.086 1 89.44 287 LEU A CA 1
ATOM 2230 C C . LEU A 1 287 ? 4.168 -5.426 -15.211 1 89.44 287 LEU A C 1
ATOM 2232 O O . LEU A 1 287 ? 3.08 -5.117 -15.711 1 89.44 287 LEU A O 1
ATOM 2236 N N . LEU A 1 288 ? 4.445 -6.68 -14.766 1 90.12 288 LEU A N 1
ATOM 2237 C CA . LEU A 1 288 ? 3.512 -7.777 -14.984 1 90.12 288 LEU A CA 1
ATOM 2238 C C . LEU A 1 288 ? 2.934 -8.273 -13.656 1 90.12 288 LEU A C 1
ATOM 2240 O O . LEU A 1 288 ? 2.49 -9.422 -13.562 1 90.12 288 LEU A O 1
ATOM 2244 N N . TYR A 1 289 ? 2.912 -7.434 -12.688 1 92.06 289 TYR A N 1
ATOM 2245 C CA . TYR A 1 289 ? 2.496 -7.832 -11.344 1 92.06 289 TYR A CA 1
ATOM 2246 C C . TYR A 1 289 ? 1.034 -8.266 -11.336 1 92.06 289 TYR A C 1
ATOM 2248 O O . TYR A 1 289 ? 0.614 -9.031 -10.469 1 92.06 289 TYR A O 1
ATOM 2256 N N . GLY A 1 290 ? 0.277 -7.812 -12.305 1 90.94 290 GLY A N 1
ATOM 2257 C CA . GLY A 1 290 ? -1.129 -8.172 -12.414 1 90.94 290 GLY A CA 1
ATOM 2258 C C . GLY A 1 290 ? -1.351 -9.656 -12.633 1 90.94 290 GLY A C 1
ATOM 2259 O O . GLY A 1 290 ? -2.396 -10.195 -12.258 1 90.94 290 GLY A O 1
ATOM 2260 N N . ASN A 1 291 ? -0.351 -10.336 -13.125 1 89.69 291 ASN A N 1
ATOM 2261 C CA . ASN A 1 291 ? -0.45 -11.766 -13.383 1 89.69 291 ASN A CA 1
ATOM 2262 C C . ASN A 1 291 ? -0.584 -12.562 -12.086 1 89.69 291 ASN A C 1
ATOM 2264 O O . ASN A 1 291 ? -1.067 -13.695 -12.102 1 89.69 291 ASN A O 1
ATOM 2268 N N . SER A 1 292 ? -0.146 -11.945 -11.062 1 94 292 SER A N 1
ATOM 2269 C CA . SER A 1 292 ? -0.118 -12.664 -9.789 1 94 292 SER A CA 1
ATOM 2270 C C . SER A 1 292 ? -1.188 -12.141 -8.836 1 94 292 SER A C 1
ATOM 2272 O O . SER A 1 292 ? -1.144 -12.406 -7.633 1 94 292 SER A O 1
ATOM 2274 N N . ALA A 1 293 ? -2.125 -11.398 -9.375 1 94.94 293 ALA A N 1
ATOM 2275 C CA . ALA A 1 293 ? -3.15 -10.812 -8.516 1 94.94 293 ALA A CA 1
ATOM 2276 C C . ALA A 1 293 ? -4.355 -11.734 -8.391 1 94.94 293 ALA A C 1
ATOM 2278 O O . ALA A 1 293 ? -5.254 -11.484 -7.582 1 94.94 293 ALA A O 1
ATOM 2279 N N . PHE A 1 294 ? -4.336 -12.852 -9.086 1 94.56 294 PHE A N 1
ATOM 2280 C CA . PHE A 1 294 ? -5.523 -13.688 -9.234 1 94.56 294 PHE A CA 1
ATOM 2281 C C . PHE A 1 294 ? -5.859 -14.391 -7.926 1 94.56 294 PHE A C 1
ATOM 2283 O O . PHE A 1 294 ? -7.016 -14.398 -7.5 1 94.56 294 PHE A O 1
ATOM 2290 N N . TRP A 1 295 ? -4.891 -14.906 -7.285 1 96.62 295 TRP A N 1
ATOM 2291 C CA . TRP A 1 295 ? -5.172 -15.664 -6.066 1 96.62 295 TRP A CA 1
ATOM 2292 C C . TRP A 1 295 ? -5.707 -14.742 -4.973 1 96.62 295 TRP A C 1
ATOM 2294 O O . TRP A 1 295 ? -6.75 -15.023 -4.375 1 96.62 295 TRP A O 1
ATOM 2304 N N . PRO A 1 296 ? -4.988 -13.656 -4.676 1 97.81 296 PRO A N 1
ATOM 2305 C CA . PRO A 1 296 ? -5.574 -12.75 -3.682 1 97.81 296 PRO A CA 1
ATOM 2306 C C . PRO A 1 296 ? -6.969 -12.266 -4.074 1 97.81 296 PRO A C 1
ATOM 2308 O O . PRO A 1 296 ? -7.828 -12.078 -3.211 1 97.81 296 PRO A O 1
ATOM 2311 N N . TYR A 1 297 ? -7.199 -12.109 -5.309 1 97.38 297 TYR A N 1
ATOM 2312 C CA . TYR A 1 297 ? -8.508 -11.695 -5.805 1 97.38 297 TYR A CA 1
ATOM 2313 C C . TYR A 1 297 ? -9.57 -12.734 -5.457 1 97.38 297 TYR A C 1
ATOM 2315 O O . TYR A 1 297 ? -10.648 -12.391 -4.973 1 97.38 297 TYR A O 1
ATOM 2323 N N . LEU A 1 298 ? -9.266 -13.914 -5.707 1 96.94 298 LEU A N 1
ATOM 2324 C CA . LEU A 1 298 ? -10.219 -14.984 -5.441 1 96.94 298 LEU A CA 1
ATOM 2325 C C . LEU A 1 298 ? -10.516 -15.094 -3.949 1 96.94 298 LEU A C 1
ATOM 2327 O O . LEU A 1 298 ? -11.664 -15.289 -3.553 1 96.94 298 LEU A O 1
ATOM 2331 N N . VAL A 1 299 ? -9.469 -15.016 -3.148 1 96.81 299 VAL A N 1
ATOM 2332 C CA . VAL A 1 299 ? -9.648 -15.086 -1.703 1 96.81 299 VAL A CA 1
ATOM 2333 C C . VAL A 1 299 ? -10.594 -13.977 -1.247 1 96.81 299 VAL A C 1
ATOM 2335 O O . VAL A 1 299 ? -11.492 -14.211 -0.431 1 96.81 299 VAL A O 1
ATOM 2338 N N . ALA A 1 300 ? -10.422 -12.812 -1.785 1 97.75 300 ALA A N 1
ATOM 2339 C CA . ALA A 1 300 ? -11.273 -11.68 -1.427 1 97.75 300 ALA A CA 1
ATOM 2340 C C . ALA A 1 300 ? -12.703 -11.898 -1.91 1 97.75 300 ALA A C 1
ATOM 2342 O O . ALA A 1 300 ? -13.656 -11.641 -1.176 1 97.75 300 ALA A O 1
ATOM 2343 N N . ARG A 1 301 ? -12.82 -12.406 -3.129 1 97.19 301 ARG A N 1
ATOM 2344 C CA . ARG A 1 301 ? -14.125 -12.562 -3.768 1 97.19 301 ARG A CA 1
ATOM 2345 C C . ARG A 1 301 ? -14.969 -13.594 -3.033 1 97.19 301 ARG A C 1
ATOM 2347 O O . ARG A 1 301 ? -16.203 -13.586 -3.131 1 97.19 301 ARG A O 1
ATOM 2354 N N . CYS A 1 302 ? -14.336 -14.422 -2.289 1 95.88 302 CYS A N 1
ATOM 2355 C CA . CYS A 1 302 ? -15.047 -15.5 -1.62 1 95.88 302 CYS A CA 1
ATOM 2356 C C . CYS A 1 302 ? -15.586 -15.047 -0.268 1 95.88 302 CYS A C 1
ATOM 2358 O O . CYS A 1 302 ? -16.328 -15.781 0.385 1 95.88 302 CYS A O 1
ATOM 2360 N N . GLU A 1 303 ? -15.281 -13.844 0.173 1 95.81 303 GLU A N 1
ATOM 2361 C CA . GLU A 1 303 ? -15.82 -13.312 1.425 1 95.81 303 GLU A CA 1
ATOM 2362 C C . GLU A 1 303 ? -17.203 -12.688 1.216 1 95.81 303 GLU A C 1
ATOM 2364 O O . GLU A 1 303 ? -17.375 -11.484 1.418 1 95.81 303 GLU A O 1
ATOM 2369 N N . PHE A 1 304 ? -18.156 -13.531 1.038 1 95.38 304 PHE A N 1
ATOM 2370 C CA . PHE A 1 304 ? -19.484 -13.133 0.567 1 95.38 304 PHE A CA 1
ATOM 2371 C C . PHE A 1 304 ? -20.156 -12.219 1.579 1 95.38 304 PHE A C 1
ATOM 2373 O O . PHE A 1 304 ? -20.656 -11.141 1.224 1 95.38 304 PHE A O 1
ATOM 2380 N N . GLU A 1 305 ? -20.188 -12.609 2.82 1 94.38 305 GLU A N 1
ATOM 2381 C CA . GLU A 1 305 ? -20.891 -11.859 3.848 1 94.38 305 GLU A CA 1
ATOM 2382 C C . GLU A 1 305 ? -20.359 -10.43 3.959 1 94.38 305 GLU A C 1
ATOM 2384 O O . GLU A 1 305 ? -21.125 -9.469 3.996 1 94.38 305 GLU A O 1
ATOM 2389 N N . LEU A 1 306 ? -19.125 -10.391 3.988 1 95.06 306 LEU A N 1
ATOM 2390 C CA . LEU A 1 306 ? -18.5 -9.078 4.137 1 95.06 306 LEU A CA 1
ATOM 2391 C C . LEU A 1 306 ? -18.672 -8.25 2.869 1 95.06 306 LEU A C 1
ATOM 2393 O O . LEU A 1 306 ? -18.828 -7.027 2.939 1 95.06 306 LEU A O 1
ATOM 2397 N N . LEU A 1 307 ? -18.641 -8.844 1.72 1 96.44 307 LEU A N 1
ATOM 2398 C CA . LEU A 1 307 ? -18.812 -8.117 0.464 1 96.44 307 LEU A CA 1
ATOM 2399 C C . LEU A 1 307 ? -20.25 -7.629 0.299 1 96.44 307 LEU A C 1
ATOM 2401 O O . LEU A 1 307 ? -20.484 -6.574 -0.296 1 96.44 307 LEU A O 1
ATOM 2405 N N . ARG A 1 308 ? -21.156 -8.312 0.821 1 95.38 308 ARG A N 1
ATOM 2406 C CA . ARG A 1 308 ? -22.547 -7.879 0.772 1 95.38 308 ARG A CA 1
ATOM 2407 C C . ARG A 1 308 ? -22.766 -6.637 1.626 1 95.38 308 ARG A C 1
ATOM 2409 O O . ARG A 1 308 ? -23.531 -5.746 1.249 1 95.38 308 ARG A O 1
ATOM 2416 N N . SER A 1 309 ? -22.141 -6.66 2.764 1 95.06 309 SER A N 1
ATOM 2417 C CA . SER A 1 309 ? -22.297 -5.539 3.688 1 95.06 309 SER A CA 1
ATOM 2418 C C . SER A 1 309 ? -21.453 -4.34 3.246 1 95.06 309 SER A C 1
ATOM 2420 O O . SER A 1 309 ? -21.609 -3.242 3.789 1 95.06 309 SER A O 1
ATOM 2422 N N . ASN A 1 310 ? -20.609 -4.543 2.26 1 94.75 310 ASN A N 1
ATOM 2423 C CA . ASN A 1 310 ? -19.734 -3.482 1.75 1 94.75 310 ASN A CA 1
ATOM 2424 C C . ASN A 1 310 ? -19.672 -3.494 0.226 1 94.75 310 ASN A C 1
ATOM 2426 O O . ASN A 1 310 ? -18.656 -3.857 -0.355 1 94.75 310 ASN A O 1
ATOM 2430 N N . PRO A 1 311 ? -20.656 -2.941 -0.417 1 94.69 311 PRO A N 1
ATOM 2431 C CA . PRO A 1 311 ? -20.766 -3.033 -1.875 1 94.69 311 PRO A CA 1
ATOM 2432 C C . PRO A 1 311 ? -19.641 -2.301 -2.598 1 94.69 311 PRO A C 1
ATOM 2434 O O . PRO A 1 311 ? -19.266 -2.672 -3.715 1 94.69 311 PRO A O 1
ATOM 2437 N N . GLU A 1 312 ? -19.031 -1.262 -1.984 1 93.75 312 GLU A N 1
ATOM 2438 C CA . GLU A 1 312 ? -17.922 -0.532 -2.598 1 93.75 312 GLU A CA 1
ATOM 2439 C C . GLU A 1 312 ? -16.719 -1.443 -2.828 1 93.75 312 GLU A C 1
ATOM 2441 O O . GLU A 1 312 ? -15.984 -1.273 -3.801 1 93.75 312 GLU A O 1
ATOM 2446 N N . TRP A 1 313 ? -16.594 -2.436 -1.924 1 96 313 TRP A N 1
ATOM 2447 C CA . TRP A 1 313 ? -15.492 -3.391 -2.068 1 96 313 TRP A CA 1
ATOM 2448 C C . TRP A 1 313 ? -15.703 -4.277 -3.293 1 96 313 TRP A C 1
ATOM 2450 O O . TRP A 1 313 ? -14.758 -4.582 -4.02 1 96 313 TRP A O 1
ATOM 2460 N N . LYS A 1 314 ? -16.891 -4.645 -3.467 1 95.38 314 LYS A N 1
ATOM 2461 C CA . LYS A 1 314 ? -17.219 -5.457 -4.633 1 95.38 314 LYS A CA 1
ATOM 2462 C C . LYS A 1 314 ? -16.922 -4.703 -5.93 1 95.38 314 LYS A C 1
ATOM 2464 O O . LYS A 1 314 ? -16.406 -5.285 -6.887 1 95.38 314 LYS A O 1
ATOM 2469 N N . THR A 1 315 ? -17.188 -3.459 -5.922 1 95.38 315 THR A N 1
ATOM 2470 C CA . THR A 1 315 ? -16.938 -2.629 -7.098 1 95.38 315 THR A CA 1
ATOM 2471 C C . THR A 1 315 ? -15.453 -2.582 -7.422 1 95.38 315 THR A C 1
ATOM 2473 O O . THR A 1 315 ? -15.062 -2.637 -8.594 1 95.38 315 THR A O 1
ATOM 2476 N N . VAL A 1 316 ? -14.695 -2.436 -6.422 1 95.25 316 VAL A N 1
ATOM 2477 C CA . VAL A 1 316 ? -13.242 -2.428 -6.605 1 95.25 316 VAL A CA 1
ATOM 2478 C C . VAL A 1 316 ? -12.797 -3.748 -7.227 1 95.25 316 VAL A C 1
ATOM 2480 O O . VAL A 1 316 ? -11.984 -3.758 -8.156 1 95.25 316 VAL A O 1
ATOM 2483 N N . LEU A 1 317 ? -13.297 -4.836 -6.707 1 97 317 LEU A N 1
ATOM 2484 C CA . LEU A 1 317 ? -12.922 -6.156 -7.203 1 97 317 LEU A CA 1
ATOM 2485 C C . LEU A 1 317 ? -13.406 -6.355 -8.633 1 97 317 LEU A C 1
ATOM 2487 O O . LEU A 1 317 ? -12.742 -7.02 -9.438 1 97 317 LEU A O 1
ATOM 2491 N N . ASP A 1 318 ? -14.516 -5.77 -8.977 1 95.88 318 ASP A N 1
ATOM 2492 C CA . ASP A 1 318 ? -15 -5.832 -10.352 1 95.88 318 ASP A CA 1
ATOM 2493 C C . ASP A 1 318 ? -14.047 -5.113 -11.297 1 95.88 318 ASP A C 1
ATOM 2495 O O . ASP A 1 318 ? -13.797 -5.586 -12.414 1 95.88 318 ASP A O 1
ATOM 2499 N N . LYS A 1 319 ? -13.562 -4 -10.875 1 94.5 319 LYS A N 1
ATOM 2500 C CA . LYS A 1 319 ? -12.602 -3.268 -11.695 1 94.5 319 LYS A CA 1
ATOM 2501 C C . LYS A 1 319 ? -11.312 -4.066 -11.875 1 94.5 319 LYS A C 1
ATOM 2503 O O . LYS A 1 319 ? -10.727 -4.062 -12.961 1 94.5 319 LYS A O 1
ATOM 2508 N N . LEU A 1 320 ? -10.953 -4.676 -10.797 1 94.81 320 LEU A N 1
ATOM 2509 C CA . LEU A 1 320 ? -9.758 -5.516 -10.875 1 94.81 320 LEU A CA 1
ATOM 2510 C C . LEU A 1 320 ? -9.969 -6.668 -11.852 1 94.81 320 LEU A C 1
ATOM 2512 O O . LEU A 1 320 ? -9.07 -6.984 -12.641 1 94.81 320 LEU A O 1
ATOM 2516 N N . PHE A 1 321 ? -11.102 -7.312 -11.797 1 94.12 321 PHE A N 1
ATOM 2517 C CA . PHE A 1 321 ? -11.438 -8.391 -12.727 1 94.12 321 PHE A CA 1
ATOM 2518 C C . PHE A 1 321 ? -11.359 -7.906 -14.164 1 94.12 321 PHE A C 1
ATOM 2520 O O . PHE A 1 321 ? -10.781 -8.578 -15.023 1 94.12 321 PHE A O 1
ATOM 2527 N N . SER A 1 322 ? -11.883 -6.766 -14.352 1 92.06 322 SER A N 1
ATOM 2528 C CA . SER A 1 322 ? -11.875 -6.195 -15.695 1 92.06 322 SER A CA 1
ATOM 2529 C C . SER A 1 322 ? -10.445 -5.973 -16.188 1 92.06 322 SER A C 1
ATOM 2531 O O . SER A 1 322 ? -10.141 -6.215 -17.359 1 92.06 322 SER A O 1
ATOM 2533 N N . MET A 1 323 ? -9.633 -5.555 -15.344 1 89.88 323 MET A N 1
ATOM 2534 C CA . MET A 1 323 ? -8.234 -5.352 -15.703 1 89.88 323 MET A CA 1
ATOM 2535 C C . MET A 1 323 ? -7.562 -6.676 -16.047 1 89.88 323 MET A C 1
ATOM 2537 O O . MET A 1 323 ? -6.848 -6.777 -17.047 1 89.88 323 MET A O 1
ATOM 2541 N N . MET A 1 324 ? -7.773 -7.715 -15.234 1 88.56 324 MET A N 1
ATOM 2542 C CA . MET A 1 324 ? -7.121 -9.008 -15.414 1 88.56 324 MET A CA 1
ATOM 2543 C C . MET A 1 324 ? -7.57 -9.664 -16.719 1 88.56 324 MET A C 1
ATOM 2545 O O . MET A 1 324 ? -6.754 -10.242 -17.438 1 88.56 324 MET A O 1
ATOM 2549 N N . ILE A 1 325 ? -8.805 -9.484 -17.031 1 84.06 325 ILE A N 1
ATOM 2550 C CA . ILE A 1 325 ? -9.336 -10.125 -18.219 1 84.06 325 ILE A CA 1
ATOM 2551 C C . ILE A 1 325 ? -8.844 -9.391 -19.469 1 84.06 325 ILE A C 1
ATOM 2553 O O . ILE A 1 325 ? -8.625 -10.008 -20.516 1 84.06 325 ILE A O 1
ATOM 2557 N N . SER A 1 326 ? -8.672 -8.117 -19.312 1 78.75 326 SER A N 1
ATOM 2558 C CA . SER A 1 326 ? -8.234 -7.328 -20.469 1 78.75 326 SER A CA 1
ATOM 2559 C C . SER A 1 326 ? -6.754 -7.562 -20.75 1 78.75 326 SER A C 1
ATOM 2561 O O . SER A 1 326 ? -6.32 -7.465 -21.906 1 78.75 326 SER A O 1
ATOM 2563 N N . SER A 1 327 ? -6.082 -7.746 -19.766 1 65.56 327 SER A N 1
ATOM 2564 C CA . SER A 1 327 ? -4.641 -7.887 -19.922 1 65.56 327 SER A CA 1
ATOM 2565 C C . SER A 1 327 ? -4.258 -9.312 -20.297 1 65.56 327 SER A C 1
ATOM 2567 O O . SER A 1 327 ? -3.299 -9.539 -21.047 1 65.56 327 SER A O 1
ATOM 2569 N N . TYR A 1 328 ? -5.043 -10.219 -19.516 1 60.03 328 TYR A N 1
ATOM 2570 C CA . TYR A 1 328 ? -4.621 -11.617 -19.594 1 60.03 328 TYR A CA 1
ATOM 2571 C C . TYR A 1 328 ? -5.789 -12.516 -19.984 1 60.03 328 TYR A C 1
ATOM 2573 O O . TYR A 1 328 ? -6.906 -12.336 -19.484 1 60.03 328 TYR A O 1
ATOM 2581 N N . LYS A 1 329 ? -6.07 -12.641 -21.078 1 59.41 329 LYS A N 1
ATOM 2582 C CA . LYS A 1 329 ? -7.305 -13.328 -21.453 1 59.41 329 LYS A CA 1
ATOM 2583 C C . LYS A 1 329 ? -7.293 -14.773 -20.969 1 59.41 329 LYS A C 1
ATOM 2585 O O . LYS A 1 329 ? -7.441 -15.703 -21.781 1 59.41 329 LYS A O 1
ATOM 2590 N N . PRO A 1 330 ? -7.035 -14.961 -19.609 1 66.62 330 PRO A N 1
ATOM 2591 C CA . PRO A 1 330 ? -7.012 -16.406 -19.406 1 66.62 330 PRO A CA 1
ATOM 2592 C C . PRO A 1 330 ? -8.398 -16.984 -19.125 1 66.62 330 PRO A C 1
ATOM 2594 O O . PRO A 1 330 ? -9.18 -16.406 -18.375 1 66.62 330 PRO A O 1
ATOM 2597 N N . GLY A 1 331 ? -8.836 -17.875 -19.875 1 72.31 331 GLY A N 1
ATOM 2598 C CA . GLY A 1 331 ? -10.102 -18.578 -19.734 1 72.31 331 GLY A CA 1
ATOM 2599 C C . GLY A 1 331 ? -10.391 -19.016 -18.312 1 72.31 331 GLY A C 1
ATOM 2600 O O . GLY A 1 331 ? -11.531 -18.938 -17.844 1 72.31 331 GLY A O 1
ATOM 2601 N N . HIS A 1 332 ? -9.406 -19.344 -17.609 1 80 332 HIS A N 1
ATOM 2602 C CA . HIS A 1 332 ? -9.609 -19.891 -16.266 1 80 332 HIS A CA 1
ATOM 2603 C C . HIS A 1 332 ? -10.07 -18.797 -15.297 1 80 332 HIS A C 1
ATOM 2605 O O . HIS A 1 332 ? -10.781 -19.094 -14.336 1 80 332 HIS A O 1
ATOM 2611 N N . ILE A 1 333 ? -9.719 -17.578 -15.523 1 85.88 333 ILE A N 1
ATOM 2612 C CA . ILE A 1 333 ? -10.156 -16.469 -14.68 1 85.88 333 ILE A CA 1
ATOM 2613 C C . ILE A 1 333 ? -11.664 -16.281 -14.828 1 85.88 333 ILE A C 1
ATOM 2615 O O . ILE A 1 333 ? -12.375 -16.094 -13.836 1 85.88 333 ILE A O 1
ATOM 2619 N N . GLN A 1 334 ? -12.109 -16.469 -16.031 1 88.44 334 GLN A N 1
ATOM 2620 C CA . GLN A 1 334 ? -13.531 -16.312 -16.312 1 88.44 334 GLN A CA 1
ATOM 2621 C C . GLN A 1 334 ? -14.336 -17.438 -15.656 1 88.44 334 GLN A C 1
ATOM 2623 O O . GLN A 1 334 ? -15.422 -17.188 -15.117 1 88.44 334 GLN A O 1
ATOM 2628 N N . ILE A 1 335 ? -13.812 -18.531 -15.703 1 90.25 335 ILE A N 1
ATOM 2629 C CA . ILE A 1 335 ? -14.508 -19.688 -15.133 1 90.25 335 ILE A CA 1
ATOM 2630 C C . ILE A 1 335 ? -14.68 -19.484 -13.633 1 90.25 335 ILE A C 1
ATOM 2632 O O . ILE A 1 335 ? -15.758 -19.734 -13.086 1 90.25 335 ILE A O 1
ATOM 2636 N N . ALA A 1 336 ? -13.633 -19.109 -13.008 1 92.75 336 ALA A N 1
ATOM 2637 C CA . ALA A 1 336 ? -13.703 -18.859 -11.57 1 92.75 336 ALA A CA 1
ATOM 2638 C C . ALA A 1 336 ? -14.734 -17.781 -11.25 1 92.75 336 ALA A C 1
ATOM 2640 O O . ALA A 1 336 ? -15.539 -17.922 -10.328 1 92.75 336 ALA A O 1
ATOM 2641 N N . GLN A 1 337 ? -14.656 -16.734 -12.047 1 92.5 337 GLN A N 1
ATOM 2642 C CA . GLN A 1 337 ? -15.586 -15.633 -11.836 1 92.5 337 GLN A CA 1
ATOM 2643 C C . GLN A 1 337 ? -17.031 -16.078 -12.039 1 92.5 337 GLN A C 1
ATOM 2645 O O . GLN A 1 337 ? -17.922 -15.656 -11.312 1 92.5 337 GLN A O 1
ATOM 2650 N N . ASP A 1 338 ? -17.203 -16.906 -12.969 1 93.44 338 ASP A N 1
ATOM 2651 C CA . ASP A 1 338 ? -18.547 -17.422 -13.242 1 93.44 338 ASP A CA 1
ATOM 2652 C C . ASP A 1 338 ? -19.078 -18.25 -12.07 1 93.44 338 ASP A C 1
ATOM 2654 O O . ASP A 1 338 ? -20.234 -18.125 -11.688 1 93.44 338 ASP A O 1
ATOM 2658 N N . MET A 1 339 ? -18.266 -19.047 -11.555 1 95.12 339 MET A N 1
ATOM 2659 C CA . MET A 1 339 ? -18.656 -19.859 -10.398 1 95.12 339 MET A CA 1
ATOM 2660 C C . MET A 1 339 ? -19.047 -18.969 -9.227 1 95.12 339 MET A C 1
ATOM 2662 O O . MET A 1 339 ? -20.047 -19.234 -8.547 1 95.12 339 MET A O 1
ATOM 2666 N N . ILE A 1 340 ? -18.297 -17.969 -9.023 1 95.81 340 ILE A N 1
ATOM 2667 C CA . ILE A 1 340 ? -18.547 -17.047 -7.922 1 95.81 340 ILE A CA 1
ATOM 2668 C C . ILE A 1 340 ? -19.828 -16.266 -8.172 1 95.81 340 ILE A C 1
ATOM 2670 O O . ILE A 1 340 ? -20.656 -16.125 -7.266 1 95.81 340 ILE A O 1
ATOM 2674 N N . GLN A 1 341 ? -19.969 -15.836 -9.391 1 94.75 341 GLN A N 1
ATOM 2675 C CA . GLN A 1 341 ? -21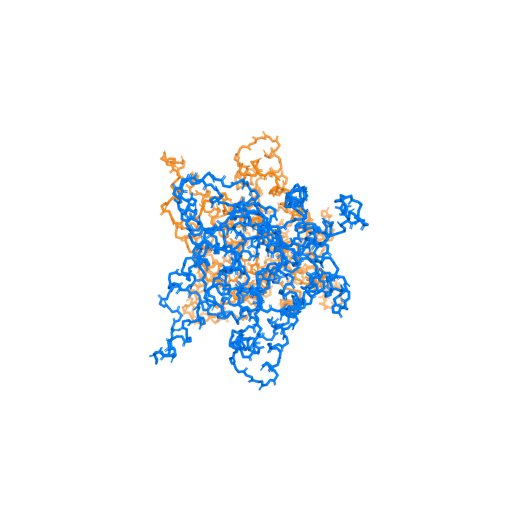.141 -15.047 -9.75 1 94.75 341 GLN A CA 1
ATOM 2676 C C . GLN A 1 341 ? -22.406 -15.875 -9.625 1 94.75 341 GLN A C 1
ATOM 2678 O O . GLN A 1 341 ? -23.453 -15.375 -9.18 1 94.75 341 GLN A O 1
ATOM 2683 N N . GLU A 1 342 ? -22.344 -17.062 -9.992 1 95.88 342 GLU A N 1
ATOM 2684 C CA . GLU A 1 342 ? -23.484 -17.969 -9.867 1 95.88 342 GLU A CA 1
ATOM 2685 C C . GLU A 1 342 ? -23.906 -18.125 -8.406 1 95.88 342 GLU A C 1
ATOM 2687 O O . GLU A 1 342 ? -25.094 -18.031 -8.094 1 95.88 342 GLU A O 1
ATOM 2692 N N . ALA A 1 343 ? -22.938 -18.359 -7.613 1 95.94 343 ALA A N 1
ATOM 2693 C CA . ALA A 1 343 ? -23.234 -18.516 -6.188 1 95.94 343 ALA A CA 1
ATOM 2694 C C . ALA A 1 343 ? -23.781 -17.219 -5.605 1 95.94 343 ALA A C 1
ATOM 2696 O O . ALA A 1 343 ? -24.688 -17.25 -4.754 1 95.94 343 ALA A O 1
ATOM 2697 N N . TRP A 1 344 ? -23.234 -16.141 -6.043 1 94.44 344 TRP A N 1
ATOM 2698 C CA . TRP A 1 344 ? -23.688 -14.828 -5.59 1 94.44 344 TRP A CA 1
ATOM 2699 C C . TRP A 1 344 ? -25.141 -14.594 -5.965 1 94.44 344 TRP A C 1
ATOM 2701 O O . TRP A 1 344 ? -25.938 -14.117 -5.145 1 94.44 344 TRP A O 1
ATOM 2711 N N . GLU A 1 345 ? -25.531 -14.953 -7.121 1 94.25 345 GLU A N 1
ATOM 2712 C CA . GLU A 1 345 ? -26.891 -14.758 -7.637 1 94.25 345 GLU A CA 1
ATOM 2713 C C . GLU A 1 345 ? -27.891 -15.68 -6.938 1 94.25 345 GLU A C 1
ATOM 2715 O O . GLU A 1 345 ? -29.047 -15.328 -6.77 1 94.25 345 GLU A O 1
ATOM 2720 N N . ARG A 1 346 ? -27.406 -16.75 -6.488 1 94.5 346 ARG A N 1
ATOM 2721 C CA . ARG A 1 346 ? -28.266 -17.688 -5.758 1 94.5 346 ARG A CA 1
ATOM 2722 C C . ARG A 1 346 ? -28.5 -17.203 -4.328 1 94.5 346 ARG A C 1
ATOM 2724 O O . ARG A 1 346 ? -29.344 -17.766 -3.611 1 94.5 346 ARG A O 1
ATOM 2731 N N . GLY A 1 347 ? -27.781 -16.172 -3.939 1 92 347 GLY A N 1
ATOM 2732 C CA . GLY A 1 347 ? -27.969 -15.594 -2.619 1 92 347 GLY A CA 1
ATOM 2733 C C . GLY A 1 347 ? -27.25 -16.344 -1.522 1 92 347 GLY A C 1
ATOM 2734 O O . GLY A 1 347 ? -27.609 -16.25 -0.35 1 92 347 GLY A O 1
ATOM 2735 N N . GLU A 1 348 ? -26.266 -17.141 -1.89 1 92.75 348 GLU A N 1
ATOM 2736 C CA . GLU A 1 348 ? -25.5 -17.875 -0.888 1 92.75 348 GLU A CA 1
ATOM 2737 C C . GLU A 1 348 ? -24.766 -16.922 0.052 1 92.75 348 GLU A C 1
ATOM 2739 O O . GLU A 1 348 ? -24.266 -15.875 -0.374 1 92.75 348 GLU A O 1
ATOM 2744 N N . VAL A 1 349 ? -24.719 -17.281 1.312 1 89.94 349 VAL A N 1
ATOM 2745 C CA . VAL A 1 349 ? -24.094 -16.422 2.322 1 89.94 349 VAL A CA 1
ATOM 2746 C C . VAL A 1 349 ? -22.594 -16.75 2.416 1 89.94 349 VAL A C 1
ATOM 2748 O O . VAL A 1 349 ? -21.781 -15.867 2.691 1 89.94 349 VAL A O 1
ATOM 2751 N N . THR A 1 350 ? -22.344 -18 2.262 1 89.31 350 THR A N 1
ATOM 2752 C CA . THR A 1 350 ? -20.953 -18.469 2.234 1 89.31 350 THR A CA 1
ATOM 2753 C C . THR A 1 350 ? -20.672 -19.234 0.952 1 89.31 350 THR A C 1
ATOM 2755 O O . THR A 1 350 ? -21.578 -19.797 0.342 1 89.31 350 THR A O 1
ATOM 2758 N N . PHE A 1 351 ? -19.453 -19.109 0.521 1 92.5 351 PHE A N 1
ATOM 2759 C CA . PHE A 1 351 ? -19.078 -19.797 -0.71 1 92.5 351 PHE A CA 1
ATOM 2760 C C . PHE A 1 351 ? -17.672 -20.391 -0.595 1 92.5 351 PHE A C 1
ATOM 2762 O O . PHE A 1 351 ? -16.75 -19.719 -0.142 1 92.5 351 PHE A O 1
ATOM 2769 N N . ASP A 1 352 ? -17.625 -21.609 -0.932 1 92.88 352 ASP A N 1
ATOM 2770 C CA . ASP A 1 352 ? -16.344 -22.312 -0.978 1 92.88 352 ASP A CA 1
ATOM 2771 C C . ASP A 1 352 ? -15.953 -22.656 -2.414 1 92.88 352 ASP A C 1
ATOM 2773 O O . ASP A 1 352 ? -16.453 -23.609 -2.99 1 92.88 352 ASP A O 1
ATOM 2777 N N . LEU A 1 353 ? -15.039 -21.984 -2.885 1 94.5 353 LEU A N 1
ATOM 2778 C CA . LEU A 1 353 ? -14.609 -22.141 -4.273 1 94.5 353 LEU A CA 1
ATOM 2779 C C . LEU A 1 353 ? -13.977 -23.5 -4.504 1 94.5 353 LEU A C 1
ATOM 2781 O O . LEU A 1 353 ? -14.117 -24.078 -5.586 1 94.5 353 LEU A O 1
ATOM 2785 N N . ASP A 1 354 ? -13.266 -23.969 -3.521 1 93.56 354 ASP A N 1
ATOM 2786 C CA . ASP A 1 354 ? -12.617 -25.266 -3.633 1 93.56 354 ASP A CA 1
ATOM 2787 C C . ASP A 1 354 ? -13.648 -26.375 -3.85 1 93.56 354 ASP A C 1
ATOM 2789 O O . ASP A 1 354 ? -13.492 -27.219 -4.742 1 93.56 354 ASP A O 1
ATOM 2793 N N . GLU A 1 355 ? -14.648 -26.328 -3.119 1 93.19 355 GLU A N 1
ATOM 2794 C CA . GLU A 1 355 ? -15.711 -27.328 -3.234 1 93.19 355 GLU A CA 1
ATOM 2795 C C . GLU A 1 355 ? -16.469 -27.172 -4.555 1 93.19 355 GLU A C 1
ATOM 2797 O O . GLU A 1 355 ? -16.828 -28.172 -5.18 1 93.19 355 GLU A O 1
ATOM 2802 N N . ALA A 1 356 ? -16.703 -26 -4.93 1 95 356 ALA A N 1
ATOM 2803 C CA . ALA A 1 356 ? -17.391 -25.75 -6.188 1 95 356 ALA A CA 1
ATOM 2804 C C . ALA A 1 356 ? -16.578 -26.266 -7.375 1 95 356 ALA A C 1
ATOM 2806 O O . ALA A 1 356 ? -17.141 -26.875 -8.289 1 95 356 ALA A O 1
ATOM 2807 N N . ALA A 1 357 ? -15.32 -25.969 -7.359 1 94.88 357 ALA A N 1
ATOM 2808 C CA . ALA A 1 357 ? -14.445 -26.422 -8.438 1 94.88 357 ALA A CA 1
ATOM 2809 C C . ALA A 1 357 ? -14.359 -27.938 -8.477 1 94.88 357 ALA A C 1
ATOM 2811 O O . ALA A 1 357 ? -14.391 -28.547 -9.547 1 94.88 357 ALA A O 1
ATOM 2812 N N . LEU A 1 358 ? -14.305 -28.562 -7.312 1 93.75 358 LEU A N 1
ATOM 2813 C CA . LEU A 1 358 ? -14.25 -30.016 -7.211 1 93.75 358 LEU A CA 1
ATOM 2814 C C . LEU A 1 358 ? -15.516 -30.656 -7.789 1 93.75 358 LEU A C 1
ATOM 2816 O O . LEU A 1 358 ? -15.438 -31.672 -8.492 1 93.75 358 LEU A O 1
ATOM 2820 N N . SER A 1 359 ? -16.594 -30.062 -7.453 1 93.69 359 SER A N 1
ATOM 2821 C CA . SER A 1 359 ? -17.875 -30.578 -7.926 1 93.69 359 SER A CA 1
ATOM 2822 C C . SER A 1 359 ? -17.984 -30.5 -9.445 1 93.69 359 SER A C 1
ATOM 2824 O O . SER A 1 359 ? -18.641 -31.328 -10.07 1 93.69 359 SER A O 1
ATOM 2826 N N . ARG A 1 360 ? -17.328 -29.609 -9.992 1 91.81 360 ARG A N 1
ATOM 2827 C CA . ARG A 1 360 ? -17.375 -29.422 -11.438 1 91.81 360 ARG A CA 1
ATOM 2828 C C . ARG A 1 360 ? -16.188 -30.125 -12.109 1 91.81 360 ARG A C 1
ATOM 2830 O O . ARG A 1 360 ? -16.031 -30.047 -13.336 1 91.81 360 ARG A O 1
ATOM 2837 N N . LYS A 1 361 ? -15.383 -30.703 -11.352 1 90.69 361 LYS A N 1
ATOM 2838 C CA . LYS A 1 361 ? -14.219 -31.453 -11.82 1 90.69 361 LYS A CA 1
ATOM 2839 C C . LYS A 1 361 ? -13.258 -30.547 -12.594 1 90.69 361 LYS A C 1
ATOM 2841 O O . LYS A 1 361 ? -12.797 -30.906 -13.68 1 90.69 361 LYS A O 1
ATOM 2846 N N . ILE A 1 362 ? -13.078 -29.359 -12.094 1 91.06 362 ILE A N 1
ATOM 2847 C CA . ILE A 1 362 ? -12.164 -28.391 -12.688 1 91.06 362 ILE A CA 1
ATOM 2848 C C . ILE A 1 362 ? -11.047 -28.062 -11.695 1 91.06 362 ILE A C 1
ATOM 2850 O O . ILE A 1 362 ? -11.297 -27.922 -10.5 1 91.06 362 ILE A O 1
ATOM 2854 N N . GLU A 1 363 ? -9.836 -28.031 -12.188 1 94.5 363 GLU A N 1
ATOM 2855 C CA . GLU A 1 363 ? -8.703 -27.562 -11.398 1 94.5 363 GLU A CA 1
ATOM 2856 C C . GLU A 1 363 ? -8.312 -26.141 -11.773 1 94.5 363 GLU A C 1
ATOM 2858 O O . GLU A 1 363 ? -7.68 -25.922 -12.805 1 94.5 363 GLU A O 1
ATOM 2863 N N . LEU A 1 364 ? -8.602 -25.203 -10.836 1 93 364 LEU A N 1
ATOM 2864 C CA . LEU A 1 364 ? -8.344 -23.797 -11.078 1 93 364 LEU A CA 1
ATOM 2865 C C . LEU A 1 364 ? -7.02 -23.375 -10.453 1 93 364 LEU A C 1
ATOM 2867 O O . LEU A 1 364 ? -6.902 -23.297 -9.234 1 93 364 LEU A O 1
ATOM 2871 N N . ALA A 1 365 ? -6.07 -23.109 -11.336 1 93.31 365 ALA A N 1
ATOM 2872 C CA . ALA A 1 365 ? -4.789 -22.594 -10.859 1 93.31 365 ALA A CA 1
ATOM 2873 C C . ALA A 1 365 ? -4.844 -21.094 -10.633 1 93.31 365 ALA A C 1
ATOM 2875 O O . ALA A 1 365 ? -5.273 -20.344 -11.516 1 93.31 365 ALA A O 1
ATOM 2876 N N . ALA A 1 366 ? -4.406 -20.625 -9.422 1 93.06 366 ALA A N 1
ATOM 2877 C CA . ALA A 1 366 ? -4.566 -19.219 -9.086 1 93.06 366 ALA A CA 1
ATOM 2878 C C . ALA A 1 366 ? -3.211 -18.531 -8.906 1 93.06 366 ALA A C 1
ATOM 2880 O O . ALA A 1 366 ? -3.133 -17.422 -8.391 1 93.06 366 ALA A O 1
ATOM 2881 N N . PHE A 1 367 ? -2.193 -19.203 -9.305 1 90.12 367 PHE A N 1
ATOM 2882 C CA . PHE A 1 367 ? -0.867 -18.609 -9.156 1 90.12 367 PHE A CA 1
ATOM 2883 C C . PHE A 1 367 ? -0.508 -17.781 -10.383 1 90.12 367 PHE A C 1
ATOM 2885 O O . PHE A 1 367 ? -1.12 -17.922 -11.438 1 90.12 367 PHE A O 1
ATOM 2892 N N . MET B 1 1 ? -20.406 57.875 5.688 1 19.58 1 MET B N 1
ATOM 2893 C CA . MET B 1 1 ? -20.016 57.562 4.316 1 19.58 1 MET B CA 1
ATOM 2894 C C . MET B 1 1 ? -19.578 56.094 4.188 1 19.58 1 MET B C 1
ATOM 2896 O O . MET B 1 1 ? -18.406 55.781 4.406 1 19.58 1 MET B O 1
ATOM 2900 N N . THR B 1 2 ? -20.281 55.125 4.867 1 20.52 2 THR B N 1
ATOM 2901 C CA . THR B 1 2 ? -20.453 53.875 5.586 1 20.52 2 THR B CA 1
ATOM 2902 C C . THR B 1 2 ? -20.531 52.688 4.609 1 20.52 2 THR B C 1
ATOM 2904 O O . THR B 1 2 ? -21.625 52.312 4.188 1 20.52 2 THR B O 1
ATOM 2907 N N . VAL B 1 3 ? -19.938 52.906 3.428 1 25.75 3 VAL B N 1
ATOM 2908 C CA . VAL B 1 3 ? -19.859 52 2.307 1 25.75 3 VAL B CA 1
ATOM 2909 C C . VAL B 1 3 ? -19.5 50.594 2.818 1 25.75 3 VAL B C 1
ATOM 2911 O O . VAL B 1 3 ? -18.375 50.344 3.252 1 25.75 3 VAL B O 1
ATOM 2914 N N . SER B 1 4 ? -20.312 49.969 3.785 1 23.81 4 SER B N 1
ATOM 2915 C CA . SER B 1 4 ? -20.547 48.875 4.695 1 23.81 4 SER B CA 1
ATOM 2916 C C . SER B 1 4 ? -20.344 47.531 3.99 1 23.81 4 SER B C 1
ATOM 2918 O O . SER B 1 4 ? -21.047 47.219 3.027 1 23.81 4 SER B O 1
ATOM 2920 N N . VAL B 1 5 ? -19.172 47.125 3.787 1 27.48 5 VAL B N 1
ATOM 2921 C CA . VAL B 1 5 ? -18.484 46.031 3.115 1 27.48 5 VAL B CA 1
ATOM 2922 C C . VAL B 1 5 ? -19.188 44.719 3.416 1 27.48 5 VAL B C 1
ATOM 2924 O O . VAL B 1 5 ? -19.047 44.156 4.512 1 27.48 5 VAL B O 1
ATOM 2927 N N . MET B 1 6 ? -20.547 44.594 3.305 1 27.59 6 MET B N 1
ATOM 2928 C CA . MET B 1 6 ? -21.344 43.375 3.277 1 27.59 6 MET B CA 1
ATOM 2929 C C . MET B 1 6 ? -20.688 42.344 2.369 1 27.59 6 MET B C 1
ATOM 2931 O O . MET B 1 6 ? -20.922 42.344 1.158 1 27.59 6 MET B O 1
ATOM 2935 N N . ILE B 1 7 ? -19.469 42.031 2.369 1 31.25 7 ILE B N 1
ATOM 2936 C CA . ILE B 1 7 ? -18.875 40.875 1.721 1 31.25 7 ILE B CA 1
ATOM 2937 C C . ILE B 1 7 ? -19.75 39.656 1.953 1 31.25 7 ILE B C 1
ATOM 2939 O O . ILE B 1 7 ? -19.75 39.094 3.051 1 31.25 7 ILE B O 1
ATOM 2943 N N . THR B 1 8 ? -21.016 39.688 1.66 1 31.5 8 THR B N 1
ATOM 2944 C CA . THR B 1 8 ? -21.891 38.531 1.589 1 31.5 8 THR B CA 1
ATOM 2945 C C . THR B 1 8 ? -21.156 37.344 0.963 1 31.5 8 THR B C 1
ATOM 2947 O O . THR B 1 8 ? -20.359 37.531 0.033 1 31.5 8 THR B O 1
ATOM 2950 N N . PHE B 1 9 ? -20.922 36.25 1.65 1 38.41 9 PHE B N 1
ATOM 2951 C CA . PHE B 1 9 ? -20.547 34.969 1.063 1 38.41 9 PHE B CA 1
ATOM 2952 C C . PHE B 1 9 ? -21.188 34.781 -0.303 1 38.41 9 PHE B C 1
ATOM 2954 O O . PHE B 1 9 ? -22.078 33.938 -0.47 1 38.41 9 PHE B O 1
ATOM 2961 N N . SER B 1 10 ? -21.938 35.688 -0.922 1 39 10 SER B N 1
ATOM 2962 C CA . SER B 1 10 ? -22.484 35.438 -2.252 1 39 10 SER B CA 1
ATOM 2963 C C . SER B 1 10 ? -21.5 34.656 -3.119 1 39 10 SER B C 1
ATOM 2965 O O . SER B 1 10 ? -20.375 34.375 -2.695 1 39 10 SER B O 1
ATOM 2967 N N . GLN B 1 11 ? -21.406 35.031 -4.594 1 40.5 11 GLN B N 1
ATOM 2968 C CA . GLN B 1 11 ? -20.906 34.5 -5.852 1 40.5 11 GLN B CA 1
ATOM 2969 C C . GLN B 1 11 ? -19.422 34.188 -5.746 1 40.5 11 GLN B C 1
ATOM 2971 O O . GLN B 1 11 ? -18.938 33.219 -6.375 1 40.5 11 GLN B O 1
ATOM 2976 N N . ASN B 1 12 ? -18.438 35.062 -5.461 1 42.59 12 ASN B N 1
ATOM 2977 C CA . ASN B 1 12 ? -17.031 35.094 -5.863 1 42.59 12 ASN B CA 1
ATOM 2978 C C . ASN B 1 12 ? -16.156 34.312 -4.891 1 42.59 12 ASN B C 1
ATOM 2980 O O . ASN B 1 12 ? -14.938 34.469 -4.891 1 42.59 12 ASN B O 1
ATOM 2984 N N . VAL B 1 13 ? -16.547 33.938 -3.811 1 51.22 13 VAL B N 1
ATOM 2985 C CA . VAL B 1 13 ? -15.438 33.531 -2.965 1 51.22 13 VAL B CA 1
ATOM 2986 C C . VAL B 1 13 ? -14.891 32.188 -3.463 1 51.22 13 VAL B C 1
ATOM 2988 O O . VAL B 1 13 ? -15.375 31.125 -3.061 1 51.22 13 VAL B O 1
ATOM 2991 N N . ARG B 1 14 ? -14.359 32.312 -4.582 1 56.69 14 ARG B N 1
ATOM 2992 C CA . ARG B 1 14 ? -13.594 31.281 -5.273 1 56.69 14 ARG B CA 1
ATOM 2993 C C . ARG B 1 14 ? -12.805 30.438 -4.285 1 56.69 14 ARG B C 1
ATOM 2995 O O . ARG B 1 14 ? -12.438 29.297 -4.59 1 56.69 14 ARG B O 1
ATOM 3002 N N . VAL B 1 15 ? -12.586 31.156 -3.078 1 60.25 15 VAL B N 1
ATOM 3003 C CA . VAL B 1 15 ? -11.773 30.422 -2.109 1 60.25 15 VAL B CA 1
ATOM 3004 C C . VAL B 1 15 ? -12.508 29.172 -1.661 1 60.25 15 VAL B C 1
ATOM 3006 O O . VAL B 1 15 ? -11.891 28.125 -1.46 1 60.25 15 VAL B O 1
ATOM 3009 N N . LEU B 1 16 ? -13.75 29.344 -1.552 1 62.19 16 LEU B N 1
ATOM 3010 C CA . LEU B 1 16 ? -14.523 28.219 -1.054 1 62.19 16 LEU B CA 1
ATOM 3011 C C . LEU B 1 16 ? -14.727 27.172 -2.15 1 62.19 16 LEU B C 1
ATOM 3013 O O . LEU B 1 16 ? -15.07 26.016 -1.863 1 62.19 16 LEU B O 1
ATOM 3017 N N . GLU B 1 17 ? -14.375 27.547 -3.338 1 64.94 17 GLU B N 1
ATOM 3018 C CA . GLU B 1 17 ? -14.586 26.578 -4.406 1 64.94 17 GLU B CA 1
ATOM 3019 C C . GLU B 1 17 ? -13.336 25.734 -4.648 1 64.94 17 GLU B C 1
ATOM 3021 O O . GLU B 1 17 ? -13.422 24.516 -4.809 1 64.94 17 GLU B O 1
ATOM 3026 N N . SER B 1 18 ? -12.219 26.391 -4.621 1 65.81 18 SER B N 1
ATOM 3027 C CA . SER B 1 18 ? -11.039 25.594 -4.945 1 65.81 18 SER B CA 1
ATOM 3028 C C . SER B 1 18 ? -9.906 25.859 -3.957 1 65.81 18 SER B C 1
ATOM 3030 O O . SER B 1 18 ? -9.148 24.953 -3.621 1 65.81 18 SER B O 1
ATOM 3032 N N . GLY B 1 19 ? -9.891 26.984 -3.432 1 72.31 19 GLY B N 1
ATOM 3033 C CA . GLY B 1 19 ? -8.781 27.344 -2.561 1 72.31 19 GLY B CA 1
ATOM 3034 C C . GLY B 1 19 ? -8.781 26.562 -1.254 1 72.31 19 GLY B C 1
ATOM 3035 O O . GLY B 1 19 ? -7.715 26.219 -0.741 1 72.31 19 GLY B O 1
ATOM 3036 N N . ILE B 1 20 ? -9.938 26.172 -0.839 1 76.81 20 ILE B N 1
ATOM 3037 C CA . ILE B 1 20 ? -10.07 25.516 0.46 1 76.81 20 ILE B CA 1
ATOM 3038 C C . ILE B 1 20 ? -9.516 24.094 0.388 1 76.81 20 ILE B C 1
ATOM 3040 O O . ILE B 1 20 ? -9.172 23.5 1.414 1 76.81 20 ILE B O 1
ATOM 3044 N N . HIS B 1 21 ? -9.383 23.594 -0.826 1 80.81 21 HIS B N 1
ATOM 3045 C CA . HIS B 1 21 ? -8.984 22.203 -0.995 1 80.81 21 HIS B CA 1
ATOM 3046 C C . HIS B 1 21 ? -7.512 22 -0.648 1 80.81 21 HIS B C 1
ATOM 3048 O O . HIS B 1 21 ? -7.07 20.875 -0.433 1 80.81 21 HIS B O 1
ATOM 3054 N N . SER B 1 22 ? -6.852 23.062 -0.494 1 80.56 22 SER B N 1
ATOM 3055 C CA . SER B 1 22 ? -5.449 22.953 -0.11 1 80.56 22 SER B CA 1
ATOM 3056 C C . SER B 1 22 ? -5.293 22.859 1.405 1 80.56 22 SER B C 1
ATOM 3058 O O . SER B 1 22 ? -4.215 22.547 1.906 1 80.56 22 SER B O 1
ATOM 3060 N N . LEU B 1 23 ? -6.438 22.969 2.088 1 82.38 23 LEU B N 1
ATOM 3061 C CA . LEU B 1 23 ? -6.348 23.109 3.537 1 82.38 23 LEU B CA 1
ATOM 3062 C C . LEU B 1 23 ? -6.57 21.766 4.23 1 82.38 23 LEU B C 1
ATOM 3064 O O . LEU B 1 23 ? -6.344 21.641 5.438 1 82.38 23 LEU B O 1
ATOM 3068 N N . PHE B 1 24 ? -7.027 20.844 3.465 1 85.31 24 PHE B N 1
ATOM 3069 C CA . PHE B 1 24 ? -7.305 19.578 4.117 1 85.31 24 PHE B CA 1
ATOM 3070 C C . PHE B 1 24 ? -6.992 18.406 3.186 1 85.31 24 PHE B C 1
ATOM 3072 O O . PHE B 1 24 ? -6.648 18.625 2.02 1 85.31 24 PHE B O 1
ATOM 3079 N N . ALA B 1 25 ? -6.996 17.156 3.756 1 88.38 25 ALA B N 1
ATOM 3080 C CA . ALA B 1 25 ? -6.445 16.031 3.008 1 88.38 25 ALA B CA 1
ATOM 3081 C C . ALA B 1 25 ? -7.43 14.867 2.975 1 88.38 25 ALA B C 1
ATOM 3083 O O . ALA B 1 25 ? -7.039 13.711 3.145 1 88.38 25 ALA B O 1
ATOM 3084 N N . THR B 1 26 ? -8.625 15.133 2.777 1 89.06 26 THR B N 1
ATOM 3085 C CA . THR B 1 26 ? -9.602 14.07 2.598 1 89.06 26 THR B CA 1
ATOM 3086 C C . THR B 1 26 ? -10.133 14.055 1.167 1 89.06 26 THR B C 1
ATOM 3088 O O . THR B 1 26 ? -9.461 13.57 0.255 1 89.06 26 THR B O 1
ATOM 3091 N N . SER B 1 27 ? -11.305 14.57 0.923 1 88 27 SER B N 1
ATOM 3092 C CA . SER B 1 27 ? -11.859 14.648 -0.424 1 88 27 SER B CA 1
ATOM 3093 C C . SER B 1 27 ? -12.602 15.969 -0.641 1 88 27 SER B C 1
ATOM 3095 O O . SER B 1 27 ? -12.953 16.656 0.321 1 88 27 SER B O 1
ATOM 3097 N N . THR B 1 28 ? -12.828 16.281 -1.89 1 83.5 28 THR B N 1
ATOM 3098 C CA . THR B 1 28 ? -13.516 17.531 -2.238 1 83.5 28 THR B CA 1
ATOM 3099 C C . THR B 1 28 ? -14.961 17.484 -1.763 1 83.5 28 THR B C 1
ATOM 3101 O O . THR B 1 28 ? -15.617 18.531 -1.671 1 83.5 28 THR B O 1
ATOM 3104 N N . ASP B 1 29 ? -15.391 16.297 -1.425 1 78.88 29 ASP B N 1
ATOM 3105 C CA . ASP B 1 29 ? -16.781 16.156 -0.979 1 78.88 29 ASP B CA 1
ATOM 3106 C C . ASP B 1 29 ? -16.875 16.281 0.539 1 78.88 29 ASP B C 1
ATOM 3108 O O . ASP B 1 29 ? -17.969 16.125 1.107 1 78.88 29 ASP B O 1
ATOM 3112 N N . ASP B 1 30 ? -15.844 16.609 1.136 1 80.31 30 ASP B N 1
ATOM 3113 C CA . ASP B 1 30 ? -15.836 16.75 2.588 1 80.31 30 ASP B CA 1
ATOM 3114 C C . ASP B 1 30 ? -16.797 17.844 3.037 1 80.31 30 ASP B C 1
ATOM 3116 O O . ASP B 1 30 ? -16.953 18.859 2.342 1 80.31 30 ASP B O 1
ATOM 3120 N N . SER B 1 31 ? -17.328 17.688 4.207 1 79.94 31 SER B N 1
ATOM 3121 C CA . SER B 1 31 ? -18.328 18.609 4.73 1 79.94 31 SER B CA 1
ATOM 3122 C C . SER B 1 31 ? -17.688 19.906 5.195 1 79.94 31 SER B C 1
ATOM 3124 O O . SER B 1 31 ? -18.391 20.859 5.574 1 79.94 31 SER B O 1
ATOM 3126 N N . LEU B 1 32 ? -16.5 19.969 5.148 1 80.94 32 LEU B N 1
ATOM 3127 C CA . LEU B 1 32 ? -15.781 21.141 5.652 1 80.94 32 LEU B CA 1
ATOM 3128 C C . LEU B 1 32 ? -16.219 22.391 4.906 1 80.94 32 LEU B C 1
ATOM 3130 O O . LEU B 1 32 ? -16.359 23.469 5.512 1 80.94 32 LEU B O 1
ATOM 3134 N N . LYS B 1 33 ? -16.438 22.266 3.688 1 79.19 33 LYS B N 1
ATOM 3135 C CA . LYS B 1 33 ? -16.844 23.422 2.896 1 79.19 33 LYS B CA 1
ATOM 3136 C C . LYS B 1 33 ? -18.172 23.984 3.398 1 79.19 33 LYS B C 1
ATOM 3138 O O . LYS B 1 33 ? -18.312 25.203 3.572 1 79.19 33 LYS B O 1
ATOM 3143 N N . ASP B 1 34 ? -19 23.094 3.621 1 83.88 34 ASP B N 1
ATOM 3144 C CA . ASP B 1 34 ? -20.312 23.516 4.098 1 83.88 34 ASP B CA 1
ATOM 3145 C C . ASP B 1 34 ? -20.234 24.078 5.512 1 83.88 34 ASP B C 1
ATOM 3147 O O . ASP B 1 34 ? -20.938 25.031 5.844 1 83.88 34 ASP B O 1
ATOM 3151 N N . ASN B 1 35 ? -19.422 23.5 6.23 1 86.56 35 ASN B N 1
ATOM 3152 C CA . ASN B 1 35 ? -19.234 23.984 7.59 1 86.56 35 ASN B CA 1
ATOM 3153 C C . ASN B 1 35 ? -18.625 25.391 7.598 1 86.56 35 ASN B C 1
ATOM 3155 O O . ASN B 1 35 ? -19.016 26.234 8.406 1 86.56 35 ASN B O 1
ATOM 3159 N N . LEU B 1 36 ? -17.766 25.594 6.719 1 85.38 36 LEU B N 1
ATOM 3160 C CA . LEU B 1 36 ? -17.125 26.891 6.621 1 85.38 36 LEU B CA 1
ATOM 3161 C C . LEU B 1 36 ? -18.109 27.953 6.156 1 85.38 36 LEU B C 1
ATOM 3163 O O . LEU B 1 36 ? -18.078 29.094 6.641 1 85.38 36 LEU B O 1
ATOM 3167 N N . ARG B 1 37 ? -18.922 27.531 5.266 1 84.06 37 ARG B N 1
ATOM 3168 C CA . ARG B 1 37 ? -19.953 28.438 4.777 1 84.06 37 ARG B CA 1
ATOM 3169 C C . ARG B 1 37 ? -20.891 28.859 5.898 1 84.06 37 ARG B C 1
ATOM 3171 O O . ARG B 1 37 ? -21.234 30.031 6.023 1 84.06 37 ARG B O 1
ATOM 3178 N N . GLN B 1 38 ? -21.219 27.969 6.633 1 87.38 38 GLN B N 1
ATOM 3179 C CA . GLN B 1 38 ? -22.141 28.25 7.734 1 87.38 38 GLN B CA 1
ATOM 3180 C C . GLN B 1 38 ? -21.453 29.109 8.797 1 87.38 38 GLN B C 1
ATOM 3182 O O . GLN B 1 38 ? -22.062 30.047 9.32 1 87.38 38 GLN B O 1
ATOM 3187 N N . ALA B 1 39 ? -20.266 28.828 9.062 1 88.31 39 ALA B N 1
ATOM 3188 C CA . ALA B 1 39 ? -19.516 29.578 10.078 1 88.31 39 ALA B CA 1
ATOM 3189 C C . ALA B 1 39 ? -19.234 31 9.617 1 88.31 39 ALA B C 1
ATOM 3191 O O . ALA B 1 39 ? -19.156 31.922 10.438 1 88.31 39 ALA B O 1
ATOM 3192 N N . SER B 1 40 ? -19.109 31.156 8.328 1 86.88 40 SER B N 1
ATOM 3193 C CA . SER B 1 40 ? -18.781 32.469 7.762 1 86.88 40 SER B CA 1
ATOM 3194 C C . SER B 1 40 ? -19.922 33.438 7.965 1 86.88 40 SER B C 1
ATOM 3196 O O . SER B 1 40 ? -19.719 34.656 7.957 1 86.88 40 SER B O 1
ATOM 3198 N N . LYS B 1 41 ? -21.062 32.906 8.18 1 87.19 41 LYS B N 1
ATOM 3199 C CA . LYS B 1 41 ? -22.219 33.75 8.414 1 87.19 41 LYS B CA 1
ATOM 3200 C C . LYS B 1 41 ? -22.156 34.406 9.781 1 87.19 41 LYS B C 1
ATOM 3202 O O . LYS B 1 41 ? -22.734 35.469 9.992 1 87.19 41 LYS B O 1
ATOM 3207 N N . GLN B 1 42 ? -21.391 33.875 10.664 1 87.06 42 GLN B N 1
ATOM 3208 C CA . GLN B 1 42 ? -21.375 34.375 12.039 1 87.06 42 GLN B CA 1
ATOM 3209 C C . GLN B 1 42 ? -20.016 34.969 12.398 1 87.06 42 GLN B C 1
ATOM 3211 O O . GLN B 1 42 ? -19.781 35.344 13.547 1 87.06 42 GLN B O 1
ATOM 3216 N N . SER B 1 43 ? -19.156 35.031 11.492 1 91.44 43 SER B N 1
ATOM 3217 C CA . SER B 1 43 ? -17.797 35.531 11.773 1 91.44 43 SER B CA 1
ATOM 3218 C C . SER B 1 43 ? -17.266 36.344 10.617 1 91.44 43 SER B C 1
ATOM 3220 O O . SER B 1 43 ? -16.906 35.812 9.57 1 91.44 43 SER B O 1
ATOM 3222 N N . LEU B 1 44 ? -17.156 37.625 10.852 1 90.19 44 LEU B N 1
ATOM 3223 C CA . LEU B 1 44 ? -16.594 38.5 9.844 1 90.19 44 LEU B CA 1
ATOM 3224 C C . LEU B 1 44 ? -15.102 38.25 9.664 1 90.19 44 LEU B C 1
ATOM 3226 O O . LEU B 1 44 ? -14.562 38.406 8.562 1 90.19 44 LEU B O 1
ATOM 3230 N N . ALA B 1 45 ? -14.516 37.875 10.758 1 91.88 45 ALA B N 1
ATOM 3231 C CA . ALA B 1 45 ? -13.102 37.531 10.695 1 91.88 45 ALA B CA 1
ATOM 3232 C C . ALA B 1 45 ? -12.844 36.406 9.719 1 91.88 45 ALA B C 1
ATOM 3234 O O . ALA B 1 45 ? -11.891 36.438 8.938 1 91.88 45 ALA B O 1
ATOM 3235 N N . LEU B 1 46 ? -13.695 35.438 9.742 1 91.94 46 LEU B N 1
ATOM 3236 C CA . LEU B 1 46 ? -13.539 34.281 8.859 1 91.94 46 LEU B CA 1
ATOM 3237 C C . LEU B 1 46 ? -13.672 34.688 7.398 1 91.94 46 LEU B C 1
ATOM 3239 O O . LEU B 1 46 ? -12.898 34.25 6.551 1 91.94 46 LEU B O 1
ATOM 3243 N N . VAL B 1 47 ? -14.57 35.5 7.117 1 89.44 47 VAL B N 1
ATOM 3244 C CA . VAL B 1 47 ? -14.789 35.969 5.75 1 89.44 47 VAL B CA 1
ATOM 3245 C C . VAL B 1 47 ? -13.562 36.75 5.27 1 89.44 47 VAL B C 1
ATOM 3247 O O . VAL B 1 47 ? -13.055 36.5 4.172 1 89.44 47 VAL B O 1
ATOM 3250 N N . SER B 1 48 ? -13.117 37.656 6.082 1 89.88 48 SER B N 1
ATOM 3251 C CA . SER B 1 48 ? -11.984 38.5 5.727 1 89.88 48 SER B CA 1
ATOM 3252 C C . SER B 1 48 ? -10.719 37.688 5.5 1 89.88 48 SER B C 1
ATOM 3254 O O . SER B 1 48 ? -9.984 37.906 4.543 1 89.88 48 SER B O 1
ATOM 3256 N N . ILE B 1 49 ? -10.555 36.781 6.352 1 90.62 49 ILE B N 1
ATOM 3257 C CA . ILE B 1 49 ? -9.336 35.969 6.281 1 90.62 49 ILE B CA 1
ATOM 3258 C C . ILE B 1 49 ? -9.391 35.062 5.07 1 90.62 49 ILE B C 1
ATOM 3260 O O . ILE B 1 49 ? -8.375 34.781 4.43 1 90.62 49 ILE B O 1
ATOM 3264 N N . CYS B 1 50 ? -10.531 34.469 4.785 1 87.19 50 CYS B N 1
ATOM 3265 C CA . CYS B 1 50 ? -10.68 33.656 3.6 1 87.19 50 CYS B CA 1
ATOM 3266 C C . CYS B 1 50 ? -10.391 34.438 2.33 1 87.19 50 CYS B C 1
ATOM 3268 O O . CYS B 1 50 ? -9.758 33.938 1.406 1 87.19 50 CYS B O 1
ATOM 3270 N N . CYS B 1 51 ? -10.797 35.625 2.322 1 84.06 51 CYS B N 1
ATOM 3271 C CA . CYS B 1 51 ? -10.508 36.469 1.183 1 84.06 51 CYS B CA 1
ATOM 3272 C C . CYS B 1 51 ? -9.016 36.75 1.064 1 84.06 51 CYS B C 1
ATOM 3274 O O . CYS B 1 51 ? -8.453 36.688 -0.033 1 84.06 51 CYS B O 1
ATOM 3276 N N . ALA B 1 52 ? -8.477 37.062 2.154 1 87.19 52 ALA B N 1
ATOM 3277 C CA . ALA B 1 52 ? -7.031 37.281 2.158 1 87.19 52 ALA B CA 1
ATOM 3278 C C . ALA B 1 52 ? -6.285 36.031 1.683 1 87.19 52 ALA B C 1
ATOM 3280 O O . ALA B 1 52 ? -5.301 36.156 0.945 1 87.19 52 ALA B O 1
ATOM 3281 N N . TYR B 1 53 ? -6.73 34.906 2.141 1 85.81 53 TYR B N 1
ATOM 3282 C CA . TYR B 1 53 ? -6.117 33.656 1.742 1 85.81 53 TYR B CA 1
ATOM 3283 C C . TYR B 1 53 ? -6.168 33.469 0.229 1 85.81 53 TYR B C 1
ATOM 3285 O O . TYR B 1 53 ? -5.18 33.062 -0.388 1 85.81 53 TYR B O 1
ATOM 3293 N N . GLN B 1 54 ? -7.246 33.719 -0.341 1 80.38 54 GLN B N 1
ATOM 3294 C CA . GLN B 1 54 ? -7.41 33.594 -1.786 1 80.38 54 GLN B CA 1
ATOM 3295 C C . GLN B 1 54 ? -6.473 34.562 -2.525 1 80.38 54 GLN B C 1
ATOM 3297 O O . GLN B 1 54 ? -5.84 34.156 -3.512 1 80.38 54 GLN B O 1
ATOM 3302 N N . PHE B 1 55 ? -6.406 35.688 -2.02 1 79.12 55 PHE B N 1
ATOM 3303 C CA . PHE B 1 55 ? -5.582 36.688 -2.672 1 79.12 55 PHE B CA 1
ATOM 3304 C C . PHE B 1 55 ? -4.105 36.344 -2.578 1 79.12 55 PHE B C 1
ATOM 3306 O O . PHE B 1 55 ? -3.365 36.469 -3.557 1 79.12 55 PHE B O 1
ATOM 3313 N N . VAL B 1 56 ? -3.775 35.938 -1.446 1 78.38 56 VAL B N 1
ATOM 3314 C CA . VAL B 1 56 ? -2.377 35.594 -1.226 1 78.38 56 VAL B CA 1
ATOM 3315 C C . VAL B 1 56 ? -2.014 34.344 -2.051 1 78.38 56 VAL B C 1
ATOM 3317 O O . VAL B 1 56 ? -0.896 34.25 -2.564 1 78.38 56 VAL B O 1
ATOM 3320 N N . SER B 1 57 ? -2.943 33.406 -2.18 1 76.62 57 SER B N 1
ATOM 3321 C CA . SER B 1 57 ? -2.695 32.188 -2.936 1 76.62 57 SER B CA 1
ATOM 3322 C C . SER B 1 57 ? -2.602 32.469 -4.43 1 76.62 57 SER B C 1
ATOM 3324 O O . SER B 1 57 ? -1.838 31.828 -5.145 1 76.62 57 SER B O 1
ATOM 3326 N N . GLU B 1 58 ? -3.326 33.406 -4.93 1 75.12 58 GLU B N 1
ATOM 3327 C CA . GLU B 1 58 ? -3.369 33.688 -6.355 1 75.12 58 GLU B CA 1
ATOM 3328 C C . GLU B 1 58 ? -2.291 34.719 -6.742 1 75.12 58 GLU B C 1
ATOM 3330 O O . GLU B 1 58 ? -1.729 34.625 -7.836 1 75.12 58 GLU B O 1
ATOM 3335 N N . TYR B 1 59 ? -2.107 35.625 -5.84 1 78.81 59 TYR B N 1
ATOM 3336 C CA . TYR B 1 59 ? -1.149 36.719 -6.121 1 78.81 59 TYR B CA 1
ATOM 3337 C C . TYR B 1 59 ? -0.132 36.844 -4.992 1 78.81 59 TYR B C 1
ATOM 3339 O O . TYR B 1 59 ? -0.126 37.812 -4.266 1 78.81 59 TYR B O 1
ATOM 3347 N N . PRO B 1 60 ? 0.645 35.875 -5.039 1 74.88 60 PRO B N 1
ATOM 3348 C CA . PRO B 1 60 ? 1.599 35.906 -3.928 1 74.88 60 PRO B CA 1
ATOM 3349 C C . PRO B 1 60 ? 2.598 37.031 -4.039 1 74.88 60 PRO B C 1
ATOM 3351 O O . PRO B 1 60 ? 2.93 37.469 -5.148 1 74.88 60 PRO B O 1
ATOM 3354 N N . GLU B 1 61 ? 2.973 37.719 -2.939 1 76.69 61 GLU B N 1
ATOM 3355 C CA . GLU B 1 61 ? 4.059 38.688 -2.824 1 76.69 61 GLU B CA 1
ATOM 3356 C C . GLU B 1 61 ? 3.68 40.031 -3.459 1 76.69 61 GLU B C 1
ATOM 3358 O O . GLU B 1 61 ? 4.531 40.719 -4.027 1 76.69 61 GLU B O 1
ATOM 3363 N N . THR B 1 62 ? 2.496 40.281 -3.514 1 81.25 62 THR B N 1
ATOM 3364 C CA . THR B 1 62 ? 2.059 41.594 -3.988 1 81.25 62 THR B CA 1
ATOM 3365 C C . THR B 1 62 ? 1.708 42.5 -2.816 1 81.25 62 THR B C 1
ATOM 3367 O O . THR B 1 62 ? 1.417 42.031 -1.718 1 81.25 62 THR B O 1
ATOM 3370 N N . GLU B 1 63 ? 1.859 43.75 -3.08 1 83.31 63 GLU B N 1
ATOM 3371 C CA . GLU B 1 63 ? 1.497 44.719 -2.057 1 83.31 63 GLU B CA 1
ATOM 3372 C C . GLU B 1 63 ? 0.031 44.594 -1.655 1 83.31 63 GLU B C 1
ATOM 3374 O O . GLU B 1 63 ? -0.322 44.812 -0.492 1 83.31 63 GLU B O 1
ATOM 3379 N N . GLU B 1 64 ? -0.693 44.312 -2.594 1 82.56 64 GLU B N 1
ATOM 3380 C CA . GLU B 1 64 ? -2.117 44.156 -2.328 1 82.56 64 GLU B CA 1
ATOM 3381 C C . GLU B 1 64 ? -2.359 42.938 -1.417 1 82.56 64 GLU B C 1
ATOM 3383 O O . GLU B 1 64 ? -3.23 42.969 -0.547 1 82.56 64 GLU B O 1
ATOM 3388 N N . ALA B 1 65 ? -1.67 41.906 -1.615 1 80.12 65 ALA B N 1
ATOM 3389 C CA . ALA B 1 65 ? -1.785 40.719 -0.768 1 80.12 65 ALA B CA 1
ATOM 3390 C C . ALA B 1 65 ? -1.429 41.062 0.68 1 80.12 65 ALA B C 1
ATOM 3392 O O . ALA B 1 65 ? -2.117 40.625 1.607 1 80.12 65 ALA B O 1
ATOM 3393 N N . TYR B 1 66 ? -0.484 41.906 0.794 1 81.81 66 TYR B N 1
ATOM 3394 C CA . TYR B 1 66 ? -0.056 42.281 2.133 1 81.81 66 TYR B CA 1
ATOM 3395 C C . TYR B 1 66 ? -1.105 43.156 2.807 1 81.81 66 TYR B C 1
ATOM 3397 O O . TYR B 1 66 ? -1.361 43.031 4.004 1 81.81 66 TYR B O 1
ATOM 3405 N N . SER B 1 67 ? -1.573 44 1.994 1 85.25 67 SER B N 1
ATOM 3406 C CA . SER B 1 67 ? -2.605 44.906 2.527 1 85.25 67 SER B CA 1
ATOM 3407 C C . SER B 1 67 ? -3.838 44.094 2.959 1 85.25 67 SER B C 1
ATOM 3409 O O . SER B 1 67 ? -4.418 44.375 4.012 1 85.25 67 SER B O 1
ATOM 3411 N N . GLN B 1 68 ? -4.207 43.188 2.152 1 83.75 68 GLN B N 1
ATOM 3412 C CA . GLN B 1 68 ? -5.355 42.344 2.486 1 83.75 68 GLN B CA 1
ATOM 3413 C C . GLN B 1 68 ? -5.09 41.531 3.74 1 83.75 68 GLN B C 1
ATOM 3415 O O . GLN B 1 68 ? -5.984 41.344 4.566 1 83.75 68 GLN B O 1
ATOM 3420 N N . PHE B 1 69 ? -3.959 41.094 3.871 1 85.75 69 PHE B N 1
ATOM 3421 C CA . PHE B 1 69 ? -3.572 40.344 5.047 1 85.75 69 PHE B CA 1
ATOM 3422 C C . PHE B 1 69 ? -3.656 41.188 6.305 1 85.75 69 PHE B C 1
ATOM 3424 O O . PHE B 1 69 ? -4.211 40.75 7.32 1 85.75 69 PHE B O 1
ATOM 3431 N N . ARG B 1 70 ? -3.166 42.344 6.223 1 86.88 70 ARG B N 1
ATOM 3432 C CA . ARG B 1 70 ? -3.186 43.25 7.363 1 86.88 70 ARG B CA 1
ATOM 3433 C C . ARG B 1 70 ? -4.617 43.594 7.766 1 86.88 70 ARG B C 1
ATOM 3435 O O . ARG B 1 70 ? -4.926 43.688 8.953 1 86.88 70 ARG B O 1
ATOM 3442 N N . ASN B 1 71 ? -5.324 43.781 6.785 1 88.88 71 ASN B N 1
ATOM 3443 C CA . ASN B 1 71 ? -6.727 44.094 7.055 1 88.88 71 ASN B CA 1
ATOM 3444 C C . ASN B 1 71 ? -7.426 42.906 7.73 1 88.88 71 ASN B C 1
ATOM 3446 O O . ASN B 1 71 ? -8.195 43.094 8.672 1 88.88 71 ASN B O 1
ATOM 3450 N N . ALA B 1 72 ? -7.188 41.75 7.184 1 88.5 72 ALA B N 1
ATOM 3451 C CA . ALA B 1 72 ? -7.781 40.531 7.762 1 88.5 72 ALA B CA 1
ATOM 3452 C C . ALA B 1 72 ? -7.34 40.344 9.211 1 88.5 72 ALA B C 1
ATOM 3454 O O . ALA B 1 72 ? -8.141 39.969 10.062 1 88.5 72 ALA B O 1
ATOM 3455 N N . LEU B 1 73 ? -6.145 40.656 9.492 1 88 73 LEU B N 1
ATOM 3456 C CA . LEU B 1 73 ? -5.609 40.562 10.844 1 88 73 LEU B CA 1
ATOM 3457 C C . LEU B 1 73 ? -6.32 41.531 11.789 1 88 73 LEU B C 1
ATOM 3459 O O . LEU B 1 73 ? -6.656 41.156 12.914 1 88 73 LEU B O 1
ATOM 3463 N N . ARG B 1 74 ? -6.523 42.656 11.312 1 90.75 74 ARG B N 1
ATOM 3464 C CA . ARG B 1 74 ? -7.207 43.656 12.117 1 90.75 74 ARG B CA 1
ATOM 3465 C C . ARG B 1 74 ? -8.641 43.25 12.43 1 90.75 74 ARG B C 1
ATOM 3467 O O . ARG B 1 74 ? -9.086 43.344 13.57 1 90.75 74 ARG B O 1
ATOM 3474 N N . VAL B 1 75 ? -9.281 42.781 11.414 1 90.88 75 VAL B N 1
ATOM 3475 C CA . VAL B 1 75 ? -10.656 42.344 11.594 1 90.88 75 VAL B CA 1
ATOM 3476 C C . VAL B 1 75 ? -10.711 41.188 12.578 1 90.88 75 VAL B C 1
ATOM 3478 O O . VAL B 1 75 ? -11.617 41.125 13.414 1 90.88 75 VAL B O 1
ATOM 3481 N N . PHE B 1 76 ? -9.797 40.344 12.5 1 91.19 76 PHE B N 1
ATOM 3482 C CA . PHE B 1 76 ? -9.703 39.188 13.391 1 91.19 76 PHE B CA 1
ATOM 3483 C C . PHE B 1 76 ? -9.5 39.625 14.836 1 91.19 76 PHE B C 1
ATOM 3485 O O . PHE B 1 76 ? -10.18 39.156 15.742 1 91.19 76 PHE B O 1
ATOM 3492 N N . GLN B 1 77 ? -8.586 40.531 15.023 1 86.88 77 GLN B N 1
ATOM 3493 C CA . GLN B 1 77 ? -8.297 41.062 16.359 1 86.88 77 GLN B CA 1
ATOM 3494 C C . GLN B 1 77 ? -9.523 41.75 16.969 1 86.88 77 GLN B C 1
ATOM 3496 O O . GLN B 1 77 ? -9.812 41.562 18.156 1 86.88 77 GLN B O 1
ATOM 3501 N N . ASP B 1 78 ? -10.148 42.438 16.141 1 89.5 78 ASP B N 1
ATOM 3502 C CA . ASP B 1 78 ? -11.359 43.094 16.594 1 89.5 78 ASP B CA 1
ATOM 3503 C C . ASP B 1 78 ? -12.422 42.125 17.047 1 89.5 78 ASP B C 1
ATOM 3505 O O . ASP B 1 78 ? -13.047 42.312 18.094 1 89.5 78 ASP B O 1
ATOM 3509 N N . GLU B 1 79 ? -12.57 41.125 16.25 1 90.38 79 GLU B N 1
ATOM 3510 C CA . GLU B 1 79 ? -13.578 40.125 16.594 1 90.38 79 GLU B CA 1
ATOM 3511 C C . GLU B 1 79 ? -13.195 39.344 17.859 1 90.38 79 GLU B C 1
ATOM 3513 O O . GLU B 1 79 ? -14.055 39.031 18.672 1 90.38 79 GLU B O 1
ATOM 3518 N N . LEU B 1 80 ? -12.008 39.062 18.031 1 85.06 80 LEU B N 1
ATOM 3519 C CA . LEU B 1 80 ? -11.531 38.375 19.219 1 85.06 80 LEU B CA 1
ATOM 3520 C C . LEU B 1 80 ? -11.828 39.188 20.469 1 85.06 80 LEU B C 1
ATOM 3522 O O . LEU B 1 80 ? -12.203 38.625 21.5 1 85.06 80 LEU B O 1
ATOM 3526 N N . GLU B 1 81 ? -11.586 40.438 20.359 1 83.69 81 GLU B N 1
ATOM 3527 C CA . GLU B 1 81 ? -11.859 41.344 21.484 1 83.69 81 GLU B CA 1
ATOM 3528 C C . GLU B 1 81 ? -13.352 41.375 21.797 1 83.69 81 GLU B C 1
ATOM 3530 O O . GLU B 1 81 ? -13.742 41.375 22.969 1 83.69 81 GLU B O 1
ATOM 3535 N N . GLU B 1 82 ? -14.062 41.375 20.797 1 87.56 82 GLU B N 1
ATOM 3536 C CA . GLU B 1 82 ? -15.508 41.438 20.969 1 87.56 82 GLU B CA 1
ATOM 3537 C C . GLU B 1 82 ? -16.031 40.188 21.641 1 87.56 82 GLU B C 1
ATOM 3539 O O . GLU B 1 82 ? -17 40.219 22.391 1 87.56 82 GLU B O 1
ATOM 3544 N N . ARG B 1 83 ? -15.438 39.062 21.328 1 84.38 83 ARG B N 1
ATOM 3545 C CA . ARG B 1 83 ? -15.883 37.781 21.859 1 84.38 83 ARG B CA 1
ATOM 3546 C C . ARG B 1 83 ? -15.5 37.656 23.328 1 84.38 83 ARG B C 1
ATOM 3548 O O . ARG B 1 83 ? -16.109 36.844 24.047 1 84.38 83 ARG B O 1
ATOM 3555 N N . GLY B 1 84 ? -14.578 38.375 23.828 1 77.56 84 GLY B N 1
ATOM 3556 C CA . GLY B 1 84 ? -14.219 38.406 25.25 1 77.56 84 GLY B CA 1
ATOM 3557 C C . GLY B 1 84 ? -13.867 37.062 25.812 1 77.56 84 GLY B C 1
ATOM 3558 O O . GLY B 1 84 ? -14.281 36.719 26.922 1 77.56 84 GLY B O 1
ATOM 3559 N N . GLY B 1 85 ? -13.375 36.219 25.031 1 74.69 85 GLY B N 1
ATOM 3560 C CA . GLY B 1 85 ? -12.938 34.938 25.531 1 74.69 85 GLY B CA 1
ATOM 3561 C C . GLY B 1 85 ? -13.922 33.812 25.266 1 74.69 85 GLY B C 1
ATOM 3562 O O . GLY B 1 85 ? -13.633 32.656 25.547 1 74.69 85 GLY B O 1
ATOM 3563 N N . THR B 1 86 ? -15.031 34.125 24.719 1 79.44 86 THR B N 1
ATOM 3564 C CA . THR B 1 86 ? -16.016 33.094 24.391 1 79.44 86 THR B CA 1
ATOM 3565 C C . THR B 1 86 ? -15.602 32.344 23.141 1 79.44 86 THR B C 1
ATOM 3567 O O . THR B 1 86 ? -15.281 32.969 22.109 1 79.44 86 THR B O 1
ATOM 3570 N N . LEU B 1 87 ? -15.664 31.047 23.312 1 82.06 87 LEU B N 1
ATOM 3571 C CA . LEU B 1 87 ? -15.25 30.203 22.203 1 82.06 87 LEU B CA 1
ATOM 3572 C C . LEU B 1 87 ? -16.297 30.219 21.094 1 82.06 87 LEU B C 1
ATOM 3574 O O . LEU B 1 87 ? -17.484 30 21.328 1 82.06 87 LEU B O 1
ATOM 3578 N N . ASN B 1 88 ? -15.828 30.641 19.953 1 85.88 88 ASN B N 1
ATOM 3579 C CA . ASN B 1 88 ? -16.641 30.625 18.734 1 85.88 88 ASN B CA 1
ATOM 3580 C C . ASN B 1 88 ? -15.93 29.906 17.594 1 85.88 88 ASN B C 1
ATOM 3582 O O . ASN B 1 88 ? -14.797 30.234 17.25 1 85.88 88 ASN B O 1
ATOM 3586 N N . GLY B 1 89 ? -16.641 29.016 16.969 1 87.44 89 GLY B N 1
ATOM 3587 C CA . GLY B 1 89 ? -16.047 28.203 15.914 1 87.44 89 GLY B CA 1
ATOM 3588 C C . GLY B 1 89 ? -15.555 29.016 14.734 1 87.44 89 GLY B C 1
ATOM 3589 O O . GLY B 1 89 ? -14.492 28.734 14.18 1 87.44 89 GLY B O 1
ATOM 3590 N N . GLY B 1 90 ? -16.312 29.922 14.344 1 88.75 90 GLY B N 1
ATOM 3591 C CA . GLY B 1 90 ? -15.93 30.766 13.219 1 88.75 90 GLY B CA 1
ATOM 3592 C C . GLY B 1 90 ? -14.672 31.578 13.477 1 88.75 90 GLY B C 1
ATOM 3593 O O . GLY B 1 90 ? -13.781 31.641 12.633 1 88.75 90 GLY B O 1
ATOM 3594 N N . THR B 1 91 ? -14.602 32.188 14.609 1 89.81 91 THR B N 1
ATOM 3595 C CA . THR B 1 91 ? -13.438 33 14.977 1 89.81 91 THR B CA 1
ATOM 3596 C C . THR B 1 91 ? -12.203 32.125 15.148 1 89.81 91 THR B C 1
ATOM 3598 O O . THR B 1 91 ? -11.109 32.5 14.742 1 89.81 91 THR B O 1
ATOM 3601 N N . LEU B 1 92 ? -12.461 31.016 15.734 1 89.69 92 LEU B N 1
ATOM 3602 C CA . LEU B 1 92 ? -11.367 30.062 15.898 1 89.69 92 LEU B CA 1
ATOM 3603 C C . LEU B 1 92 ? -10.812 29.641 14.547 1 89.69 92 LEU B C 1
ATOM 3605 O O . LEU B 1 92 ? -9.602 29.594 14.352 1 89.69 92 LEU B O 1
ATOM 3609 N N . CYS B 1 93 ? -11.688 29.328 13.703 1 91.56 93 CYS B N 1
ATOM 3610 C CA . CYS B 1 93 ? -11.297 28.922 12.359 1 91.56 93 CYS B CA 1
ATOM 3611 C C . CYS B 1 93 ? -10.539 30.031 11.648 1 91.56 93 CYS B C 1
ATOM 3613 O O . CYS B 1 93 ? -9.562 29.766 10.938 1 91.56 93 CYS B O 1
ATOM 3615 N N . ALA B 1 94 ? -11 31.203 11.805 1 91.69 94 ALA B N 1
ATOM 3616 C CA . ALA B 1 94 ? -10.297 32.344 11.227 1 91.69 94 ALA B CA 1
ATOM 3617 C C . ALA B 1 94 ? -8.852 32.406 11.727 1 91.69 94 ALA B C 1
ATOM 3619 O O . ALA B 1 94 ? -7.934 32.688 10.945 1 91.69 94 ALA B O 1
ATOM 3620 N N . GLY B 1 95 ? -8.68 32.219 13 1 91.19 95 GLY B N 1
ATOM 3621 C CA . GLY B 1 95 ? -7.344 32.188 13.562 1 91.19 95 GLY B CA 1
ATOM 3622 C C . GLY B 1 95 ? -6.465 31.094 12.961 1 91.19 95 GLY B C 1
ATOM 3623 O O . GLY B 1 95 ? -5.281 31.328 12.711 1 91.19 95 GLY B O 1
ATOM 3624 N N . LEU B 1 96 ? -7.023 29.984 12.711 1 92 96 LEU B N 1
ATOM 3625 C CA . LEU B 1 96 ? -6.285 28.859 12.141 1 92 96 LEU B CA 1
ATOM 3626 C C . LEU B 1 96 ? -5.871 29.172 10.703 1 92 96 LEU B C 1
ATOM 3628 O O . LEU B 1 96 ? -4.746 28.859 10.297 1 92 96 LEU B O 1
ATOM 3632 N N . ILE B 1 97 ? -6.766 29.734 9.961 1 90.44 97 ILE B N 1
ATOM 3633 C CA . ILE B 1 97 ? -6.449 30.094 8.578 1 90.44 97 ILE B CA 1
ATOM 3634 C C . ILE B 1 97 ? -5.398 31.203 8.562 1 90.44 97 ILE B C 1
ATOM 3636 O O . ILE B 1 97 ? -4.527 31.234 7.688 1 90.44 97 ILE B O 1
ATOM 3640 N N . LEU B 1 98 ? -5.453 32.031 9.555 1 89.75 98 LEU B N 1
ATOM 3641 C CA . LEU B 1 98 ? -4.434 33.062 9.688 1 89.75 98 LEU B CA 1
ATOM 3642 C C . LEU B 1 98 ? -3.055 32.469 9.898 1 89.75 98 LEU B C 1
ATOM 3644 O O . LEU B 1 98 ? -2.066 32.938 9.328 1 89.75 98 LEU B O 1
ATOM 3648 N N . CYS B 1 99 ? -2.996 31.453 10.742 1 89.75 99 CYS B N 1
ATOM 3649 C CA . CYS B 1 99 ? -1.747 30.719 10.914 1 89.75 99 CYS B CA 1
ATOM 3650 C C . CYS B 1 99 ? -1.265 30.141 9.594 1 89.75 99 CYS B C 1
ATOM 3652 O O . CYS B 1 99 ? -0.075 30.219 9.281 1 89.75 99 CYS B O 1
ATOM 3654 N N . THR B 1 100 ? -2.186 29.609 8.836 1 88.38 100 THR B N 1
ATOM 3655 C CA . THR B 1 100 ? -1.855 29.016 7.547 1 88.38 100 THR B CA 1
ATOM 3656 C C . THR B 1 100 ? -1.322 30.062 6.578 1 88.38 100 THR B C 1
ATOM 3658 O O . THR B 1 100 ? -0.399 29.797 5.809 1 88.38 100 THR B O 1
ATOM 3661 N N . LEU B 1 101 ? -1.914 31.219 6.633 1 85 101 LEU B N 1
ATOM 3662 C CA . LEU B 1 101 ? -1.438 32.312 5.805 1 85 101 LEU B CA 1
ATOM 3663 C C . LEU B 1 101 ? -0.007 32.688 6.168 1 85 101 LEU B C 1
ATOM 3665 O O . LEU B 1 101 ? 0.806 33 5.289 1 85 101 LEU B O 1
ATOM 3669 N N . SER B 1 102 ? 0.252 32.688 7.41 1 86.5 102 SER B N 1
ATOM 3670 C CA . SER B 1 102 ? 1.608 32.969 7.867 1 86.5 102 SER B CA 1
ATOM 3671 C C . SER B 1 102 ? 2.592 31.922 7.375 1 86.5 102 SER B C 1
ATOM 3673 O O . SER B 1 102 ? 3.715 32.25 6.98 1 86.5 102 SER B O 1
ATOM 3675 N N . ILE B 1 103 ? 2.156 30.703 7.371 1 86.25 103 ILE B N 1
ATOM 3676 C CA . ILE B 1 103 ? 2.979 29.609 6.887 1 86.25 103 ILE B CA 1
ATOM 3677 C C . ILE B 1 103 ? 3.287 29.797 5.406 1 86.25 103 ILE B C 1
ATOM 3679 O O . ILE B 1 103 ? 4.43 29.625 4.973 1 86.25 103 ILE B O 1
ATOM 3683 N N . LEU B 1 104 ? 2.295 30.188 4.656 1 80.62 104 LEU B N 1
ATOM 3684 C CA . LEU B 1 104 ? 2.443 30.359 3.215 1 80.62 104 LEU B CA 1
ATOM 3685 C C . LEU B 1 104 ? 3.408 31.5 2.902 1 80.62 104 LEU B C 1
ATOM 3687 O O . LEU B 1 104 ? 4.039 31.516 1.844 1 80.62 104 LEU B O 1
ATOM 3691 N N . GLN B 1 105 ? 3.525 32.375 3.828 1 79.44 105 GLN B N 1
ATOM 3692 C CA . GLN B 1 105 ? 4.379 33.531 3.619 1 79.44 105 GLN B CA 1
ATOM 3693 C C . GLN B 1 105 ? 5.727 33.375 4.316 1 79.44 105 GLN B C 1
ATOM 3695 O O . GLN B 1 105 ? 6.508 34.312 4.414 1 79.44 105 GLN B O 1
ATOM 3700 N N . ASP B 1 106 ? 5.934 32.219 4.867 1 81.06 106 ASP B N 1
ATOM 3701 C CA . ASP B 1 106 ? 7.188 31.859 5.523 1 81.06 106 ASP B CA 1
ATOM 3702 C C . ASP B 1 106 ? 7.414 32.688 6.773 1 81.06 106 ASP B C 1
ATOM 3704 O O . ASP B 1 106 ? 8.539 33.125 7.047 1 81.06 106 ASP B O 1
ATOM 3708 N N . LEU B 1 107 ? 6.352 33.031 7.434 1 82.12 107 LEU B N 1
ATOM 3709 C CA . LEU B 1 107 ? 6.426 33.781 8.688 1 82.12 107 LEU B CA 1
ATOM 3710 C C . LEU B 1 107 ? 6.289 32.844 9.883 1 82.12 107 LEU B C 1
ATOM 3712 O O . LEU B 1 107 ? 5.637 31.781 9.781 1 82.12 107 LEU B O 1
ATOM 3716 N N . PRO B 1 108 ? 7 33.25 10.938 1 88.31 108 PRO B N 1
ATOM 3717 C CA . PRO B 1 108 ? 6.73 32.5 12.148 1 88.31 108 PRO B CA 1
ATOM 3718 C C . PRO B 1 108 ? 5.25 32.5 12.531 1 88.31 108 PRO B C 1
ATOM 3720 O O . PRO B 1 108 ? 4.582 33.531 12.406 1 88.31 108 PRO B O 1
ATOM 3723 N N . TRP B 1 109 ? 4.781 31.359 12.969 1 91.25 109 TRP B N 1
ATOM 3724 C CA . TRP B 1 109 ? 3.334 31.297 13.141 1 91.25 109 TRP B CA 1
ATOM 3725 C C . TRP B 1 109 ? 2.971 30.578 14.445 1 91.25 109 TRP B C 1
ATOM 3727 O O . TRP B 1 109 ? 1.843 30.703 14.93 1 91.25 109 TRP B O 1
ATOM 3737 N N . THR B 1 110 ? 3.855 29.812 15.078 1 94.12 110 THR B N 1
ATOM 3738 C CA . THR B 1 110 ? 3.514 29 16.25 1 94.12 110 THR B CA 1
ATOM 3739 C C . THR B 1 110 ? 3.121 29.891 17.422 1 94.12 110 THR B C 1
ATOM 3741 O O . THR B 1 110 ? 2.338 2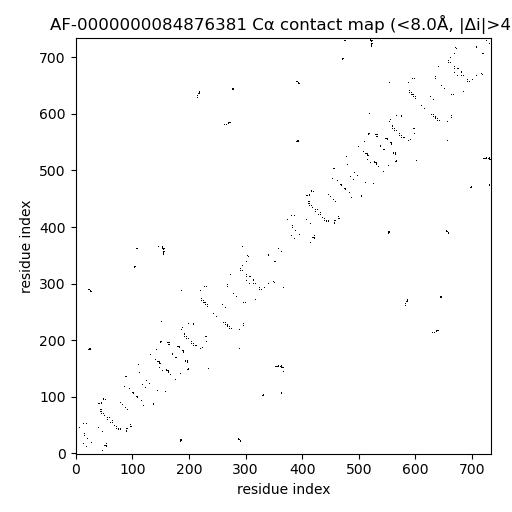9.484 18.281 1 94.12 110 THR B O 1
ATOM 3744 N N . ASN B 1 111 ? 3.697 31.078 17.469 1 90.31 111 ASN B N 1
ATOM 3745 C CA . ASN B 1 111 ? 3.299 32.031 18.516 1 90.31 111 ASN B CA 1
ATOM 3746 C C . ASN B 1 111 ? 1.819 32.375 18.406 1 90.31 111 ASN B C 1
ATOM 3748 O O . ASN B 1 111 ? 1.158 32.625 19.422 1 90.31 111 ASN B O 1
ATOM 3752 N N . GLN B 1 112 ? 1.334 32.5 17.219 1 86.31 112 GLN B N 1
ATOM 3753 C CA . GLN B 1 112 ? -0.085 32.781 17.016 1 86.31 112 GLN B CA 1
ATOM 3754 C C . GLN B 1 112 ? -0.948 31.672 17.594 1 86.31 112 GLN B C 1
ATOM 3756 O O . GLN B 1 112 ? -2.004 31.922 18.172 1 86.31 112 GLN B O 1
ATOM 3761 N N . LEU B 1 113 ? -0.522 30.469 17.406 1 89.75 113 LEU B N 1
ATOM 3762 C CA . LEU B 1 113 ? -1.234 29.312 17.938 1 89.75 113 LEU B CA 1
ATOM 3763 C C . LEU B 1 113 ? -1.281 29.359 19.469 1 89.75 113 LEU B C 1
ATOM 3765 O O . LEU B 1 113 ? -2.324 29.094 20.062 1 89.75 113 LEU B O 1
ATOM 3769 N N . HIS B 1 114 ? -0.186 29.703 20.094 1 89.44 114 HIS B N 1
ATOM 3770 C CA . HIS B 1 114 ? -0.112 29.844 21.547 1 89.44 114 HIS B CA 1
ATOM 3771 C C . HIS B 1 114 ? -1.076 30.922 22.047 1 89.44 114 HIS B C 1
ATOM 3773 O O . HIS B 1 114 ? -1.792 30.703 23.031 1 89.44 114 HIS B O 1
ATOM 3779 N N . CYS B 1 115 ? -1.054 31.953 21.344 1 83.31 115 CYS B N 1
ATOM 3780 C CA . CYS B 1 115 ? -1.913 33.062 21.719 1 83.31 115 CYS B CA 1
ATOM 3781 C C . CYS B 1 115 ? -3.383 32.656 21.656 1 83.31 115 CYS B C 1
ATOM 3783 O O . CYS B 1 115 ? -4.168 33 22.531 1 83.31 115 CYS B O 1
ATOM 3785 N N . MET B 1 116 ? -3.744 31.984 20.641 1 82.88 116 MET B N 1
ATOM 3786 C CA . MET B 1 116 ? -5.125 31.531 20.469 1 82.88 116 MET B CA 1
ATOM 3787 C C . MET B 1 116 ? -5.527 30.594 21.609 1 82.88 116 MET B C 1
ATOM 3789 O O . MET B 1 116 ? -6.625 30.703 22.156 1 82.88 116 MET B O 1
ATOM 3793 N N . VAL B 1 117 ? -4.68 29.703 21.984 1 84.81 117 VAL B N 1
ATOM 3794 C CA . VAL B 1 117 ? -4.965 28.719 23.031 1 84.81 117 VAL B CA 1
ATOM 3795 C C . VAL B 1 117 ? -5.09 29.438 24.375 1 84.81 117 VAL B C 1
ATOM 3797 O O . VAL B 1 117 ? -5.961 29.094 25.188 1 84.81 117 VAL B O 1
ATOM 3800 N N . ASP B 1 118 ? -4.305 30.391 24.594 1 81.38 118 ASP B N 1
ATOM 3801 C CA . ASP B 1 118 ? -4.312 31.141 25.844 1 81.38 118 ASP B CA 1
ATOM 3802 C C . ASP B 1 118 ? -5.547 32.031 25.953 1 81.38 118 ASP B C 1
ATOM 3804 O O . ASP B 1 118 ? -6.148 32.125 27.016 1 81.38 118 ASP B O 1
ATOM 3808 N N . LEU B 1 119 ? -5.82 32.594 24.906 1 75.75 119 LEU B N 1
ATOM 3809 C CA . LEU B 1 119 ? -6.93 33.562 24.875 1 75.75 119 LEU B CA 1
ATOM 3810 C C . LEU B 1 119 ? -8.25 32.844 25.203 1 75.75 119 LEU B C 1
ATOM 3812 O O . LEU B 1 119 ? -9.094 33.406 25.891 1 75.75 119 LEU B O 1
ATOM 3816 N N . TYR B 1 120 ? -8.383 31.672 24.672 1 71.56 120 TYR B N 1
ATOM 3817 C CA . TYR B 1 120 ? -9.641 30.969 24.891 1 71.56 120 TYR B CA 1
ATOM 3818 C C . TYR B 1 120 ? -9.555 30.078 26.141 1 71.56 120 TYR B C 1
ATOM 3820 O O . TYR B 1 120 ? -10.484 29.328 26.438 1 71.56 120 TYR B O 1
ATOM 3828 N N . CYS B 1 121 ? -8.531 30.281 26.875 1 64.25 121 CYS B N 1
ATOM 3829 C CA . CYS B 1 121 ? -8.32 29.469 28.062 1 64.25 121 CYS B CA 1
ATOM 3830 C C . CYS B 1 121 ? -8.695 28.016 27.797 1 64.25 121 CYS B C 1
ATOM 3832 O O . CYS B 1 121 ? -9.367 27.391 28.625 1 64.25 121 CYS B O 1
ATOM 3834 N N . ILE B 1 122 ? -8.375 27.641 26.625 1 65.56 122 ILE B N 1
ATOM 3835 C CA . ILE B 1 122 ? -8.789 26.312 26.188 1 65.56 122 ILE B CA 1
ATOM 3836 C C . ILE B 1 122 ? -8.188 25.266 27.125 1 65.56 122 ILE B C 1
ATOM 3838 O O . ILE B 1 122 ? -8.797 24.219 27.359 1 65.56 122 ILE B O 1
ATOM 3842 N N . HIS B 1 123 ? -7.113 25.547 27.703 1 59.88 123 HIS B N 1
ATOM 3843 C CA . HIS B 1 123 ? -6.488 24.625 28.641 1 59.88 123 HIS B CA 1
ATOM 3844 C C . HIS B 1 123 ? -7.441 24.266 29.766 1 59.88 123 HIS B C 1
ATOM 3846 O O . HIS B 1 123 ? -7.531 23.109 30.172 1 59.88 123 HIS B O 1
ATOM 3852 N N . ALA B 1 124 ? -7.969 25.297 30.203 1 51.53 124 ALA B N 1
ATOM 3853 C CA . ALA B 1 124 ? -8.859 25.172 31.344 1 51.53 124 ALA B CA 1
ATOM 3854 C C . ALA B 1 124 ? -10.219 24.609 30.938 1 51.53 124 ALA B C 1
ATOM 3856 O O . ALA B 1 124 ? -10.867 23.891 31.703 1 51.53 124 ALA B O 1
ATOM 3857 N N . SER B 1 125 ? -10.594 24.828 29.766 1 55.72 125 SER B N 1
ATOM 3858 C CA . SER B 1 125 ? -11.945 24.516 29.328 1 55.72 125 SER B CA 1
ATOM 3859 C C . SER B 1 125 ? -12.062 23.047 28.891 1 55.72 125 SER B C 1
ATOM 3861 O O . SER B 1 125 ? -13.156 22.484 28.875 1 55.72 125 SER B O 1
ATOM 3863 N N . LEU B 1 126 ? -11.039 22.438 28.391 1 57.97 126 LEU B N 1
ATOM 3864 C CA . LEU B 1 126 ? -11.125 21.047 27.922 1 57.97 126 LEU B CA 1
ATOM 3865 C C . LEU B 1 126 ? -11.43 20.109 29.094 1 57.97 126 LEU B C 1
ATOM 3867 O O . LEU B 1 126 ? -12.016 19.047 28.891 1 57.97 126 LEU B O 1
ATOM 3871 N N . GLY B 1 127 ? -11.016 20.406 30.281 1 51.12 127 GLY B N 1
ATOM 3872 C CA . GLY B 1 127 ? -11.289 19.562 31.438 1 51.12 127 GLY B CA 1
ATOM 3873 C C . GLY B 1 127 ? -12.641 19.828 32.062 1 51.12 127 GLY B C 1
ATOM 3874 O O . GLY B 1 127 ? -13.148 19.016 32.844 1 51.12 127 GLY B O 1
ATOM 3875 N N . SER B 1 128 ? -13.086 21.031 32.062 1 51 128 SER B N 1
ATOM 3876 C CA . SER B 1 128 ? -14.219 21.391 32.906 1 51 128 SER B CA 1
ATOM 3877 C C . SER B 1 128 ? -15.547 21.156 32.188 1 51 128 SER B C 1
ATOM 3879 O O . SER B 1 128 ? -15.562 20.906 30.984 1 51 128 SER B O 1
ATOM 3881 N N . SER B 1 129 ? -16.719 21.406 33.062 1 47.84 129 SER B N 1
ATOM 3882 C CA . SER B 1 129 ? -18.156 21.328 32.875 1 47.84 129 SER B CA 1
ATOM 3883 C C . SER B 1 129 ? -18.609 22.109 31.641 1 47.84 129 SER B C 1
ATOM 3885 O O . SER B 1 129 ? -19.797 22.359 31.453 1 47.84 129 SER B O 1
ATOM 3887 N N . ALA B 1 130 ? -17.734 22.547 30.875 1 51.78 130 ALA B N 1
ATOM 3888 C CA . ALA B 1 130 ? -18.219 23.406 29.797 1 51.78 130 ALA B CA 1
ATOM 3889 C C . ALA B 1 130 ? -18.859 22.562 28.688 1 51.78 130 ALA B C 1
ATOM 3891 O O . ALA B 1 130 ? -18.453 21.422 28.469 1 51.78 130 ALA B O 1
ATOM 3892 N N . PRO B 1 131 ? -20.047 23.109 28.297 1 54.06 131 PRO B N 1
ATOM 3893 C CA . PRO B 1 131 ? -20.766 22.406 27.234 1 54.06 131 PRO B CA 1
ATOM 3894 C C . PRO B 1 131 ? -19.875 22.031 26.062 1 54.06 131 PRO B C 1
ATOM 3896 O O . PRO B 1 131 ? -18.906 22.734 25.766 1 54.06 131 PRO B O 1
ATOM 3899 N N . MET B 1 132 ? -20.078 20.875 25.578 1 57.34 132 MET B N 1
ATOM 3900 C CA . MET B 1 132 ? -19.344 20.312 24.453 1 57.34 132 MET B CA 1
ATOM 3901 C C . MET B 1 132 ? -19.453 21.219 23.219 1 57.34 132 MET B C 1
ATOM 3903 O O . MET B 1 132 ? -20.547 21.594 22.812 1 57.34 132 MET B O 1
ATOM 3907 N N . PRO B 1 133 ? -18.344 21.734 22.75 1 68.44 133 PRO B N 1
ATOM 3908 C CA . PRO B 1 133 ? -18.422 22.562 21.531 1 68.44 133 PRO B CA 1
ATOM 3909 C C . PRO B 1 133 ? -19.109 21.844 20.375 1 68.44 133 PRO B C 1
ATOM 3911 O O . PRO B 1 133 ? -19.25 20.625 20.406 1 68.44 133 PRO B O 1
ATOM 3914 N N . ASP B 1 134 ? -19.875 22.625 19.594 1 79.44 134 ASP B N 1
ATOM 3915 C CA . ASP B 1 134 ? -20.5 22.047 18.406 1 79.44 134 ASP B CA 1
ATOM 3916 C C . ASP B 1 134 ? -19.484 21.312 17.547 1 79.44 134 ASP B C 1
ATOM 3918 O O . ASP B 1 134 ? -18.266 21.422 17.781 1 79.44 134 ASP B O 1
ATOM 3922 N N . ALA B 1 135 ? -19.969 20.656 16.594 1 82.19 135 ALA B N 1
ATOM 3923 C CA . ALA B 1 135 ? -19.141 19.766 15.781 1 82.19 135 ALA B CA 1
ATOM 3924 C C . ALA B 1 135 ? -18.047 20.547 15.047 1 82.19 135 ALA B C 1
ATOM 3926 O O . ALA B 1 135 ? -16.922 20.078 14.93 1 82.19 135 ALA B O 1
ATOM 3927 N N . PHE B 1 136 ? -18.406 21.672 14.625 1 87.12 136 PHE B N 1
ATOM 3928 C CA . PHE B 1 136 ? -17.453 22.469 13.867 1 87.12 136 PHE B CA 1
ATOM 3929 C C . PHE B 1 136 ? -16.359 23 14.781 1 87.12 136 PHE B C 1
ATOM 3931 O O . PHE B 1 136 ? -15.188 22.984 14.422 1 87.12 136 PHE B O 1
ATOM 3938 N N . THR B 1 137 ? -16.75 23.453 15.891 1 86.88 137 THR B N 1
ATOM 3939 C CA . THR B 1 137 ? -15.781 23.953 16.859 1 86.88 137 THR B CA 1
ATOM 3940 C C . THR B 1 137 ? -14.844 22.828 17.297 1 86.88 137 THR B C 1
ATOM 3942 O O . THR B 1 137 ? -13.641 23.047 17.469 1 86.88 137 THR B O 1
ATOM 3945 N N . ASN B 1 138 ? -15.367 21.719 17.469 1 86.31 138 ASN B N 1
ATOM 3946 C CA . ASN B 1 138 ? -14.547 20.562 17.844 1 86.31 138 ASN B CA 1
ATOM 3947 C C . ASN B 1 138 ? -13.523 20.25 16.75 1 86.31 138 ASN B C 1
ATOM 3949 O O . ASN B 1 138 ? -12.391 19.859 17.062 1 86.31 138 ASN B O 1
ATOM 3953 N N . ARG B 1 139 ? -13.891 20.359 15.57 1 88.56 139 ARG B N 1
ATOM 3954 C CA . ARG B 1 139 ? -12.969 20.156 14.461 1 88.56 139 ARG B CA 1
ATOM 3955 C C . ARG B 1 139 ? -11.828 21.172 14.484 1 88.56 139 ARG B C 1
ATOM 3957 O O . ARG B 1 139 ? -10.68 20.828 14.203 1 88.56 139 ARG B O 1
ATOM 3964 N N . CYS B 1 140 ? -12.234 22.312 14.805 1 89.88 140 CYS B N 1
ATOM 3965 C CA . CYS B 1 140 ? -11.219 23.359 14.898 1 89.88 140 CYS B CA 1
ATOM 3966 C C . CYS B 1 140 ? -10.234 23.062 16.016 1 89.88 140 CYS B C 1
ATOM 3968 O O . CYS B 1 140 ? -9.031 23.281 15.867 1 89.88 140 CYS B O 1
ATOM 3970 N N . LEU B 1 141 ? -10.742 22.578 17.062 1 89.31 141 LEU B N 1
ATOM 3971 C CA . LEU B 1 141 ? -9.875 22.203 18.172 1 89.31 141 LEU B CA 1
ATOM 3972 C C . LEU B 1 141 ? -8.922 21.078 17.766 1 89.31 141 LEU B C 1
ATOM 3974 O O . LEU B 1 141 ? -7.75 21.094 18.156 1 89.31 141 LEU B O 1
ATOM 3978 N N . GLN B 1 142 ? -9.383 20.203 17 1 91.25 142 GLN B N 1
ATOM 3979 C CA . GLN B 1 142 ? -8.531 19.125 16.5 1 91.25 142 GLN B CA 1
ATOM 3980 C C . GLN B 1 142 ? -7.43 19.656 15.594 1 91.25 142 GLN B C 1
ATOM 3982 O O . GLN B 1 142 ? -6.297 19.172 15.625 1 91.25 142 GLN B O 1
ATOM 3987 N N . VAL B 1 143 ? -7.793 20.609 14.828 1 92.75 143 VAL B N 1
ATOM 3988 C CA . VAL B 1 143 ? -6.805 21.219 13.945 1 92.75 143 VAL B CA 1
ATOM 3989 C C . VAL B 1 143 ? -5.699 21.875 14.766 1 92.75 143 VAL B C 1
ATOM 3991 O O . VAL B 1 143 ? -4.52 21.781 14.422 1 92.75 143 VAL B O 1
ATOM 3994 N N . ILE B 1 144 ? -6.074 22.5 15.844 1 91.94 144 ILE B N 1
ATOM 3995 C CA . ILE B 1 144 ? -5.082 23.062 16.75 1 91.94 144 ILE B CA 1
ATOM 3996 C C . ILE B 1 144 ? -4.152 21.969 17.25 1 91.94 144 ILE B C 1
ATOM 3998 O O . ILE B 1 144 ? -2.934 22.141 17.297 1 91.94 144 ILE B O 1
ATOM 4002 N N . GLY B 1 145 ? -4.77 20.891 17.641 1 93.44 145 GLY B N 1
ATOM 4003 C CA . GLY B 1 145 ? -3.994 19.75 18.109 1 93.44 145 GLY B CA 1
ATOM 4004 C C . GLY B 1 145 ? -2.996 19.25 17.078 1 93.44 145 GLY B C 1
ATOM 4005 O O . GLY B 1 145 ? -1.845 18.969 17.422 1 93.44 145 GLY B O 1
ATOM 4006 N N . VAL B 1 146 ? -3.432 19.172 15.852 1 95 146 VAL B N 1
ATOM 4007 C CA . VAL B 1 146 ? -2.57 18.672 14.781 1 95 146 VAL B CA 1
ATOM 4008 C C . VAL B 1 146 ? -1.429 19.672 14.539 1 95 146 VAL B C 1
ATOM 4010 O O . VAL B 1 146 ? -0.267 19.266 14.43 1 95 146 VAL B O 1
ATOM 4013 N N . MET B 1 147 ? -1.754 20.922 14.484 1 94.62 147 MET B N 1
ATOM 4014 C CA . MET B 1 147 ? -0.766 21.953 14.219 1 94.62 147 MET B CA 1
ATOM 4015 C C . MET B 1 147 ? 0.281 22.016 15.32 1 94.62 147 MET B C 1
ATOM 4017 O O . MET B 1 147 ? 1.395 22.5 15.109 1 94.62 147 MET B O 1
ATOM 4021 N N . ASP B 1 148 ? -0.093 21.453 16.453 1 94.38 148 ASP B N 1
ATOM 4022 C CA . ASP B 1 148 ? 0.792 21.516 17.609 1 94.38 148 ASP B CA 1
ATOM 4023 C C . ASP B 1 148 ? 1.524 20.188 17.812 1 94.38 148 ASP B C 1
ATOM 4025 O O . ASP B 1 148 ? 2.309 20.047 18.75 1 94.38 148 ASP B O 1
ATOM 4029 N N . LEU B 1 149 ? 1.298 19.25 16.984 1 95.25 149 LEU B N 1
ATOM 4030 C CA . LEU B 1 149 ? 1.916 17.938 17.156 1 95.25 149 LEU B CA 1
ATOM 4031 C C . LEU B 1 149 ? 3.436 18.031 17.094 1 95.25 149 LEU B C 1
ATOM 4033 O O . LEU B 1 149 ? 3.979 18.766 16.266 1 95.25 149 LEU B O 1
ATOM 4037 N N . PRO B 1 150 ? 4.043 17.25 17.953 1 92.56 150 PRO B N 1
ATOM 4038 C CA . PRO B 1 150 ? 5.504 17.25 17.875 1 92.56 150 PRO B CA 1
ATOM 4039 C C . PRO B 1 150 ? 6.027 16.656 16.578 1 92.56 150 PRO B C 1
ATOM 4041 O O . PRO B 1 150 ? 5.469 15.68 16.078 1 92.56 150 PRO B O 1
ATOM 4044 N N . GLY B 1 151 ? 7.008 17.266 16.047 1 90.94 151 GLY B N 1
ATOM 4045 C CA . GLY B 1 151 ? 7.691 16.703 14.891 1 90.94 151 GLY B CA 1
ATOM 4046 C C . GLY B 1 151 ? 7.133 17.172 13.562 1 90.94 151 GLY B C 1
ATOM 4047 O O . GLY B 1 151 ? 7.73 16.953 12.516 1 90.94 151 GLY B O 1
ATOM 4048 N N . LEU B 1 152 ? 5.996 17.875 13.602 1 94.5 152 LEU B N 1
ATOM 4049 C CA . LEU B 1 152 ? 5.355 18.266 12.352 1 94.5 152 LEU B CA 1
ATOM 4050 C C . LEU B 1 152 ? 5.75 19.688 11.961 1 94.5 152 LEU B C 1
ATOM 4052 O O . LEU B 1 152 ? 5.477 20.125 10.836 1 94.5 152 LEU B O 1
ATOM 4056 N N . VAL B 1 153 ? 6.363 20.359 12.883 1 94.94 153 VAL B N 1
ATOM 4057 C CA . VAL B 1 153 ? 6.871 21.703 12.602 1 94.94 153 VAL B CA 1
ATOM 4058 C C . VAL B 1 153 ? 8.391 21.719 12.773 1 94.94 153 VAL B C 1
ATOM 4060 O O . VAL B 1 153 ? 8.898 21.625 13.891 1 94.94 153 VAL B O 1
ATOM 4063 N N . PHE B 1 154 ? 9.047 21.859 11.672 1 94.75 154 PHE B N 1
ATOM 4064 C CA . PHE B 1 154 ? 10.5 21.969 11.711 1 94.75 154 PHE B CA 1
ATOM 4065 C C . PHE B 1 154 ? 10.93 23.406 11.977 1 94.75 154 PHE B C 1
ATOM 4067 O O . PHE B 1 154 ? 10.383 24.344 11.391 1 94.75 154 PHE B O 1
ATOM 4074 N N . GLY B 1 155 ? 11.883 23.562 12.914 1 94.44 155 GLY B N 1
ATOM 4075 C CA . GLY B 1 155 ? 12.352 24.891 13.258 1 94.44 155 GLY B CA 1
ATOM 4076 C C . GLY B 1 155 ? 11.43 25.625 14.227 1 94.44 155 GLY B C 1
ATOM 4077 O O . GLY B 1 155 ? 11.398 26.844 14.258 1 94.44 155 GLY B O 1
ATOM 4078 N N . ARG B 1 156 ? 10.648 24.828 14.828 1 94.12 156 ARG B N 1
ATOM 4079 C CA . ARG B 1 156 ? 9.695 25.406 15.773 1 94.12 156 ARG B CA 1
ATOM 4080 C C . ARG B 1 156 ? 10.406 26.234 16.844 1 94.12 156 ARG B C 1
ATOM 4082 O O . ARG B 1 156 ? 11.406 25.781 17.406 1 94.12 156 ARG B O 1
ATOM 4089 N N . ARG B 1 157 ? 9.797 27.375 17.125 1 91.88 157 ARG B N 1
ATOM 4090 C CA . ARG B 1 157 ? 10.43 28.297 18.062 1 91.88 157 ARG B CA 1
ATOM 4091 C C . ARG B 1 157 ? 9.75 28.266 19.422 1 91.88 157 ARG B C 1
ATOM 4093 O O . ARG B 1 157 ? 10.312 28.719 20.422 1 91.88 157 ARG B O 1
ATOM 4100 N N . THR B 1 158 ? 8.578 27.75 19.391 1 93.25 158 THR B N 1
ATOM 4101 C CA . THR B 1 158 ? 7.832 27.656 20.641 1 93.25 158 THR B CA 1
ATOM 4102 C C . THR B 1 158 ? 7.766 26.203 21.109 1 93.25 158 THR B C 1
ATOM 4104 O O . THR B 1 158 ? 8 25.281 20.312 1 93.25 158 THR B O 1
ATOM 4107 N N . SER B 1 159 ? 7.531 26.047 22.375 1 92.19 159 SER B N 1
ATOM 4108 C CA . SER B 1 159 ? 7.332 24.688 22.891 1 92.19 159 SER B CA 1
ATOM 4109 C C . SER B 1 159 ? 5.988 24.125 22.438 1 92.19 159 SER B C 1
ATOM 4111 O O . SER B 1 159 ? 5.074 24.875 22.109 1 92.19 159 SER B O 1
ATOM 4113 N N . ASN B 1 160 ? 5.918 22.828 22.391 1 91.94 160 ASN B N 1
ATOM 4114 C CA . ASN B 1 160 ? 4.625 22.203 22.125 1 91.94 160 ASN B CA 1
ATOM 4115 C C . ASN B 1 160 ? 3.662 22.391 23.297 1 91.94 160 ASN B C 1
ATOM 4117 O O . ASN B 1 160 ? 4.059 22.266 24.453 1 91.94 160 ASN B O 1
ATOM 4121 N N . ILE B 1 161 ? 2.447 22.625 22.969 1 89.56 161 ILE B N 1
ATOM 4122 C CA . ILE B 1 161 ? 1.416 22.844 23.969 1 89.56 161 ILE B CA 1
ATOM 4123 C C . ILE B 1 161 ? 0.921 21.484 24.484 1 89.56 161 ILE B C 1
ATOM 4125 O O . ILE B 1 161 ? 0.511 21.375 25.641 1 89.56 161 ILE B O 1
ATOM 4129 N N . GLY B 1 162 ? 1.073 20.469 23.719 1 91 162 GLY B N 1
ATOM 4130 C CA . GLY B 1 162 ? 0.469 19.188 24.031 1 91 162 GLY B CA 1
ATOM 4131 C C . GLY B 1 162 ? -1.042 19.188 23.891 1 91 162 GLY B C 1
ATOM 4132 O O . GLY B 1 162 ? -1.74 18.516 24.656 1 91 162 GLY B O 1
ATOM 4133 N N . PHE B 1 163 ? -1.483 19.906 23 1 91.69 163 PHE B N 1
ATOM 4134 C CA . PHE B 1 163 ? -2.912 20.188 22.891 1 91.69 163 PHE B CA 1
ATOM 4135 C C . PHE B 1 163 ? -3.68 18.938 22.5 1 91.69 163 PHE B C 1
ATOM 4137 O O . PHE B 1 163 ? -4.758 18.656 23.031 1 91.69 163 PHE B O 1
ATOM 4144 N N . TRP B 1 164 ? -3.209 18.188 21.547 1 93.19 164 TRP B N 1
ATOM 4145 C CA . TRP B 1 164 ? -3.904 16.984 21.062 1 93.19 164 TRP B CA 1
ATOM 4146 C C . TRP B 1 164 ? -4.148 16.016 22.219 1 93.19 164 TRP B C 1
ATOM 4148 O O . TRP B 1 164 ? -5.266 15.523 22.391 1 93.19 164 TRP B O 1
ATOM 4158 N N . LYS B 1 165 ? -3.131 15.773 22.969 1 89.69 165 LYS B N 1
ATOM 4159 C CA . LYS B 1 165 ? -3.236 14.859 24.094 1 89.69 165 LYS B CA 1
ATOM 4160 C C . LYS B 1 165 ? -4.309 15.312 25.078 1 89.69 165 LYS B C 1
ATOM 4162 O O . LYS B 1 165 ? -5.141 14.516 25.516 1 89.69 165 LYS B O 1
ATOM 4167 N N . ARG B 1 166 ? -4.246 16.516 25.406 1 87.62 166 ARG B N 1
ATOM 4168 C CA . ARG B 1 166 ? -5.191 17.078 26.375 1 87.62 166 ARG B CA 1
ATOM 4169 C C . ARG B 1 166 ? -6.621 17 25.844 1 87.62 166 ARG B C 1
ATOM 4171 O O . ARG B 1 166 ? -7.555 16.719 26.594 1 87.62 166 ARG B O 1
ATOM 4178 N N . LEU B 1 167 ? -6.707 17.328 24.594 1 88.38 167 LEU B N 1
ATOM 4179 C CA . LEU B 1 167 ? -8.023 17.281 23.953 1 88.38 167 LEU B CA 1
ATOM 4180 C C . LEU B 1 167 ? -8.586 15.859 24 1 88.38 167 LEU B C 1
ATOM 4182 O O . LEU B 1 167 ? -9.75 15.656 24.344 1 88.38 167 LEU B O 1
ATOM 4186 N N . ARG B 1 168 ? -7.793 14.914 23.641 1 88.94 168 ARG B N 1
ATOM 4187 C CA . ARG B 1 168 ? -8.234 13.523 23.594 1 88.94 168 ARG B CA 1
ATOM 4188 C C . ARG B 1 168 ? -8.594 13.008 24.984 1 88.94 168 ARG B C 1
ATOM 4190 O O . ARG B 1 168 ? -9.547 12.25 25.141 1 88.94 168 ARG B O 1
ATOM 4197 N N . GLU B 1 169 ? -7.836 13.375 25.938 1 85.38 169 GLU B N 1
ATOM 4198 C CA . GLU B 1 169 ? -8.133 13 27.312 1 85.38 169 GLU B CA 1
ATOM 4199 C C . GLU B 1 169 ? -9.477 13.57 27.766 1 85.38 169 GLU B C 1
ATOM 4201 O O . GLU B 1 169 ? -10.25 12.891 28.438 1 85.38 169 GLU B O 1
ATOM 4206 N N . ALA B 1 170 ? -9.672 14.781 27.375 1 82.56 170 ALA B N 1
ATOM 4207 C CA . ALA B 1 170 ? -10.938 15.422 27.719 1 82.56 170 ALA B CA 1
ATOM 4208 C C . ALA B 1 170 ? -12.102 14.727 27.031 1 82.56 170 ALA B C 1
ATOM 4210 O O . ALA B 1 170 ? -13.18 14.57 27.625 1 82.56 170 ALA B O 1
ATOM 4211 N N . GLU B 1 171 ? -11.875 14.367 25.797 1 82.56 171 GLU B N 1
ATOM 4212 C CA . GLU B 1 171 ? -12.914 13.68 25.047 1 82.56 171 GLU B CA 1
ATOM 4213 C C . GLU B 1 171 ? -13.211 12.305 25.641 1 82.56 171 GLU B C 1
ATOM 4215 O O . GLU B 1 171 ? -14.367 11.875 25.688 1 82.56 171 GLU B O 1
ATOM 4220 N N . LEU B 1 172 ? -12.211 11.609 25.969 1 78.81 172 LEU B N 1
ATOM 4221 C CA . LEU B 1 172 ? -12.375 10.297 26.578 1 78.81 172 LEU B CA 1
ATOM 4222 C C . LEU B 1 172 ? -13.109 10.398 27.922 1 78.81 172 LEU B C 1
ATOM 4224 O O . LEU B 1 172 ? -13.945 9.555 28.234 1 78.81 172 LEU B O 1
ATOM 4228 N N . ALA B 1 173 ? -12.766 11.336 28.703 1 77.12 173 ALA B N 1
ATOM 4229 C CA . ALA B 1 173 ? -13.367 11.531 30.016 1 77.12 173 ALA B CA 1
ATOM 4230 C C . ALA B 1 173 ? -14.852 11.875 29.891 1 77.12 173 ALA B C 1
ATOM 4232 O O . ALA B 1 173 ? -15.664 11.445 30.719 1 77.12 173 ALA B O 1
ATOM 4233 N N . SER B 1 174 ? -15.148 12.586 28.938 1 73.75 174 SER B N 1
ATOM 4234 C CA . SER B 1 174 ? -16.531 13.031 28.781 1 73.75 174 SER B CA 1
ATOM 4235 C C . SER B 1 174 ? -17.328 12.078 27.891 1 73.75 174 SER B C 1
ATOM 4237 O O . SER B 1 174 ? -18.531 12.258 27.719 1 73.75 174 SER B O 1
ATOM 4239 N N . CYS B 1 175 ? -16.594 11.039 27.453 1 65.94 175 CYS B N 1
ATOM 4240 C CA . CYS B 1 175 ? -17.219 10.117 26.5 1 65.94 175 CYS B CA 1
ATOM 4241 C C . CYS B 1 175 ? -17.891 10.867 25.359 1 65.94 175 CYS B C 1
ATOM 4243 O O . CYS B 1 175 ? -19.016 10.539 24.969 1 65.94 175 CYS B O 1
ATOM 4245 N N . SER B 1 176 ? -17.344 12.039 25.266 1 63.81 176 SER B N 1
ATOM 4246 C CA . SER B 1 176 ? -17.859 12.891 24.203 1 63.81 176 SER B CA 1
ATOM 4247 C C . SER B 1 176 ? -16.797 13.133 23.125 1 63.81 176 SER B C 1
ATOM 4249 O O . SER B 1 176 ? -15.641 12.734 23.297 1 63.81 176 SER B O 1
ATOM 4251 N N . GLY B 1 177 ? -17.203 13.32 22 1 60.12 177 GLY B N 1
ATOM 4252 C CA . GLY B 1 177 ? -16.281 13.734 20.953 1 60.12 177 GLY B CA 1
ATOM 4253 C C . GLY B 1 177 ? -16.062 12.68 19.875 1 60.12 177 GLY B C 1
ATOM 4254 O O . GLY B 1 177 ? -16.766 11.664 19.859 1 60.12 177 GLY B O 1
ATOM 4255 N N . LEU B 1 178 ? -15.125 13.047 19.062 1 64.19 178 LEU B N 1
ATOM 4256 C CA . LEU B 1 178 ? -14.836 12.188 17.922 1 64.19 178 LEU B CA 1
ATOM 4257 C C . LEU B 1 178 ? -13.742 11.18 18.266 1 64.19 178 LEU B C 1
ATOM 4259 O O . LEU B 1 178 ? -12.555 11.461 18.109 1 64.19 178 LEU B O 1
ATOM 4263 N N . MET B 1 179 ? -14.016 10.094 18.859 1 68.19 179 MET B N 1
ATOM 4264 C CA . MET B 1 179 ? -13.031 9.133 19.344 1 68.19 179 MET B CA 1
ATOM 4265 C C . MET B 1 179 ? -12.406 8.367 18.188 1 68.19 179 MET B C 1
ATOM 4267 O O . MET B 1 179 ? -11.203 8.102 18.172 1 68.19 179 MET B O 1
ATOM 4271 N N . GLY B 1 180 ? -13.125 8.172 17.234 1 80.81 180 GLY B N 1
ATOM 4272 C CA . GLY B 1 180 ? -12.617 7.43 16.109 1 80.81 180 GLY B CA 1
ATOM 4273 C C . GLY B 1 180 ? -12.789 8.156 14.781 1 80.81 180 GLY B C 1
ATOM 4274 O O . GLY B 1 180 ? -12.953 9.383 14.766 1 80.81 180 GLY B O 1
ATOM 4275 N N . GLY B 1 181 ? -12.336 7.543 13.82 1 87.81 181 GLY B N 1
ATOM 4276 C CA . GLY B 1 181 ? -12.531 8.125 12.508 1 87.81 181 GLY B CA 1
ATOM 4277 C C . GLY B 1 181 ? -11.312 8.875 12 1 87.81 181 GLY B C 1
ATOM 4278 O O . GLY B 1 181 ? -10.227 8.766 12.57 1 87.81 181 GLY B O 1
ATOM 4279 N N . VAL B 1 182 ? -11.555 9.625 10.938 1 91.75 182 VAL B N 1
ATOM 4280 C CA . VAL B 1 182 ? -10.469 10.305 10.234 1 91.75 182 VAL B CA 1
ATOM 4281 C C . VAL B 1 182 ? -10.531 11.805 10.516 1 91.75 182 VAL B C 1
ATOM 4283 O O . VAL B 1 182 ? -11.602 12.406 10.445 1 91.75 182 VAL B O 1
ATOM 4286 N N . GLU B 1 183 ? -9.438 12.328 10.977 1 92.25 183 GLU B N 1
ATOM 4287 C CA . GLU B 1 183 ? -9.32 13.773 11.148 1 92.25 183 GLU B CA 1
ATOM 4288 C C . GLU B 1 183 ? -9.211 14.484 9.797 1 92.25 183 GLU B C 1
ATOM 4290 O O . GLU B 1 183 ? -8.453 14.047 8.922 1 92.25 183 GLU B O 1
ATOM 4295 N N . THR B 1 184 ? -9.82 15.531 9.586 1 86.69 184 THR B N 1
ATOM 4296 C CA . THR B 1 184 ? -10.078 16.125 8.281 1 86.69 184 THR B CA 1
ATOM 4297 C C . THR B 1 184 ? -8.828 16.812 7.742 1 86.69 184 THR B C 1
ATOM 4299 O O . THR B 1 184 ? -8.523 16.719 6.551 1 86.69 184 THR B O 1
ATOM 4302 N N . LEU B 1 185 ? -8.125 17.547 8.547 1 89.75 185 LEU B N 1
ATOM 4303 C CA . LEU B 1 185 ? -6.992 18.344 8.07 1 89.75 185 LEU B CA 1
ATOM 4304 C C . LEU B 1 185 ? -5.922 17.438 7.461 1 89.75 185 LEU B C 1
ATOM 4306 O O . LEU B 1 185 ? -5.473 17.672 6.336 1 89.75 185 LEU B O 1
ATOM 4310 N N . THR B 1 186 ? -5.582 16.391 8.18 1 93.5 186 THR B N 1
ATOM 4311 C CA . THR B 1 186 ? -4.484 15.539 7.762 1 93.5 186 THR B CA 1
ATOM 4312 C C . THR B 1 186 ? -5.004 14.352 6.953 1 93.5 186 THR B C 1
ATOM 4314 O O . THR B 1 186 ? -4.246 13.727 6.203 1 93.5 186 THR B O 1
ATOM 4317 N N . GLY B 1 187 ? -6.23 14.094 7.148 1 93.56 187 GLY B N 1
ATOM 4318 C CA . GLY B 1 187 ? -6.754 12.883 6.547 1 93.56 187 GLY B CA 1
ATOM 4319 C C . GLY B 1 187 ? -6.281 11.617 7.242 1 93.56 187 GLY B C 1
ATOM 4320 O O . GLY B 1 187 ? -6.371 10.523 6.684 1 93.56 187 GLY B O 1
ATOM 4321 N N . LEU B 1 188 ? -5.773 11.742 8.438 1 96 188 LEU B N 1
ATOM 4322 C CA . LEU B 1 188 ? -5.277 10.602 9.203 1 96 188 LEU B CA 1
ATOM 4323 C C . LEU B 1 188 ? -6.309 10.156 10.234 1 96 188 LEU B C 1
ATOM 4325 O O . LEU B 1 188 ? -7.082 10.969 10.742 1 96 188 LEU B O 1
ATOM 4329 N N . PRO B 1 189 ? -6.297 8.812 10.516 1 95.12 189 PRO B N 1
ATOM 4330 C CA . PRO B 1 189 ? -7.121 8.359 11.641 1 95.12 189 PRO B CA 1
ATOM 4331 C C . PRO B 1 189 ? -6.707 8.992 12.969 1 95.12 189 PRO B C 1
ATOM 4333 O O . PRO B 1 189 ? -5.512 9.141 13.234 1 95.12 189 PRO B O 1
ATOM 4336 N N . ARG B 1 190 ? -7.656 9.281 13.766 1 94.12 190 ARG B N 1
ATOM 4337 C CA . ARG B 1 190 ? -7.387 9.875 15.078 1 94.12 190 ARG B CA 1
ATOM 4338 C C . ARG B 1 190 ? -6.535 8.938 15.93 1 94.12 190 ARG B C 1
ATOM 4340 O O . ARG B 1 190 ? -5.711 9.398 16.719 1 94.12 190 ARG B O 1
ATOM 4347 N N . SER B 1 191 ? -6.73 7.648 15.758 1 92.62 191 SER B N 1
ATOM 4348 C CA . SER B 1 191 ? -5.949 6.672 16.516 1 92.62 191 SER B CA 1
ATOM 4349 C C . SER B 1 191 ? -4.469 6.754 16.156 1 92.62 191 SER B C 1
ATOM 4351 O O . SER B 1 191 ? -3.605 6.535 17 1 92.62 191 SER B O 1
ATOM 4353 N N . LEU B 1 192 ? -4.203 7.043 14.906 1 95 192 LEU B N 1
ATOM 4354 C CA . LEU B 1 192 ? -2.816 7.219 14.492 1 95 192 LEU B CA 1
ATOM 4355 C C . LEU B 1 192 ? -2.244 8.516 15.047 1 95 192 LEU B C 1
ATOM 4357 O O . LEU B 1 192 ? -1.1 8.555 15.508 1 95 192 LEU B O 1
ATOM 4361 N N . LEU B 1 193 ? -3.068 9.555 15.031 1 95.81 193 LEU B N 1
ATOM 4362 C CA . LEU B 1 193 ? -2.656 10.844 15.586 1 95.81 193 LEU B CA 1
ATOM 4363 C C . LEU B 1 193 ? -2.391 10.734 17.078 1 95.81 193 LEU B C 1
ATOM 4365 O O . LEU B 1 193 ? -1.51 11.414 17.609 1 95.81 193 LEU B O 1
ATOM 4369 N N . ASP B 1 194 ? -3.123 9.898 17.766 1 93.81 194 ASP B N 1
ATOM 4370 C CA . ASP B 1 194 ? -2.895 9.641 19.188 1 93.81 194 ASP B CA 1
ATOM 4371 C C . ASP B 1 194 ? -1.472 9.148 19.422 1 93.81 194 ASP B C 1
ATOM 4373 O O . ASP B 1 194 ? -0.822 9.562 20.391 1 93.81 194 ASP B O 1
ATOM 4377 N N . ILE B 1 195 ? -1.031 8.328 18.578 1 94.12 195 ILE B N 1
ATOM 4378 C CA . ILE B 1 195 ? 0.307 7.773 18.734 1 94.12 195 ILE B CA 1
ATOM 4379 C C . ILE B 1 195 ? 1.354 8.828 18.375 1 94.12 195 ILE B C 1
ATOM 4381 O O . ILE B 1 195 ? 2.361 8.969 19.078 1 94.12 195 ILE B O 1
ATOM 4385 N N . LEU B 1 196 ? 1.095 9.555 17.344 1 94.75 196 LEU B N 1
ATOM 4386 C CA . LEU B 1 196 ? 2.047 10.555 16.875 1 94.75 196 LEU B CA 1
ATOM 4387 C C . LEU B 1 196 ? 2.201 11.68 17.906 1 94.75 196 LEU B C 1
ATOM 4389 O O . LEU B 1 196 ? 3.234 12.352 17.938 1 94.75 196 LEU B O 1
ATOM 4393 N N . ALA B 1 197 ? 1.141 11.836 18.656 1 94.12 197 ALA B N 1
ATOM 4394 C CA . ALA B 1 197 ? 1.2 12.852 19.703 1 94.12 197 ALA B CA 1
ATOM 4395 C C . ALA B 1 197 ? 2.209 12.453 20.781 1 94.12 197 ALA B C 1
ATOM 4397 O O . ALA B 1 197 ? 2.693 13.312 21.531 1 94.12 197 ALA B O 1
ATOM 4398 N N . TYR B 1 198 ? 2.572 11.203 20.812 1 88.31 198 TYR B N 1
ATOM 4399 C CA . TYR B 1 198 ? 3.518 10.703 21.797 1 88.31 198 TYR B CA 1
ATOM 4400 C C . TYR B 1 198 ? 4.82 10.266 21.141 1 88.31 198 TYR B C 1
ATOM 4402 O O . TYR B 1 198 ? 5.52 9.391 21.672 1 88.31 198 TYR B O 1
ATOM 4410 N N . THR B 1 199 ? 5.133 10.773 20.141 1 79.5 199 THR B N 1
ATOM 4411 C CA . THR B 1 199 ? 6.254 10.305 19.328 1 79.5 199 THR B CA 1
ATOM 4412 C C . THR B 1 199 ? 7.562 10.438 20.109 1 79.5 199 THR B C 1
ATOM 4414 O O . THR B 1 199 ? 8.539 9.734 19.812 1 79.5 199 THR B O 1
ATOM 4417 N N . LYS B 1 200 ? 7.562 11.211 21.031 1 76.19 200 LYS B N 1
ATOM 4418 C CA . LYS B 1 200 ? 8.781 11.398 21.812 1 76.19 200 LYS B CA 1
ATOM 4419 C C . LYS B 1 200 ? 8.977 10.266 22.812 1 76.19 200 LYS B C 1
ATOM 4421 O O . LYS B 1 200 ? 10.07 10.086 23.359 1 76.19 200 LYS B O 1
ATOM 4426 N N . HIS B 1 201 ? 8.008 9.477 22.938 1 79.88 201 HIS B N 1
ATOM 4427 C CA . HIS B 1 201 ? 8.094 8.359 23.875 1 79.88 201 HIS B CA 1
ATOM 4428 C C . HIS B 1 201 ? 8.664 7.117 23.203 1 79.88 201 HIS B C 1
ATOM 4430 O O . HIS B 1 201 ? 8.469 6.906 22 1 79.88 201 HIS B O 1
ATOM 4436 N N . CYS B 1 202 ? 9.266 6.328 23.938 1 75.94 202 CYS B N 1
ATOM 4437 C CA . CYS B 1 202 ? 9.992 5.172 23.422 1 75.94 202 CYS B CA 1
ATOM 4438 C C . CYS B 1 202 ? 9.031 4.137 22.844 1 75.94 202 CYS B C 1
ATOM 4440 O O . CYS B 1 202 ? 9.383 3.416 21.906 1 75.94 202 CYS B O 1
ATOM 4442 N N . GLU B 1 203 ? 7.883 4.148 23.375 1 85.31 203 GLU B N 1
ATOM 4443 C CA . GLU B 1 203 ? 6.922 3.123 22.969 1 85.31 203 GLU B CA 1
ATOM 4444 C C . GLU B 1 203 ? 6.277 3.467 21.641 1 85.31 203 GLU B C 1
ATOM 4446 O O . GLU B 1 203 ? 5.66 2.609 21 1 85.31 203 GLU B O 1
ATOM 4451 N N . ALA B 1 204 ? 6.539 4.676 21.203 1 88.06 204 ALA B N 1
ATOM 4452 C CA . ALA B 1 204 ? 5.836 5.172 20.031 1 88.06 204 ALA B CA 1
ATOM 4453 C C . ALA B 1 204 ? 6.18 4.34 18.797 1 88.06 204 ALA B C 1
ATOM 4455 O O . ALA B 1 204 ? 5.312 4.066 17.953 1 88.06 204 ALA B O 1
ATOM 4456 N N . GLN B 1 205 ? 7.422 3.92 18.672 1 89.56 205 GLN B N 1
ATOM 4457 C CA . GLN B 1 205 ? 7.828 3.139 17.516 1 89.56 205 GLN B CA 1
ATOM 4458 C C . GLN B 1 205 ? 7.074 1.812 17.453 1 89.56 205 GLN B C 1
ATOM 4460 O O . GLN B 1 205 ? 6.547 1.441 16.406 1 89.56 205 GLN B O 1
ATOM 4465 N N . ARG B 1 206 ? 7.059 1.186 18.562 1 87.19 206 ARG B N 1
ATOM 4466 C CA . ARG B 1 206 ? 6.363 -0.096 18.625 1 87.19 206 ARG B CA 1
ATOM 4467 C C . ARG B 1 206 ? 4.863 0.08 18.406 1 87.19 206 ARG B C 1
ATOM 4469 O O . ARG B 1 206 ? 4.227 -0.749 17.75 1 87.19 206 ARG B O 1
ATOM 4476 N N . ASP B 1 207 ? 4.328 1.121 19 1 90.69 207 ASP B N 1
ATOM 4477 C CA . ASP B 1 207 ? 2.904 1.39 18.844 1 90.69 207 ASP B CA 1
ATOM 4478 C C . ASP B 1 207 ? 2.566 1.686 17.391 1 90.69 207 ASP B C 1
ATOM 4480 O O . ASP B 1 207 ? 1.518 1.268 16.891 1 90.69 207 ASP B O 1
ATOM 4484 N N . LEU B 1 208 ? 3.432 2.395 16.734 1 92.44 208 LEU B N 1
ATOM 4485 C CA . LEU B 1 208 ? 3.23 2.693 15.32 1 92.44 208 LEU B CA 1
ATOM 4486 C C . LEU B 1 208 ? 3.32 1.426 14.477 1 92.44 208 LEU B C 1
ATOM 4488 O O . LEU B 1 208 ? 2.52 1.226 13.562 1 92.44 208 LEU B O 1
ATOM 4492 N N . TRP B 1 209 ? 4.266 0.582 14.812 1 87.12 209 TRP B N 1
ATOM 4493 C CA . TRP B 1 209 ? 4.441 -0.663 14.07 1 87.12 209 TRP B CA 1
ATOM 4494 C C . TRP B 1 209 ? 3.229 -1.571 14.234 1 87.12 209 TRP B C 1
ATOM 4496 O O . TRP B 1 209 ? 2.826 -2.254 13.289 1 87.12 209 TRP B O 1
ATOM 4506 N N . ASN B 1 210 ? 2.643 -1.543 15.367 1 83 210 ASN B N 1
ATOM 4507 C CA . ASN B 1 210 ? 1.54 -2.445 15.688 1 83 210 ASN B CA 1
ATOM 4508 C C . ASN B 1 210 ? 0.187 -1.771 15.477 1 83 210 ASN B C 1
ATOM 4510 O O . ASN B 1 210 ? -0.851 -2.326 15.844 1 83 210 ASN B O 1
ATOM 4514 N N . TRP B 1 211 ? 0.228 -0.642 15.016 1 88.12 211 TRP B N 1
ATOM 4515 C CA . TRP B 1 211 ? -1.028 0.07 14.812 1 88.12 211 TRP B CA 1
ATOM 4516 C C . TRP B 1 211 ? -1.966 -0.729 13.914 1 88.12 211 TRP B C 1
ATOM 4518 O O . TRP B 1 211 ? -1.577 -1.153 12.82 1 88.12 211 TRP B O 1
ATOM 4528 N N . HIS B 1 212 ? -3.125 -1 14.344 1 76.62 212 HIS B N 1
ATOM 4529 C CA . HIS B 1 212 ? -4.078 -1.921 13.734 1 76.62 212 HIS B CA 1
ATOM 4530 C C . HIS B 1 212 ? -4.746 -1.296 12.516 1 76.62 212 HIS B C 1
ATOM 4532 O O . HIS B 1 212 ? -5.305 -2.006 11.68 1 76.62 212 HIS B O 1
ATOM 4538 N N . GLY B 1 213 ? -4.652 -0.023 12.547 1 76.44 213 GLY B N 1
ATOM 4539 C CA . GLY B 1 213 ? -5.195 0.615 11.359 1 76.44 213 GLY B CA 1
ATOM 4540 C C . GLY B 1 213 ? -6.645 1.039 11.516 1 76.44 213 GLY B C 1
ATOM 4541 O O . GLY B 1 213 ? -7.211 0.932 12.609 1 76.44 213 GLY B O 1
ATOM 4542 N N . GLU B 1 214 ? -7.18 1.716 10.594 1 85.19 214 GLU B N 1
ATOM 4543 C CA . GLU B 1 214 ? -8.562 2.109 10.344 1 85.19 214 GLU B CA 1
ATOM 4544 C C . GLU B 1 214 ? -8.977 1.789 8.906 1 85.19 214 GLU B C 1
ATOM 4546 O O . GLU B 1 214 ? -8.133 1.52 8.055 1 85.19 214 GLU B O 1
ATOM 4551 N N . MET B 1 215 ? -10.258 1.589 8.758 1 86.88 215 MET B N 1
ATOM 4552 C CA . MET B 1 215 ? -10.703 1.301 7.395 1 86.88 215 MET B CA 1
ATOM 4553 C C . MET B 1 215 ? -11.031 2.588 6.645 1 86.88 215 MET B C 1
ATOM 4555 O O . MET B 1 215 ? -11.562 3.533 7.227 1 86.88 215 MET B O 1
ATOM 4559 N N . GLY B 1 216 ? -10.594 2.748 5.48 1 86.5 216 GLY B N 1
ATOM 4560 C CA . GLY B 1 216 ? -10.828 3.879 4.598 1 86.5 216 GLY B CA 1
ATOM 4561 C C . GLY B 1 216 ? -10.703 3.525 3.129 1 86.5 216 GLY B C 1
ATOM 4562 O O . GLY B 1 216 ? -11.062 2.422 2.717 1 86.5 216 GLY B O 1
ATOM 4563 N N . ASP B 1 217 ? -10.383 4.484 2.361 1 87.5 217 ASP B N 1
ATOM 4564 C CA . ASP B 1 217 ? -10.117 4.258 0.943 1 87.5 217 ASP B CA 1
ATOM 4565 C C . ASP B 1 217 ? -8.75 3.615 0.734 1 87.5 217 ASP B C 1
ATOM 4567 O O . ASP B 1 217 ? -7.887 3.68 1.611 1 87.5 217 ASP B O 1
ATOM 4571 N N . SER B 1 218 ? -8.57 3.004 -0.44 1 90 218 SER B N 1
ATOM 4572 C CA . SER B 1 218 ? -7.332 2.301 -0.751 1 90 218 SER B CA 1
ATOM 4573 C C . SER B 1 218 ? -6.129 3.24 -0.692 1 90 218 SER B C 1
ATOM 4575 O O . SER B 1 218 ? -5.082 2.883 -0.151 1 90 218 SER B O 1
ATOM 4577 N N . LEU B 1 219 ? -6.34 4.402 -1.225 1 93.38 219 LEU B N 1
ATOM 4578 C CA . LEU B 1 219 ? -5.215 5.336 -1.258 1 93.38 219 LEU B CA 1
ATOM 4579 C C . LEU B 1 219 ? -4.965 5.938 0.122 1 93.38 219 LEU B C 1
ATOM 4581 O O . LEU B 1 219 ? -3.832 6.293 0.452 1 93.38 219 LEU B O 1
ATOM 4585 N N . GLN B 1 220 ? -6 6.004 0.947 1 93.5 220 GLN B N 1
ATOM 4586 C CA . GLN B 1 220 ? -5.816 6.438 2.328 1 93.5 220 GLN B CA 1
ATOM 4587 C C . GLN B 1 220 ? -4.934 5.457 3.098 1 93.5 220 GLN B C 1
ATOM 4589 O O . GLN B 1 220 ? -4.145 5.867 3.953 1 93.5 220 GLN B O 1
ATOM 4594 N N . ALA B 1 221 ? -5.141 4.23 2.768 1 93.94 221 ALA B N 1
ATOM 4595 C CA . ALA B 1 221 ? -4.316 3.221 3.426 1 93.94 221 ALA B CA 1
ATOM 4596 C C . ALA B 1 221 ? -2.832 3.477 3.178 1 93.94 221 ALA B C 1
ATOM 4598 O O . ALA B 1 221 ? -2.008 3.318 4.082 1 93.94 221 ALA B O 1
ATOM 4599 N N . GLN B 1 222 ? -2.514 3.873 1.966 1 95.38 222 GLN B N 1
ATOM 4600 C CA . GLN B 1 222 ? -1.125 4.164 1.622 1 95.38 222 GLN B CA 1
ATOM 4601 C C . GLN B 1 222 ? -0.619 5.391 2.373 1 95.38 222 GLN B C 1
ATOM 4603 O O . GLN B 1 222 ? 0.519 5.41 2.846 1 95.38 222 GLN B O 1
ATOM 4608 N N . LEU B 1 223 ? -1.492 6.359 2.436 1 96.62 223 LEU B N 1
ATOM 4609 C CA . LEU B 1 223 ? -1.13 7.562 3.178 1 96.62 223 LEU B CA 1
ATOM 4610 C C . LEU B 1 223 ? -0.857 7.238 4.645 1 96.62 223 LEU B C 1
ATOM 4612 O O . LEU B 1 223 ? 0.138 7.695 5.211 1 96.62 223 LEU B O 1
ATOM 4616 N N . TRP B 1 224 ? -1.744 6.461 5.203 1 97.19 224 TRP B N 1
ATOM 4617 C CA . TRP B 1 224 ? -1.615 6.117 6.617 1 97.19 224 TRP B CA 1
ATOM 4618 C C . TRP B 1 224 ? -0.352 5.297 6.863 1 97.19 224 TRP B C 1
ATOM 4620 O O . TRP B 1 224 ? 0.344 5.5 7.859 1 97.19 224 TRP B O 1
ATOM 4630 N N . ASP B 1 225 ? -0.051 4.402 5.953 1 95.81 225 ASP B N 1
ATOM 4631 C CA . ASP B 1 225 ? 1.18 3.625 6.07 1 95.81 225 ASP B CA 1
ATOM 4632 C C . ASP B 1 225 ? 2.408 4.523 5.969 1 95.81 225 ASP B C 1
ATOM 4634 O O . ASP B 1 225 ? 3.389 4.332 6.691 1 95.81 225 ASP B O 1
ATOM 4638 N N . ALA B 1 226 ? 2.357 5.445 5.066 1 97.5 226 ALA B N 1
ATOM 4639 C CA . ALA B 1 226 ? 3.477 6.375 4.922 1 97.5 226 ALA B CA 1
ATOM 4640 C C . ALA B 1 226 ? 3.74 7.125 6.223 1 97.5 226 ALA B C 1
ATOM 4642 O O . ALA B 1 226 ? 4.891 7.27 6.641 1 97.5 226 ALA B O 1
ATOM 4643 N N . TRP B 1 227 ? 2.645 7.586 6.844 1 97.62 227 TRP B N 1
ATOM 4644 C CA . TRP B 1 227 ? 2.777 8.328 8.094 1 97.62 227 TRP B CA 1
ATOM 4645 C C . TRP B 1 227 ? 3.303 7.422 9.211 1 97.62 227 TRP B C 1
ATOM 4647 O O . TRP B 1 227 ? 4.121 7.852 10.023 1 97.62 227 TRP B O 1
ATOM 4657 N N . ARG B 1 228 ? 2.818 6.25 9.219 1 95.94 228 ARG B N 1
ATOM 4658 C CA . ARG B 1 228 ? 3.256 5.281 10.219 1 95.94 228 ARG B CA 1
ATOM 4659 C C . ARG B 1 228 ? 4.754 5.012 10.102 1 95.94 228 ARG B C 1
ATOM 4661 O O . ARG B 1 228 ? 5.484 5.102 11.094 1 95.94 228 ARG B O 1
ATOM 4668 N N . TYR B 1 229 ? 5.223 4.727 8.922 1 95.56 229 TYR B N 1
ATOM 4669 C CA . TYR B 1 229 ? 6.637 4.441 8.711 1 95.56 229 TYR B CA 1
ATOM 4670 C C . TYR B 1 229 ? 7.488 5.68 8.969 1 95.56 229 TYR B C 1
ATOM 4672 O O . TYR B 1 229 ? 8.57 5.582 9.555 1 95.56 229 TYR B O 1
ATOM 4680 N N . ALA B 1 230 ? 6.996 6.801 8.523 1 97.19 230 ALA B N 1
ATOM 4681 C CA . ALA B 1 230 ? 7.711 8.055 8.773 1 97.19 230 ALA B CA 1
ATOM 4682 C C . ALA B 1 230 ? 7.875 8.305 10.266 1 97.19 230 ALA B C 1
ATOM 4684 O O . ALA B 1 230 ? 8.938 8.75 10.719 1 97.19 230 ALA B O 1
ATOM 4685 N N . GLY B 1 231 ? 6.773 8.031 11.008 1 95.81 231 GLY B N 1
ATOM 4686 C CA . GLY B 1 231 ? 6.848 8.219 12.445 1 95.81 231 GLY B CA 1
ATOM 4687 C C . GLY B 1 231 ? 7.906 7.352 13.102 1 95.81 231 GLY B C 1
ATOM 4688 O O . GLY B 1 231 ? 8.633 7.809 13.992 1 95.81 231 GLY B O 1
ATOM 4689 N N . ILE B 1 232 ? 8.008 6.156 12.656 1 94.06 232 ILE B N 1
ATOM 4690 C CA . ILE B 1 232 ? 9.008 5.242 13.203 1 94.06 232 ILE B CA 1
ATOM 4691 C C . ILE B 1 232 ? 10.406 5.75 12.875 1 94.06 232 ILE B C 1
ATOM 4693 O O . ILE B 1 232 ? 11.281 5.789 13.75 1 94.06 232 ILE B O 1
ATOM 4697 N N . LEU B 1 233 ? 10.602 6.141 11.656 1 94.12 233 LEU B N 1
ATOM 4698 C CA . LEU B 1 233 ? 11.898 6.629 11.211 1 94.12 233 LEU B CA 1
ATOM 4699 C C . LEU B 1 233 ? 12.273 7.918 11.93 1 94.12 233 LEU B C 1
ATOM 4701 O O . LEU B 1 233 ? 13.43 8.109 12.32 1 94.12 233 LEU B O 1
ATOM 4705 N N . TYR B 1 234 ? 11.289 8.773 12.062 1 93.12 234 TYR B N 1
ATOM 4706 C CA . TYR B 1 234 ? 11.516 10.047 12.742 1 93.12 234 TYR B CA 1
ATOM 4707 C C . TYR B 1 234 ? 11.992 9.828 14.172 1 93.12 234 TYR B C 1
ATOM 4709 O O . TYR B 1 234 ? 12.945 10.477 14.617 1 93.12 234 TYR B O 1
ATOM 4717 N N . ARG B 1 235 ? 11.383 8.93 14.82 1 90.56 235 ARG B N 1
ATOM 4718 C CA . ARG B 1 235 ? 11.75 8.625 16.203 1 90.56 235 ARG B CA 1
ATOM 4719 C C . ARG B 1 235 ? 13.117 7.961 16.266 1 90.56 235 ARG B C 1
ATOM 4721 O O . ARG B 1 2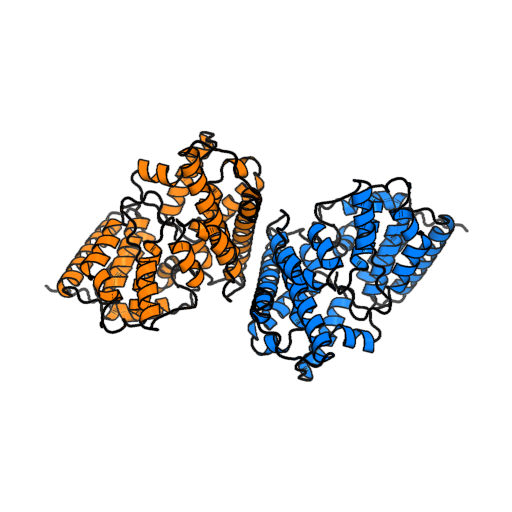35 ? 13.867 8.156 17.219 1 90.56 235 ARG B O 1
ATOM 4728 N N . ALA B 1 236 ? 13.383 7.121 15.375 1 87.94 236 ALA B N 1
ATOM 4729 C CA . ALA B 1 236 ? 14.68 6.457 15.328 1 87.94 236 ALA B CA 1
ATOM 4730 C C . ALA B 1 236 ? 15.812 7.473 15.18 1 87.94 236 ALA B C 1
ATOM 4732 O O . ALA B 1 236 ? 16.844 7.359 15.844 1 87.94 236 ALA B O 1
ATOM 4733 N N . ARG B 1 237 ? 15.594 8.383 14.398 1 85.81 237 ARG B N 1
ATOM 4734 C CA . ARG B 1 237 ? 16.594 9.43 14.195 1 85.81 237 ARG B CA 1
ATOM 4735 C C . ARG B 1 237 ? 16.781 10.266 15.453 1 85.81 237 ARG B C 1
ATOM 4737 O O . ARG B 1 237 ? 17.906 10.648 15.781 1 85.81 237 ARG B O 1
ATOM 4744 N N . ALA B 1 238 ? 15.703 10.578 16.031 1 82.62 238 ALA B N 1
ATOM 4745 C CA . ALA B 1 238 ? 15.758 11.375 17.25 1 82.62 238 ALA B CA 1
ATOM 4746 C C . ALA B 1 238 ? 16.5 10.641 18.359 1 82.62 238 ALA B C 1
ATOM 4748 O O . ALA B 1 238 ? 17.219 11.258 19.156 1 82.62 238 ALA B O 1
ATOM 4749 N N . MET B 1 239 ? 16.344 9.344 18.391 1 79.56 239 MET B N 1
ATOM 4750 C CA . MET B 1 239 ? 17 8.531 19.422 1 79.56 239 MET B CA 1
ATOM 4751 C C . MET B 1 239 ? 18.5 8.477 19.188 1 79.56 239 MET B C 1
ATOM 4753 O O . MET B 1 239 ? 19.281 8.484 20.141 1 79.56 239 MET B O 1
ATOM 4757 N N . VAL B 1 240 ? 18.844 8.32 17.953 1 74.12 240 VAL B N 1
ATOM 4758 C CA . VAL B 1 240 ? 20.266 8.258 17.625 1 74.12 240 VAL B CA 1
ATOM 4759 C C . VAL B 1 240 ? 20.938 9.586 17.984 1 74.12 240 VAL B C 1
ATOM 4761 O O . VAL B 1 240 ? 22.047 9.594 18.531 1 74.12 240 VAL B O 1
ATOM 4764 N N . LYS B 1 241 ? 20.297 10.617 17.703 1 70.44 241 LYS B N 1
ATOM 4765 C CA . LYS B 1 241 ? 20.828 11.938 18.031 1 70.44 241 LYS B CA 1
ATOM 4766 C C . LYS B 1 241 ? 21.016 12.086 19.547 1 70.44 241 LYS B C 1
ATOM 4768 O O . LYS B 1 241 ? 22.016 12.664 20 1 70.44 241 LYS B O 1
ATOM 4773 N N . ASN B 1 242 ? 20.062 11.438 20.188 1 66.56 242 ASN B N 1
ATOM 4774 C CA . ASN B 1 242 ? 20.141 11.547 21.641 1 66.56 242 ASN B CA 1
ATOM 4775 C C . ASN B 1 242 ? 21.188 10.602 22.219 1 66.56 242 ASN B C 1
ATOM 4777 O O . ASN B 1 242 ? 21.766 10.875 23.266 1 66.56 242 ASN B O 1
ATOM 4781 N N . GLN B 1 243 ? 21.266 9.328 21.609 1 58.34 243 GLN B N 1
ATOM 4782 C CA . GLN B 1 243 ? 22.297 8.398 22.062 1 58.34 243 GLN B CA 1
ATOM 4783 C C . GLN B 1 243 ? 23.688 8.906 21.703 1 58.34 243 GLN B C 1
ATOM 4785 O O . GLN B 1 243 ? 24.641 8.703 22.469 1 58.34 243 GLN B O 1
ATOM 4790 N N . ASP B 1 244 ? 23.906 9.133 20.344 1 48.75 244 ASP B N 1
ATOM 4791 C CA . ASP B 1 244 ? 25.203 9.734 20.047 1 48.75 244 ASP B CA 1
ATOM 4792 C C . ASP B 1 244 ? 25.531 10.836 21.047 1 48.75 244 ASP B C 1
ATOM 4794 O O . ASP B 1 244 ? 26.703 11.078 21.344 1 48.75 244 ASP B O 1
ATOM 4798 N N . LEU B 1 245 ? 24.547 11.609 21.531 1 42.91 245 LEU B N 1
ATOM 4799 C CA . LEU B 1 245 ? 24.844 12.484 22.656 1 42.91 245 LEU B CA 1
ATOM 4800 C C . LEU B 1 245 ? 25.25 11.672 23.875 1 42.91 245 LEU B C 1
ATOM 4802 O O . LEU B 1 245 ? 26.047 12.133 24.703 1 42.91 245 LEU B O 1
ATOM 4806 N N . GLU B 1 246 ? 24.578 10.453 24.031 1 41.47 246 GLU B N 1
ATOM 4807 C CA . GLU B 1 246 ? 25.109 9.578 25.062 1 41.47 246 GLU B CA 1
ATOM 4808 C C . GLU B 1 246 ? 25.984 8.477 24.453 1 41.47 246 GLU B C 1
ATOM 4810 O O . GLU B 1 246 ? 25.812 8.117 23.297 1 41.47 246 GLU B O 1
ATOM 4815 N N . GLY B 1 247 ? 27.281 8.266 24.531 1 35.31 247 GLY B N 1
ATOM 4816 C CA . GLY B 1 247 ? 28.453 7.508 24.109 1 35.31 247 GLY B CA 1
ATOM 4817 C C . GLY B 1 247 ? 28.109 6.258 23.328 1 35.31 247 GLY B C 1
ATOM 4818 O O . GLY B 1 247 ? 28.984 5.59 22.797 1 35.31 247 GLY B O 1
ATOM 4819 N N . ASP B 1 248 ? 27.297 5.289 23.734 1 35.25 248 ASP B N 1
ATOM 4820 C CA . ASP B 1 248 ? 27.359 3.895 23.312 1 35.25 248 ASP B CA 1
ATOM 4821 C C . ASP B 1 248 ? 26.594 3.682 22 1 35.25 248 ASP B C 1
ATOM 4823 O O . ASP B 1 248 ? 25.391 3.898 21.938 1 35.25 248 ASP B O 1
ATOM 4827 N N . GLY B 1 249 ? 27.062 3.781 20.75 1 30.08 249 GLY B N 1
ATOM 4828 C CA . GLY B 1 249 ? 26.797 3.789 19.312 1 30.08 249 GLY B CA 1
ATOM 4829 C C . GLY B 1 249 ? 25.953 2.619 18.859 1 30.08 249 GLY B C 1
ATOM 4830 O O . GLY B 1 249 ? 25.703 2.459 17.656 1 30.08 249 GLY B O 1
ATOM 4831 N N . LEU B 1 250 ? 26.344 1.291 19.094 1 36.19 250 LEU B N 1
ATOM 4832 C CA . LEU B 1 250 ? 26.016 0.136 18.266 1 36.19 250 LEU B CA 1
ATOM 4833 C C . LEU B 1 250 ? 24.516 -0.032 18.141 1 36.19 250 LEU B C 1
ATOM 4835 O O . LEU B 1 250 ? 23.828 -0.259 19.125 1 36.19 250 LEU B O 1
ATOM 4839 N N . GLN B 1 251 ? 23.781 0.586 17.359 1 38.03 251 GLN B N 1
ATOM 4840 C CA . GLN B 1 251 ? 22.359 0.451 17.062 1 38.03 251 GLN B CA 1
ATOM 4841 C C . GLN B 1 251 ? 21.984 -1.008 16.812 1 38.03 251 GLN B C 1
ATOM 4843 O O . GLN B 1 251 ? 22.484 -1.634 15.891 1 38.03 251 GLN B O 1
ATOM 4848 N N . GLU B 1 252 ? 21.344 -1.808 17.672 1 37.5 252 GLU B N 1
ATOM 4849 C CA . GLU B 1 252 ? 20.719 -3.102 17.922 1 37.5 252 GLU B CA 1
ATOM 4850 C C . GLU B 1 252 ? 19.531 -3.334 16.984 1 37.5 252 GLU B C 1
ATOM 4852 O O . GLU B 1 252 ? 18.469 -2.721 17.156 1 37.5 252 GLU B O 1
ATOM 4857 N N . GLU B 1 253 ? 19.562 -3.447 15.695 1 43.59 253 GLU B N 1
ATOM 4858 C CA . GLU B 1 253 ? 18.453 -3.979 14.891 1 43.59 253 GLU B CA 1
ATOM 4859 C C . GLU B 1 253 ? 17.453 -4.734 15.758 1 43.59 253 GLU B C 1
ATOM 4861 O O . GLU B 1 253 ? 16.25 -4.609 15.57 1 43.59 253 GLU B O 1
ATOM 4866 N N . SER B 1 254 ? 18.125 -5.902 16.438 1 49.06 254 SER B N 1
ATOM 4867 C CA . SER B 1 254 ? 17.484 -7.094 16.984 1 49.06 254 SER B CA 1
ATOM 4868 C C . SER B 1 254 ? 16.547 -6.738 18.141 1 49.06 254 SER B C 1
ATOM 4870 O O . SER B 1 254 ? 15.57 -7.445 18.391 1 49.06 254 SER B O 1
ATOM 4872 N N . MET B 1 255 ? 16.953 -5.711 18.891 1 47.19 255 MET B N 1
ATOM 4873 C CA . MET B 1 255 ? 16.359 -5.734 20.219 1 47.19 255 MET B CA 1
ATOM 4874 C C . MET B 1 255 ? 14.922 -5.219 20.188 1 47.19 255 MET B C 1
ATOM 4876 O O . MET B 1 255 ? 14.125 -5.531 21.078 1 47.19 255 MET B O 1
ATOM 4880 N N . THR B 1 256 ? 14.68 -4.328 19.203 1 58.94 256 THR B N 1
ATOM 4881 C CA . THR B 1 256 ? 13.375 -3.695 19.312 1 58.94 256 THR B CA 1
ATOM 4882 C C . THR B 1 256 ? 12.312 -4.516 18.578 1 58.94 256 THR B C 1
ATOM 4884 O O . THR B 1 256 ? 11.117 -4.293 18.766 1 58.94 256 THR B O 1
ATOM 4887 N N . GLY B 1 257 ? 12.812 -5.602 17.891 1 71.94 257 GLY B N 1
ATOM 4888 C CA . GLY B 1 257 ? 11.852 -6.395 17.141 1 71.94 257 GLY B CA 1
ATOM 4889 C C . GLY B 1 257 ? 11.328 -5.684 15.906 1 71.94 257 GLY B C 1
ATOM 4890 O O . GLY B 1 257 ? 10.445 -6.199 15.211 1 71.94 257 GLY B O 1
ATOM 4891 N N . LEU B 1 258 ? 11.945 -4.391 15.664 1 80.31 258 LEU B N 1
ATOM 4892 C CA . LEU B 1 258 ? 11.5 -3.625 14.508 1 80.31 258 LEU B CA 1
ATOM 4893 C C . LEU B 1 258 ? 12.406 -3.871 13.305 1 80.31 258 LEU B C 1
ATOM 4895 O O . LEU B 1 258 ? 13.586 -4.211 13.477 1 80.31 258 LEU B O 1
ATOM 4899 N N . PRO B 1 259 ? 11.875 -3.711 12.055 1 84.19 259 PRO B N 1
ATOM 4900 C CA . PRO B 1 259 ? 12.703 -3.854 10.859 1 84.19 259 PRO B CA 1
ATOM 4901 C C . PRO B 1 259 ? 13.797 -2.793 10.773 1 84.19 259 PRO B C 1
ATOM 4903 O O . PRO B 1 259 ? 13.773 -1.81 11.516 1 84.19 259 PRO B O 1
ATOM 4906 N N . SER B 1 260 ? 14.742 -3.008 9.914 1 88.25 260 SER B N 1
ATOM 4907 C CA . SER B 1 260 ? 15.852 -2.082 9.727 1 88.25 260 SER B CA 1
ATOM 4908 C C . SER B 1 260 ? 15.367 -0.744 9.172 1 88.25 260 SER B C 1
ATOM 4910 O O . SER B 1 260 ? 14.312 -0.668 8.547 1 88.25 260 SER B O 1
ATOM 4912 N N . THR B 1 261 ? 16.125 0.276 9.383 1 90.94 261 THR B N 1
ATOM 4913 C CA . THR B 1 261 ? 15.836 1.608 8.867 1 90.94 261 THR B CA 1
ATOM 4914 C C . THR B 1 261 ? 15.742 1.591 7.34 1 90.94 261 THR B C 1
ATOM 4916 O O . THR B 1 261 ? 14.906 2.277 6.758 1 90.94 261 THR B O 1
ATOM 4919 N N . LYS B 1 262 ? 16.641 0.824 6.805 1 93.19 262 LYS B N 1
ATOM 4920 C CA . LYS B 1 262 ? 16.641 0.729 5.348 1 93.19 262 LYS B CA 1
ATOM 4921 C C . LYS B 1 262 ? 15.32 0.156 4.84 1 93.19 262 LYS B C 1
ATOM 4923 O O . LYS B 1 262 ? 14.75 0.664 3.873 1 93.19 262 LYS B O 1
ATOM 4928 N N . TYR B 1 263 ? 14.883 -0.852 5.469 1 92.06 263 TYR B N 1
ATOM 4929 C CA . TYR B 1 263 ? 13.617 -1.471 5.09 1 92.06 263 TYR B CA 1
ATOM 4930 C C . TYR B 1 263 ? 12.453 -0.51 5.305 1 92.06 263 TYR B C 1
ATOM 4932 O O . TYR B 1 263 ? 11.562 -0.403 4.453 1 92.06 263 TYR B O 1
ATOM 4940 N N . LEU B 1 264 ? 12.445 0.144 6.406 1 94.12 264 LEU B N 1
ATOM 4941 C CA . LEU B 1 264 ? 11.375 1.077 6.734 1 94.12 264 LEU B CA 1
ATOM 4942 C C . LEU B 1 264 ? 11.344 2.24 5.746 1 94.12 264 LEU B C 1
ATOM 4944 O O . LEU B 1 264 ? 10.273 2.701 5.359 1 94.12 264 LEU B O 1
ATOM 4948 N N . LEU B 1 265 ? 12.492 2.705 5.395 1 96.56 265 LEU B N 1
ATOM 4949 C CA . LEU B 1 265 ? 12.547 3.775 4.402 1 96.56 265 LEU B CA 1
ATOM 4950 C C . LEU B 1 265 ? 12.008 3.303 3.059 1 96.56 265 LEU B C 1
ATOM 4952 O O . LEU B 1 265 ? 11.297 4.039 2.379 1 96.56 265 LEU B O 1
ATOM 4956 N N . TRP B 1 266 ? 12.344 2.117 2.711 1 95.75 266 TRP B N 1
ATOM 4957 C CA . TRP B 1 266 ? 11.82 1.562 1.467 1 95.75 266 TRP B CA 1
ATOM 4958 C C . TRP B 1 266 ? 10.297 1.491 1.501 1 95.75 266 TRP B C 1
ATOM 4960 O O . TRP B 1 266 ? 9.633 1.867 0.534 1 95.75 266 TRP B O 1
ATOM 4970 N N . ARG B 1 267 ? 9.766 1.012 2.562 1 95.81 267 ARG B N 1
ATOM 4971 C CA . ARG B 1 267 ? 8.32 0.916 2.703 1 95.81 267 ARG B CA 1
ATOM 4972 C C . ARG B 1 267 ? 7.668 2.293 2.631 1 95.81 267 ARG B C 1
ATOM 4974 O O . ARG B 1 267 ? 6.598 2.449 2.041 1 95.81 267 ARG B O 1
ATOM 4981 N N . LEU B 1 268 ? 8.281 3.195 3.32 1 97.62 268 LEU B N 1
ATOM 4982 C CA . LEU B 1 268 ? 7.789 4.566 3.291 1 97.62 268 LEU B CA 1
ATOM 4983 C C . LEU B 1 268 ? 7.746 5.098 1.861 1 97.62 268 LEU B C 1
ATOM 4985 O O . LEU B 1 268 ? 6.715 5.605 1.415 1 97.62 268 LEU B O 1
ATOM 4989 N N . ILE B 1 269 ? 8.828 4.926 1.156 1 97.69 269 ILE B N 1
ATOM 4990 C CA . ILE B 1 269 ? 8.938 5.434 -0.208 1 97.69 269 ILE B CA 1
ATOM 4991 C C . ILE B 1 269 ? 7.969 4.68 -1.116 1 97.69 269 ILE B C 1
ATOM 4993 O O . ILE B 1 269 ? 7.328 5.277 -1.982 1 97.69 269 ILE B O 1
ATOM 4997 N N . ALA B 1 270 ? 7.828 3.385 -0.866 1 95.81 270 ALA B N 1
ATOM 4998 C CA . ALA B 1 270 ? 6.891 2.584 -1.648 1 95.81 270 ALA B CA 1
ATOM 4999 C C . ALA B 1 270 ? 5.461 3.072 -1.456 1 95.81 270 ALA B C 1
ATOM 5001 O O . ALA B 1 270 ? 4.695 3.176 -2.42 1 95.81 270 ALA B O 1
ATOM 5002 N N . SER B 1 271 ? 5.098 3.352 -0.237 1 96.62 271 SER B N 1
ATOM 5003 C CA . SER B 1 271 ? 3.758 3.85 0.061 1 96.62 271 SER B CA 1
ATOM 5004 C C . SER B 1 271 ? 3.518 5.211 -0.585 1 96.62 271 SER B C 1
ATOM 5006 O O . SER B 1 271 ? 2.445 5.461 -1.14 1 96.62 271 SER B O 1
ATOM 5008 N N . LEU B 1 272 ? 4.484 6.047 -0.537 1 97.56 272 LEU B N 1
ATOM 5009 C CA . LEU B 1 272 ? 4.371 7.375 -1.127 1 97.56 272 LEU B CA 1
ATOM 5010 C C . LEU B 1 272 ? 4.27 7.289 -2.646 1 97.56 272 LEU B C 1
ATOM 5012 O O . LEU B 1 272 ? 3.506 8.039 -3.266 1 97.56 272 LEU B O 1
ATOM 5016 N N . ASP B 1 273 ? 5.039 6.422 -3.205 1 96.56 273 ASP B N 1
ATOM 5017 C CA . ASP B 1 273 ? 5.016 6.262 -4.656 1 96.56 273 ASP B CA 1
ATOM 5018 C C . ASP B 1 273 ? 3.656 5.746 -5.129 1 96.56 273 ASP B C 1
ATOM 5020 O O . ASP B 1 273 ? 3.109 6.238 -6.117 1 96.56 273 ASP B O 1
ATOM 5024 N N . THR B 1 274 ? 3.225 4.754 -4.43 1 95.56 274 THR B N 1
ATOM 5025 C CA . THR B 1 274 ? 1.927 4.195 -4.789 1 95.56 274 THR B CA 1
ATOM 5026 C C . THR B 1 274 ? 0.821 5.23 -4.609 1 95.56 274 THR B C 1
ATOM 5028 O O . THR B 1 274 ? -0.133 5.27 -5.391 1 95.56 274 THR B O 1
ATOM 5031 N N . LEU B 1 275 ? 0.895 5.984 -3.559 1 95.69 275 LEU B N 1
ATOM 5032 C CA . LEU B 1 275 ? -0.042 7.086 -3.369 1 95.69 275 LEU B CA 1
ATOM 5033 C C . LEU B 1 275 ? -0.002 8.039 -4.555 1 95.69 275 LEU B C 1
ATOM 5035 O O . LEU B 1 275 ? -1.048 8.422 -5.09 1 95.69 275 LEU B O 1
ATOM 5039 N N . ARG B 1 276 ? 1.178 8.422 -4.949 1 95.19 276 ARG B N 1
ATOM 5040 C CA . ARG B 1 276 ? 1.351 9.328 -6.078 1 95.19 276 ARG B CA 1
ATOM 5041 C C . ARG B 1 276 ? 0.733 8.75 -7.348 1 95.19 276 ARG B C 1
ATOM 5043 O O . ARG B 1 276 ? -0.06 9.414 -8.016 1 95.19 276 ARG B O 1
ATOM 5050 N N . LEU B 1 277 ? 1.062 7.512 -7.652 1 93.5 277 LEU B N 1
ATOM 5051 C CA . LEU B 1 277 ? 0.545 6.848 -8.844 1 93.5 277 LEU B CA 1
ATOM 5052 C C . LEU B 1 277 ? -0.979 6.797 -8.82 1 93.5 277 LEU B C 1
ATOM 5054 O O . LEU B 1 277 ? -1.628 7.039 -9.836 1 93.5 277 LEU B O 1
ATOM 5058 N N . GLY B 1 278 ? -1.471 6.469 -7.68 1 92.62 278 GLY B N 1
ATOM 5059 C CA . GLY B 1 278 ? -2.918 6.402 -7.539 1 92.62 278 GLY B CA 1
ATOM 5060 C C . GLY B 1 278 ? -3.594 7.75 -7.723 1 92.62 278 GLY B C 1
ATOM 5061 O O . GLY B 1 278 ? -4.656 7.836 -8.344 1 92.62 278 GLY B O 1
ATOM 5062 N N . LEU B 1 279 ? -2.996 8.781 -7.188 1 92 279 LEU B N 1
ATOM 5063 C CA . LEU B 1 279 ? -3.59 10.109 -7.246 1 92 279 LEU B CA 1
ATOM 5064 C C . LEU B 1 279 ? -3.521 10.68 -8.656 1 92 279 LEU B C 1
ATOM 5066 O O . LEU B 1 279 ? -4.32 11.539 -9.023 1 92 279 LEU B O 1
ATOM 5070 N N . GLU B 1 280 ? -2.613 10.234 -9.414 1 91.19 280 GLU B N 1
ATOM 5071 C CA . GLU B 1 280 ? -2.467 10.703 -10.789 1 91.19 280 GLU B CA 1
ATOM 5072 C C . GLU B 1 280 ? -3.465 10.008 -11.719 1 91.19 280 GLU B C 1
ATOM 5074 O O . GLU B 1 280 ? -3.639 10.422 -12.867 1 91.19 280 GLU B O 1
ATOM 5079 N N . HIS B 1 281 ? -4.051 8.969 -11.227 1 89.62 281 HIS B N 1
ATOM 5080 C CA . HIS B 1 281 ? -5.07 8.273 -12.016 1 89.62 281 HIS B CA 1
ATOM 5081 C C . HIS B 1 281 ? -6.305 9.148 -12.203 1 89.62 281 HIS B C 1
ATOM 5083 O O . HIS B 1 281 ? -6.742 9.828 -11.273 1 89.62 281 HIS B O 1
ATOM 5089 N N . PRO B 1 282 ? -6.914 9.117 -13.328 1 86.25 282 PRO B N 1
ATOM 5090 C CA . PRO B 1 282 ? -8.078 9.969 -13.609 1 86.25 282 PRO B CA 1
ATOM 5091 C C . PRO B 1 282 ? -9.266 9.656 -12.703 1 86.25 282 PRO B C 1
ATOM 5093 O O . PRO B 1 282 ? -10.094 10.539 -12.438 1 86.25 282 PRO B O 1
ATOM 5096 N N . GLY B 1 283 ? -9.352 8.5 -12.305 1 83.12 283 GLY B N 1
ATOM 5097 C CA . GLY B 1 283 ? -10.445 8.102 -11.438 1 83.12 283 GLY B CA 1
ATOM 5098 C C . GLY B 1 283 ? -10.305 8.625 -10.016 1 83.12 283 GLY B C 1
ATOM 5099 O O . GLY B 1 283 ? -11.227 8.5 -9.211 1 83.12 283 GLY B O 1
ATOM 5100 N N . SER B 1 284 ? -9.227 9.266 -9.766 1 86.75 284 SER B N 1
ATOM 5101 C CA . SER B 1 284 ? -8.969 9.719 -8.398 1 86.75 284 SER B CA 1
ATOM 5102 C C . SER B 1 284 ? -9.102 11.234 -8.289 1 86.75 284 SER B C 1
ATOM 5104 O O . SER B 1 284 ? -8.633 11.828 -7.316 1 86.75 284 SER B O 1
ATOM 5106 N N . LYS B 1 285 ? -9.875 11.672 -9.211 1 84.75 285 LYS B N 1
ATOM 5107 C CA . LYS B 1 285 ? -10.07 13.117 -9.172 1 84.75 285 LYS B CA 1
ATOM 5108 C C . LYS B 1 285 ? -10.875 13.531 -7.945 1 84.75 285 LYS B C 1
ATOM 5110 O O . LYS B 1 285 ? -11.859 12.883 -7.594 1 84.75 285 LYS B O 1
ATOM 5115 N N . GLY B 1 286 ? -10.438 14.367 -7.191 1 86.31 286 GLY B N 1
ATOM 5116 C CA . GLY B 1 286 ? -11.156 14.852 -6.023 1 86.31 286 GLY B CA 1
ATOM 5117 C C . GLY B 1 286 ? -10.531 14.414 -4.715 1 86.31 286 GLY B C 1
ATOM 5118 O O . GLY B 1 286 ? -10.891 14.914 -3.646 1 86.31 286 GLY B O 1
ATOM 5119 N N . LEU B 1 287 ? -9.703 13.398 -4.844 1 89.62 287 LEU B N 1
ATOM 5120 C CA . LEU B 1 287 ? -8.992 12.977 -3.645 1 89.62 287 LEU B CA 1
ATOM 5121 C C . LEU B 1 287 ? -7.84 13.922 -3.332 1 89.62 287 LEU B C 1
ATOM 5123 O O . LEU B 1 287 ? -7.062 14.273 -4.223 1 89.62 287 LEU B O 1
ATOM 5127 N N . LEU B 1 288 ? -7.746 14.352 -2.039 1 90.25 288 LEU B N 1
ATOM 5128 C CA . LEU B 1 288 ? -6.781 15.375 -1.671 1 90.25 288 LEU B CA 1
ATOM 5129 C C . LEU B 1 288 ? -5.707 14.812 -0.749 1 90.25 288 LEU B C 1
ATOM 5131 O O . LEU B 1 288 ? -5.074 15.555 0.005 1 90.25 288 LEU B O 1
ATOM 5135 N N . TYR B 1 289 ? -5.473 13.539 -0.829 1 92.25 289 TYR B N 1
ATOM 5136 C CA . TYR B 1 289 ? -4.559 12.867 0.091 1 92.25 289 TYR B CA 1
ATOM 5137 C C . TYR B 1 289 ? -3.135 13.383 -0.088 1 92.25 289 TYR B C 1
ATOM 5139 O O . TYR B 1 289 ? -2.322 13.305 0.836 1 92.25 289 TYR B O 1
ATOM 5147 N N . GLY B 1 290 ? -2.846 13.945 -1.234 1 91 290 GLY B N 1
ATOM 5148 C CA . GLY B 1 290 ? -1.526 14.484 -1.516 1 91 290 GLY B CA 1
ATOM 5149 C C . GLY B 1 290 ? -1.154 15.648 -0.613 1 91 290 GLY B C 1
ATOM 5150 O O . GLY B 1 290 ? 0.028 15.898 -0.369 1 91 290 GLY B O 1
ATOM 5151 N N . ASN B 1 291 ? -2.139 16.281 -0.046 1 89.62 291 ASN B N 1
ATOM 5152 C CA . ASN B 1 291 ? -1.902 17.422 0.837 1 89.62 291 ASN B CA 1
ATOM 5153 C C . ASN B 1 291 ? -1.192 17 2.119 1 89.62 291 ASN B C 1
ATOM 5155 O O . ASN B 1 291 ? -0.557 17.812 2.783 1 89.62 291 ASN B O 1
ATOM 5159 N N . SER B 1 292 ? -1.34 15.75 2.416 1 94.12 292 SER B N 1
ATOM 5160 C CA . SER B 1 292 ? -0.798 15.266 3.68 1 94.12 292 SER B CA 1
ATOM 5161 C C . SER B 1 292 ? 0.432 14.391 3.457 1 94.12 292 SER B C 1
ATOM 5163 O O . SER B 1 292 ? 0.854 13.664 4.355 1 94.12 292 SER B O 1
ATOM 5165 N N . ALA B 1 293 ? 0.99 14.484 2.262 1 95.06 293 ALA B N 1
ATOM 5166 C CA . ALA B 1 293 ? 2.139 13.633 1.951 1 95.06 293 ALA B CA 1
ATOM 5167 C C . ALA B 1 293 ? 3.449 14.336 2.297 1 95.06 293 ALA B C 1
ATOM 5169 O O . ALA B 1 293 ? 4.52 13.727 2.26 1 95.06 293 ALA B O 1
ATOM 5170 N N . PHE B 1 294 ? 3.365 15.57 2.732 1 94.62 294 PHE B N 1
ATOM 5171 C CA . PHE B 1 294 ? 4.543 16.422 2.857 1 94.62 294 PHE B CA 1
ATOM 5172 C C . PHE B 1 294 ? 5.43 15.953 4.008 1 94.62 294 PHE B C 1
ATOM 5174 O O . PHE B 1 294 ? 6.645 15.836 3.854 1 94.62 294 PHE B O 1
ATOM 5181 N N . TRP B 1 295 ? 4.848 15.648 5.094 1 96.69 295 TRP B N 1
ATOM 5182 C CA . TRP B 1 295 ? 5.66 15.273 6.25 1 96.69 295 TRP B CA 1
ATOM 5183 C C . TRP B 1 295 ? 6.383 13.953 6.004 1 96.69 295 TRP B C 1
ATOM 5185 O O . TRP B 1 295 ? 7.598 13.859 6.188 1 96.69 295 TRP B O 1
ATOM 5195 N N . PRO B 1 296 ? 5.641 12.906 5.613 1 97.88 296 PRO B N 1
ATOM 5196 C CA . PRO B 1 296 ? 6.379 11.68 5.301 1 97.88 296 PRO B CA 1
ATOM 5197 C C . PRO B 1 296 ? 7.445 11.891 4.227 1 97.88 296 PRO B C 1
ATOM 5199 O O . PRO B 1 296 ? 8.508 11.266 4.277 1 97.88 296 PRO B O 1
ATOM 5202 N N . TYR B 1 297 ? 7.195 12.75 3.33 1 97.44 297 TYR B N 1
ATOM 5203 C CA . TYR B 1 297 ? 8.164 13.07 2.285 1 97.44 297 TYR B CA 1
ATOM 5204 C C . TYR B 1 297 ? 9.438 13.656 2.883 1 97.44 297 TYR B C 1
ATOM 5206 O O . TYR B 1 297 ? 10.539 13.25 2.52 1 97.44 297 TYR B O 1
ATOM 5214 N N . LEU B 1 298 ? 9.266 14.555 3.723 1 97 298 LEU B N 1
ATOM 5215 C CA . LEU B 1 298 ? 10.414 15.203 4.336 1 97 298 LEU B CA 1
ATOM 5216 C C . LEU B 1 298 ? 11.227 14.211 5.16 1 97 298 LEU B C 1
ATOM 5218 O O . LEU B 1 298 ? 12.461 14.234 5.133 1 97 298 LEU B O 1
ATOM 5222 N N . VAL B 1 299 ? 10.531 13.391 5.926 1 96.88 299 VAL B N 1
ATOM 5223 C CA . VAL B 1 299 ? 11.211 12.391 6.734 1 96.88 299 VAL B CA 1
ATOM 5224 C C . VAL B 1 299 ? 12.062 11.484 5.836 1 96.88 299 VAL B C 1
ATOM 5226 O O . VAL B 1 299 ? 13.211 11.18 6.164 1 96.88 299 VAL B O 1
ATOM 5229 N N . ALA B 1 300 ? 11.516 11.109 4.73 1 97.81 300 ALA B N 1
ATOM 5230 C CA . ALA B 1 300 ? 12.242 10.25 3.795 1 97.81 300 ALA B CA 1
ATOM 5231 C C . ALA B 1 300 ? 13.43 10.992 3.18 1 97.81 300 ALA B C 1
ATOM 5233 O O . ALA B 1 300 ? 14.523 10.43 3.062 1 97.81 300 ALA B O 1
ATOM 5234 N N . ARG B 1 301 ? 13.195 12.25 2.818 1 97.19 301 ARG B N 1
ATOM 5235 C CA . ARG B 1 301 ? 14.203 13.039 2.117 1 97.19 301 ARG B CA 1
ATOM 5236 C C . ARG B 1 301 ? 15.414 13.305 3.008 1 97.19 301 ARG B C 1
ATOM 5238 O O . ARG B 1 301 ? 16.516 13.578 2.51 1 97.19 301 ARG B O 1
ATOM 5245 N N . CYS B 1 302 ? 15.227 13.18 4.266 1 95.88 302 CYS B N 1
ATOM 5246 C CA . CYS B 1 302 ? 16.297 13.5 5.199 1 95.88 302 CYS B CA 1
ATOM 5247 C C . CYS B 1 302 ? 17.188 12.289 5.441 1 95.88 302 CYS B C 1
ATOM 5249 O O . CYS B 1 302 ? 18.219 12.391 6.094 1 95.88 302 CYS B O 1
ATOM 5251 N N . GLU B 1 303 ? 16.859 11.125 4.898 1 95.94 303 GLU B N 1
ATOM 5252 C CA . GLU B 1 303 ? 17.703 9.938 5.027 1 95.94 303 GLU B CA 1
ATOM 5253 C C . GLU B 1 303 ? 18.797 9.922 3.963 1 95.94 303 GLU B C 1
ATOM 5255 O O . GLU B 1 303 ? 18.844 9.023 3.119 1 95.94 303 GLU B O 1
ATOM 5260 N N . PHE B 1 304 ? 19.75 10.766 4.156 1 95.31 304 PHE B N 1
ATOM 5261 C CA . PHE B 1 304 ? 20.75 11.078 3.131 1 95.31 304 PHE B CA 1
ATOM 5262 C C . PHE B 1 304 ? 21.578 9.852 2.787 1 95.31 304 PHE B C 1
ATOM 5264 O O . PHE B 1 304 ? 21.719 9.5 1.614 1 95.31 304 PHE B O 1
ATOM 5271 N N . GLU B 1 305 ? 22.094 9.172 3.773 1 94.31 305 GLU B N 1
ATOM 5272 C CA . GLU B 1 305 ? 22.984 8.031 3.547 1 94.31 305 GLU B CA 1
ATOM 5273 C C . GLU B 1 305 ? 22.281 6.941 2.74 1 94.31 305 GLU B C 1
ATOM 5275 O O . GLU B 1 305 ? 22.859 6.418 1.775 1 94.31 305 GLU B O 1
ATOM 5280 N N . LEU B 1 306 ? 21.156 6.695 3.15 1 95.06 306 LEU B N 1
ATOM 5281 C CA . LEU B 1 306 ? 20.406 5.637 2.482 1 95.06 306 LEU B CA 1
ATOM 5282 C C . LEU B 1 306 ? 19.984 6.07 1.082 1 95.06 306 LEU B C 1
ATOM 5284 O O . LEU B 1 306 ? 19.953 5.254 0.157 1 95.06 306 LEU B O 1
ATOM 5288 N N . LEU B 1 307 ? 19.672 7.309 0.881 1 96.5 307 LEU B N 1
ATOM 5289 C CA . LEU B 1 307 ? 19.25 7.801 -0.429 1 96.5 307 LEU B CA 1
ATOM 5290 C C . LEU B 1 307 ? 20.438 7.844 -1.389 1 96.5 307 LEU B C 1
ATOM 5292 O O . LEU B 1 307 ? 20.281 7.637 -2.594 1 96.5 307 LEU B O 1
ATOM 5296 N N . ARG B 1 308 ? 21.578 8.055 -0.904 1 95.44 308 ARG B N 1
ATOM 5297 C CA . ARG B 1 308 ? 22.781 8.039 -1.74 1 95.44 308 ARG B CA 1
ATOM 5298 C C . ARG B 1 308 ? 23.062 6.637 -2.254 1 95.44 308 ARG B C 1
ATOM 5300 O O . ARG B 1 308 ? 23.5 6.465 -3.398 1 95.44 308 ARG B O 1
ATOM 5307 N N . SER B 1 309 ? 22.875 5.695 -1.371 1 95 309 SER B N 1
ATOM 5308 C CA . SER B 1 309 ? 23.156 4.309 -1.733 1 95 309 SER B CA 1
ATOM 5309 C C . SER B 1 309 ? 22.031 3.721 -2.586 1 95 309 SER B C 1
ATOM 5311 O O . SER B 1 309 ? 22.172 2.627 -3.137 1 95 309 SER B O 1
ATOM 5313 N N . ASN B 1 310 ? 20.938 4.449 -2.701 1 94.75 310 ASN B N 1
ATOM 5314 C CA . ASN B 1 310 ? 19.781 4 -3.479 1 94.75 310 ASN B CA 1
ATOM 5315 C C . ASN B 1 310 ? 19.203 5.133 -4.316 1 94.75 310 ASN B C 1
ATOM 5317 O O . ASN B 1 310 ? 18.109 5.633 -4.02 1 94.75 310 ASN B O 1
ATOM 5321 N N . PRO B 1 311 ? 19.797 5.422 -5.426 1 94.69 311 PRO B N 1
ATOM 5322 C CA . PRO B 1 311 ? 19.406 6.586 -6.223 1 94.69 311 PRO B CA 1
ATOM 5323 C C . PRO B 1 311 ? 17.984 6.465 -6.789 1 94.69 311 PRO B C 1
ATOM 5325 O O . PRO B 1 311 ? 17.328 7.477 -7.016 1 94.69 311 PRO B O 1
ATOM 5328 N N . GLU B 1 312 ? 17.469 5.242 -7.012 1 93.75 312 GLU B N 1
ATOM 5329 C CA . GLU B 1 312 ? 16.109 5.051 -7.516 1 93.75 312 GLU B CA 1
ATOM 5330 C C . GLU B 1 312 ? 15.078 5.609 -6.543 1 93.75 312 GLU B C 1
ATOM 5332 O O . GLU B 1 312 ? 14.023 6.102 -6.965 1 93.75 312 GLU B O 1
ATOM 5337 N N . TRP B 1 313 ? 15.438 5.535 -5.246 1 96 313 TRP B N 1
ATOM 5338 C CA . TRP B 1 313 ? 14.539 6.078 -4.234 1 96 313 TRP B CA 1
ATOM 5339 C C . TRP B 1 313 ? 14.453 7.598 -4.34 1 96 313 TRP B C 1
ATOM 5341 O O . TRP B 1 313 ? 13.375 8.172 -4.191 1 96 313 TRP B O 1
ATOM 5351 N N . LYS B 1 314 ? 15.547 8.172 -4.566 1 95.44 314 LYS B N 1
ATOM 5352 C CA . LYS B 1 314 ? 15.578 9.625 -4.734 1 95.44 314 LYS B CA 1
ATOM 5353 C C . LYS B 1 314 ? 14.727 10.055 -5.926 1 95.44 314 LYS B C 1
ATOM 5355 O O . LYS B 1 314 ? 14.016 11.055 -5.859 1 95.44 314 LYS B O 1
ATOM 5360 N N . THR B 1 315 ? 14.758 9.289 -6.945 1 95.44 315 THR B N 1
ATOM 5361 C CA . THR B 1 315 ? 13.984 9.594 -8.141 1 95.44 315 THR B CA 1
ATOM 5362 C C . THR B 1 315 ? 12.492 9.555 -7.844 1 95.44 315 THR B C 1
ATOM 5364 O O . THR B 1 315 ? 11.734 10.406 -8.328 1 95.44 315 THR B O 1
ATOM 5367 N N . VAL B 1 316 ? 12.125 8.586 -7.129 1 95.31 316 VAL B N 1
ATOM 5368 C CA . VAL B 1 316 ? 10.727 8.469 -6.734 1 95.31 316 VAL B CA 1
ATOM 5369 C C . VAL B 1 316 ? 10.305 9.711 -5.945 1 95.31 316 VAL B C 1
ATOM 5371 O O . VAL B 1 316 ? 9.234 10.273 -6.184 1 95.31 316 VAL B O 1
ATOM 5374 N N . LEU B 1 317 ? 11.133 10.109 -5.008 1 97.12 317 LEU B N 1
ATOM 5375 C CA . LEU B 1 317 ? 10.828 11.266 -4.176 1 97.12 317 LEU B CA 1
ATOM 5376 C C . LEU B 1 317 ? 10.805 12.547 -5.008 1 97.12 317 LEU B C 1
ATOM 5378 O O . LEU B 1 317 ? 10.023 13.461 -4.73 1 97.12 317 LEU B O 1
ATOM 5382 N N . ASP B 1 318 ? 11.625 12.609 -6.02 1 96 318 ASP B N 1
ATOM 5383 C CA . ASP B 1 318 ? 11.602 13.75 -6.926 1 96 318 ASP B CA 1
ATOM 5384 C C . ASP B 1 318 ? 10.273 13.836 -7.672 1 96 318 ASP B C 1
ATOM 5386 O O . ASP B 1 318 ? 9.727 14.93 -7.863 1 96 318 ASP B O 1
ATOM 5390 N N . LYS B 1 319 ? 9.789 12.727 -8.094 1 94.56 319 LYS B N 1
ATOM 5391 C CA . LYS B 1 319 ? 8.492 12.703 -8.773 1 94.56 319 LYS B CA 1
ATOM 5392 C C . LYS B 1 319 ? 7.375 13.141 -7.832 1 94.56 319 LYS B C 1
ATOM 5394 O O . LYS B 1 319 ? 6.449 13.844 -8.242 1 94.56 319 LYS B O 1
ATOM 5399 N N . LEU B 1 320 ? 7.52 12.664 -6.641 1 94.94 320 LEU B N 1
ATOM 5400 C CA . LEU B 1 320 ? 6.527 13.07 -5.645 1 94.94 320 LEU B CA 1
ATOM 5401 C C . LEU B 1 320 ? 6.566 14.57 -5.418 1 94.94 320 LEU B C 1
ATOM 5403 O O . LEU B 1 320 ? 5.52 15.219 -5.316 1 94.94 320 LEU B O 1
ATOM 5407 N N . PHE B 1 321 ? 7.738 15.148 -5.297 1 94.25 321 PHE B N 1
ATOM 5408 C CA . PHE B 1 321 ? 7.898 16.578 -5.141 1 94.25 321 PHE B CA 1
ATOM 5409 C C . PHE B 1 321 ? 7.242 17.328 -6.297 1 94.25 321 PHE B C 1
ATOM 5411 O O . PHE B 1 321 ? 6.523 18.312 -6.078 1 94.25 321 PHE B O 1
ATOM 5418 N N . SER B 1 322 ? 7.469 16.812 -7.426 1 92.31 322 SER B N 1
ATOM 5419 C CA . SER B 1 322 ? 6.895 17.438 -8.609 1 92.31 322 SER B CA 1
ATOM 5420 C C . SER B 1 322 ? 5.371 17.422 -8.562 1 92.31 322 SER B C 1
ATOM 5422 O O . SER B 1 322 ? 4.723 18.406 -8.945 1 92.31 322 SER B O 1
ATOM 5424 N N . MET B 1 323 ? 4.855 16.391 -8.102 1 90.19 323 MET B N 1
ATOM 5425 C CA . MET B 1 323 ? 3.406 16.297 -7.973 1 90.19 323 MET B CA 1
ATOM 5426 C C . MET B 1 323 ? 2.885 17.297 -6.945 1 90.19 323 MET B C 1
ATOM 5428 O O . MET B 1 323 ? 1.895 17.984 -7.191 1 90.19 323 MET B O 1
ATOM 5432 N N . MET B 1 324 ? 3.537 17.391 -5.785 1 88.75 324 MET B N 1
ATOM 5433 C CA . MET B 1 324 ? 3.082 18.266 -4.699 1 88.75 324 MET B CA 1
ATOM 5434 C C . MET B 1 324 ? 3.146 19.734 -5.105 1 88.75 324 MET B C 1
ATOM 5436 O O . MET B 1 324 ? 2.24 20.5 -4.797 1 88.75 324 MET B O 1
ATOM 5440 N N . ILE B 1 325 ? 4.137 20.047 -5.855 1 84.25 325 ILE B N 1
ATOM 5441 C CA . ILE B 1 325 ? 4.316 21.438 -6.25 1 84.25 325 ILE B CA 1
ATOM 5442 C C . ILE B 1 325 ? 3.301 21.812 -7.328 1 84.25 325 ILE B C 1
ATOM 5444 O O . ILE B 1 325 ? 2.828 22.953 -7.387 1 84.25 325 ILE B O 1
ATOM 5448 N N . SER B 1 326 ? 2.99 20.844 -8.133 1 79.12 326 SER B N 1
ATOM 5449 C CA . SER B 1 326 ? 2.047 21.109 -9.211 1 79.12 326 SER B CA 1
ATOM 5450 C C . SER B 1 326 ? 0.622 21.234 -8.68 1 79.12 326 SER B C 1
ATOM 5452 O O . SER B 1 326 ? -0.193 21.969 -9.25 1 79.12 326 SER B O 1
ATOM 5454 N N . SER B 1 327 ? 0.374 20.516 -7.75 1 65.88 327 SER B N 1
ATOM 5455 C CA . SER B 1 327 ? -0.988 20.484 -7.227 1 65.88 327 SER B CA 1
ATOM 5456 C C . SER B 1 327 ? -1.225 21.625 -6.238 1 65.88 327 SER B C 1
ATOM 5458 O O . SER B 1 327 ? -2.332 22.156 -6.152 1 65.88 327 SER B O 1
ATOM 5460 N N . TYR B 1 328 ? -0.058 21.766 -5.422 1 60 328 TYR B N 1
ATOM 5461 C CA . TYR B 1 328 ? -0.228 22.656 -4.277 1 60 328 TYR B CA 1
ATOM 5462 C C . TYR B 1 328 ? 0.875 23.719 -4.242 1 60 328 TYR B C 1
ATOM 5464 O O . TYR B 1 328 ? 2.037 23.422 -4.52 1 60 328 TYR B O 1
ATOM 5472 N N . LYS B 1 329 ? 0.743 24.672 -4.816 1 59.59 329 LYS B N 1
ATOM 5473 C CA . LYS B 1 329 ? 1.875 25.578 -4.934 1 59.59 329 LYS B CA 1
ATOM 5474 C C . LYS B 1 329 ? 2.264 26.156 -3.574 1 59.59 329 LYS B C 1
ATOM 5476 O O . LYS B 1 329 ? 2.254 27.375 -3.379 1 59.59 329 LYS B O 1
ATOM 5481 N N . PRO B 1 330 ? 2.547 25.203 -2.598 1 67.31 330 PRO B N 1
ATOM 5482 C CA . PRO B 1 330 ? 2.84 25.969 -1.383 1 67.31 330 PRO B CA 1
ATOM 5483 C C . PRO B 1 330 ? 4.309 26.375 -1.281 1 67.31 330 PRO B C 1
ATOM 5485 O O . PRO B 1 330 ? 5.195 25.562 -1.549 1 67.31 330 PRO B O 1
ATOM 5488 N N . GLY B 1 331 ? 4.59 27.594 -1.202 1 72.5 331 GLY B N 1
ATOM 5489 C CA . GLY B 1 331 ? 5.918 28.156 -1.041 1 72.5 331 GLY B CA 1
ATOM 5490 C C . GLY B 1 331 ? 6.758 27.438 -0.01 1 72.5 331 GLY B C 1
ATOM 5491 O O . GLY B 1 331 ? 7.957 27.234 -0.207 1 72.5 331 GLY B O 1
ATOM 5492 N N . HIS B 1 332 ? 6.152 26.953 0.97 1 79.94 332 HIS B N 1
ATOM 5493 C CA . HIS B 1 332 ? 6.898 26.328 2.061 1 79.94 332 HIS B CA 1
ATOM 5494 C C . HIS B 1 332 ? 7.477 24.984 1.641 1 79.94 332 HIS B C 1
ATOM 5496 O O . HIS B 1 332 ? 8.523 24.562 2.143 1 79.94 332 HIS B O 1
ATOM 5502 N N . ILE B 1 333 ? 6.859 24.297 0.729 1 86 333 ILE B N 1
ATOM 5503 C CA . ILE B 1 333 ? 7.375 23.031 0.222 1 86 333 ILE B CA 1
ATOM 5504 C C . ILE B 1 333 ? 8.68 23.266 -0.532 1 86 333 ILE B C 1
ATOM 5506 O O . ILE B 1 333 ? 9.648 22.531 -0.36 1 86 333 ILE B O 1
ATOM 5510 N N . GLN B 1 334 ? 8.68 24.359 -1.244 1 88.56 334 GLN B N 1
ATOM 5511 C CA . GLN B 1 334 ? 9.875 24.703 -2.014 1 88.56 334 GLN B CA 1
ATOM 5512 C C . GLN B 1 334 ? 11.039 25.062 -1.094 1 88.56 334 GLN B C 1
ATOM 5514 O O . GLN B 1 334 ? 12.18 24.688 -1.35 1 88.56 334 GLN B O 1
ATOM 5519 N N . ILE B 1 335 ? 10.727 25.734 -0.119 1 90.25 335 ILE B N 1
ATOM 5520 C CA . ILE B 1 335 ? 11.75 26.156 0.819 1 90.25 335 ILE B CA 1
ATOM 5521 C C . ILE B 1 335 ? 12.406 24.953 1.467 1 90.25 335 ILE B C 1
ATOM 5523 O O . ILE B 1 335 ? 13.633 24.875 1.58 1 90.25 335 ILE B O 1
ATOM 5527 N N . ALA B 1 336 ? 11.609 24.078 1.903 1 92.75 336 ALA B N 1
ATOM 5528 C CA . ALA B 1 336 ? 12.133 22.859 2.512 1 92.75 336 ALA B CA 1
ATOM 5529 C C . ALA B 1 336 ? 13.016 22.078 1.526 1 92.75 336 ALA B C 1
ATOM 5531 O O . ALA B 1 336 ? 14.102 21.625 1.881 1 92.75 336 ALA B O 1
ATOM 5532 N N . GLN B 1 337 ? 12.477 21.984 0.331 1 92.56 337 GLN B N 1
ATOM 5533 C CA . GLN B 1 337 ? 13.227 21.281 -0.697 1 92.56 337 GLN B CA 1
ATOM 5534 C C . GLN B 1 337 ? 14.555 21.969 -0.985 1 92.56 337 GLN B C 1
ATOM 5536 O O . GLN B 1 337 ? 15.57 21.297 -1.208 1 92.56 337 GLN B O 1
ATOM 5541 N N . ASP B 1 338 ? 14.531 23.219 -0.972 1 93.44 338 ASP B N 1
ATOM 5542 C CA . ASP B 1 338 ? 15.758 23.984 -1.219 1 93.44 338 ASP B CA 1
ATOM 5543 C C . ASP B 1 338 ? 16.781 23.719 -0.12 1 93.44 338 ASP B C 1
ATOM 5545 O O . ASP B 1 338 ? 17.984 23.562 -0.402 1 93.44 338 ASP B O 1
ATOM 5549 N N . MET B 1 339 ? 16.359 23.734 1.057 1 95.12 339 MET B N 1
ATOM 5550 C CA . MET B 1 339 ? 17.266 23.469 2.176 1 95.12 339 MET B CA 1
ATOM 5551 C C . MET B 1 339 ? 17.891 22.078 2.049 1 95.12 339 MET B C 1
ATOM 5553 O O . MET B 1 339 ? 19.078 21.906 2.277 1 95.12 339 MET B O 1
ATOM 5557 N N . ILE B 1 340 ? 17.109 21.156 1.679 1 95.88 340 ILE B N 1
ATOM 5558 C CA . ILE B 1 340 ? 17.562 19.781 1.535 1 95.88 340 ILE B CA 1
ATOM 5559 C C . ILE B 1 340 ? 18.531 19.672 0.364 1 95.88 340 ILE B C 1
ATOM 5561 O O . ILE B 1 340 ? 19.594 19.047 0.481 1 95.88 340 ILE B O 1
ATOM 5565 N N . GLN B 1 341 ? 18.141 20.312 -0.703 1 94.88 341 GLN B N 1
ATOM 5566 C CA . GLN B 1 341 ? 18.969 20.266 -1.904 1 94.88 341 GLN B CA 1
ATOM 5567 C C . GLN B 1 341 ? 20.328 20.922 -1.669 1 94.88 341 GLN B C 1
ATOM 5569 O O . GLN B 1 341 ? 21.344 20.438 -2.158 1 94.88 341 GLN B O 1
ATOM 5574 N N . GLU B 1 342 ? 20.344 21.953 -0.97 1 95.94 342 GLU B N 1
ATOM 5575 C CA . GLU B 1 342 ? 21.594 22.625 -0.639 1 95.94 342 GLU B CA 1
ATOM 5576 C C . GLU B 1 342 ? 22.516 21.719 0.152 1 95.94 342 GLU B C 1
ATOM 5578 O O . GLU B 1 342 ? 23.703 21.625 -0.152 1 95.94 342 GLU B O 1
ATOM 5583 N N . ALA B 1 343 ? 21.953 21.125 1.141 1 96 343 ALA B N 1
ATOM 5584 C CA . ALA B 1 343 ? 22.75 20.219 1.96 1 96 343 ALA B CA 1
ATOM 5585 C C . ALA B 1 343 ? 23.25 19.031 1.138 1 96 343 ALA B C 1
ATOM 5587 O O . ALA B 1 343 ? 24.375 18.562 1.325 1 96 343 ALA B O 1
ATOM 5588 N N . TRP B 1 344 ? 22.391 18.562 0.281 1 94.81 344 TRP B N 1
ATOM 5589 C CA . TRP B 1 344 ? 22.734 17.453 -0.592 1 94.81 344 TRP B CA 1
ATOM 5590 C C . TRP B 1 344 ? 23.906 17.812 -1.497 1 94.81 344 TRP B C 1
ATOM 5592 O O . TRP B 1 344 ? 24.844 17.016 -1.66 1 94.81 344 TRP B O 1
ATOM 5602 N N . GLU B 1 345 ? 23.922 18.969 -2.037 1 94.5 345 GLU B N 1
ATOM 5603 C CA . GLU B 1 345 ? 24.953 19.438 -2.959 1 94.5 345 GLU B CA 1
ATOM 5604 C C . GLU B 1 345 ? 26.266 19.688 -2.234 1 94.5 345 GLU B C 1
ATOM 5606 O O . GLU B 1 345 ? 27.344 19.516 -2.816 1 94.5 345 GLU B O 1
ATOM 5611 N N . ARG B 1 346 ? 26.188 19.969 -1.02 1 94.5 346 ARG B N 1
ATOM 5612 C CA . ARG B 1 346 ? 27.391 20.172 -0.215 1 94.5 346 ARG B CA 1
ATOM 5613 C C . ARG B 1 346 ? 28.031 18.844 0.16 1 94.5 346 ARG B C 1
ATOM 5615 O O . ARG B 1 346 ? 29.156 18.812 0.671 1 94.5 346 ARG B O 1
ATOM 5622 N N . GLY B 1 347 ? 27.312 17.75 -0.113 1 92.06 347 GLY B N 1
ATOM 5623 C CA . GLY B 1 347 ? 27.859 16.438 0.138 1 92.06 347 GLY B CA 1
ATOM 5624 C C . GLY B 1 347 ? 27.703 15.984 1.579 1 92.06 347 GLY B C 1
ATOM 5625 O O . GLY B 1 347 ? 28.438 15.109 2.047 1 92.06 347 GLY B O 1
ATOM 5626 N N . GLU B 1 348 ? 26.812 16.594 2.291 1 92.81 348 GLU B N 1
ATOM 5627 C CA . GLU B 1 348 ? 26.594 16.203 3.678 1 92.81 348 GLU B CA 1
ATOM 5628 C C . GLU B 1 348 ? 26.078 14.773 3.768 1 92.81 348 GLU B C 1
ATOM 5630 O O . GLU B 1 348 ? 25.297 14.328 2.92 1 92.81 348 GLU B O 1
ATOM 5635 N N . VAL B 1 349 ? 26.547 14.062 4.781 1 89.94 349 VAL B N 1
ATOM 5636 C CA . VAL B 1 349 ? 26.172 12.656 4.949 1 89.94 349 VAL B CA 1
ATOM 5637 C C . VAL B 1 349 ? 24.891 12.555 5.758 1 89.94 349 VAL B C 1
ATOM 5639 O O . VAL B 1 349 ? 24.094 11.641 5.547 1 89.94 349 VAL B O 1
ATOM 5642 N N . THR B 1 350 ? 24.797 13.438 6.699 1 89.38 350 THR B N 1
ATOM 5643 C CA . THR B 1 350 ? 23.594 13.523 7.5 1 89.38 350 THR B CA 1
ATOM 5644 C C . THR B 1 350 ? 23 14.938 7.441 1 89.38 350 THR B C 1
ATOM 5646 O O . THR B 1 350 ? 23.734 15.898 7.184 1 89.38 350 THR B O 1
ATOM 5649 N N . PHE B 1 351 ? 21.719 14.977 7.547 1 92.44 351 PHE B N 1
ATOM 5650 C CA . PHE B 1 351 ? 21.047 16.266 7.484 1 92.44 351 PHE B CA 1
ATOM 5651 C C . PHE B 1 351 ? 19.906 16.344 8.484 1 92.44 351 PHE B C 1
ATOM 5653 O O . PHE B 1 351 ? 19.094 15.422 8.57 1 92.44 351 PHE B O 1
ATOM 5660 N N . ASP B 1 352 ? 19.938 17.375 9.219 1 92.81 352 ASP B N 1
ATOM 5661 C CA . ASP B 1 352 ? 18.859 17.656 10.164 1 92.81 352 ASP B CA 1
ATOM 5662 C C . ASP B 1 352 ? 18.062 18.875 9.742 1 92.81 352 ASP B C 1
ATOM 5664 O O . ASP B 1 352 ? 18.484 20.016 9.953 1 92.81 352 ASP B O 1
ATOM 5668 N N . LEU B 1 353 ? 16.938 18.641 9.297 1 94.56 353 LEU B N 1
ATOM 5669 C CA . LEU B 1 353 ? 16.078 19.703 8.766 1 94.56 353 LEU B CA 1
ATOM 5670 C C . LEU B 1 353 ? 15.633 20.641 9.875 1 94.56 353 LEU B C 1
ATOM 5672 O O . LEU B 1 353 ? 15.477 21.844 9.648 1 94.56 353 LEU B O 1
ATOM 5676 N N . ASP B 1 354 ? 15.406 20.094 11.039 1 93.62 354 ASP B N 1
ATOM 5677 C CA . ASP B 1 354 ? 14.992 20.906 12.172 1 93.62 354 ASP B CA 1
ATOM 5678 C C . ASP B 1 354 ? 16.047 21.969 12.516 1 93.62 354 ASP B C 1
ATOM 5680 O O . ASP B 1 354 ? 15.727 23.141 12.688 1 93.62 354 ASP B O 1
ATOM 5684 N N . GLU B 1 355 ? 17.203 21.547 12.539 1 93.25 355 GLU B N 1
ATOM 5685 C CA . GLU B 1 355 ? 18.312 22.453 12.836 1 93.25 355 GLU B CA 1
ATOM 5686 C C . GLU B 1 355 ? 18.516 23.469 11.711 1 93.25 355 GLU B C 1
ATOM 5688 O O . GLU B 1 355 ? 18.812 24.641 11.969 1 93.25 355 GLU B O 1
ATOM 5693 N N . ALA B 1 356 ? 18.406 23.031 10.539 1 95 356 ALA B N 1
ATOM 5694 C CA . ALA B 1 356 ? 18.562 23.922 9.398 1 95 356 ALA B CA 1
ATOM 5695 C C . ALA B 1 356 ? 17.484 25 9.391 1 95 356 ALA B C 1
ATOM 5697 O O . ALA B 1 356 ? 17.781 26.172 9.125 1 95 356 ALA B O 1
ATOM 5698 N N . ALA B 1 357 ? 16.281 24.594 9.633 1 94.88 357 ALA B N 1
ATOM 5699 C CA . ALA B 1 357 ? 15.18 25.531 9.664 1 94.88 357 ALA B CA 1
ATOM 5700 C C . ALA B 1 357 ? 15.336 26.531 10.805 1 94.88 357 ALA B C 1
ATOM 5702 O O . ALA B 1 357 ? 15.094 27.734 10.641 1 94.88 357 ALA B O 1
ATOM 5703 N N . LEU B 1 358 ? 15.797 26.062 11.945 1 93.81 358 LEU B N 1
ATOM 5704 C CA . LEU B 1 358 ? 16.031 26.922 13.109 1 93.81 358 LEU B CA 1
ATOM 5705 C C . LEU B 1 358 ? 17.094 27.969 12.812 1 93.81 358 LEU B C 1
ATOM 5707 O O . LEU B 1 358 ? 16.953 29.125 13.195 1 93.81 358 LEU B O 1
ATOM 5711 N N . SER B 1 359 ? 18.109 27.516 12.188 1 93.75 359 SER B N 1
ATOM 5712 C CA . SER B 1 359 ? 19.203 28.406 11.859 1 93.75 359 SER B CA 1
ATOM 5713 C C . SER B 1 359 ? 18.75 29.516 10.906 1 93.75 359 SER B C 1
ATOM 5715 O O . SER B 1 359 ? 19.281 30.625 10.945 1 93.75 359 SER B O 1
ATOM 5717 N N . ARG B 1 360 ? 17.812 29.25 10.164 1 91.69 360 ARG B N 1
ATOM 5718 C CA . ARG B 1 360 ? 17.297 30.219 9.188 1 91.69 360 ARG B CA 1
ATOM 5719 C C . ARG B 1 360 ? 16.094 30.969 9.742 1 91.69 360 ARG B C 1
ATOM 5721 O O . ARG B 1 360 ? 15.508 31.812 9.055 1 91.69 360 ARG B O 1
ATOM 5728 N N . LYS B 1 361 ? 15.711 30.625 10.891 1 90.69 361 LYS B N 1
ATOM 5729 C CA . LYS B 1 361 ? 14.594 31.25 11.594 1 90.69 361 LYS B CA 1
ATOM 5730 C C . LYS B 1 361 ? 13.297 31.094 10.812 1 90.69 361 LYS B C 1
ATOM 5732 O O . LYS B 1 361 ? 12.547 32.062 10.633 1 90.69 361 LYS B O 1
ATOM 5737 N N . ILE B 1 362 ? 13.109 29.922 10.273 1 90.81 362 ILE B N 1
ATOM 5738 C CA . ILE B 1 362 ? 11.891 29.578 9.539 1 90.81 362 ILE B CA 1
ATOM 5739 C C . ILE B 1 362 ? 11.156 28.438 10.25 1 90.81 362 ILE B C 1
ATOM 5741 O O . ILE B 1 362 ? 11.789 27.5 10.742 1 90.81 362 ILE B O 1
ATOM 5745 N N . GLU B 1 363 ? 9.867 28.594 10.359 1 94.5 363 GLU B N 1
ATOM 5746 C CA . GLU B 1 363 ? 9.023 27.516 10.867 1 94.5 363 GLU B CA 1
ATOM 5747 C C . GLU B 1 363 ? 8.289 26.797 9.727 1 94.5 363 GLU B C 1
ATOM 5749 O O . GLU B 1 363 ? 7.309 27.328 9.195 1 94.5 363 GLU B O 1
ATOM 5754 N N . LEU B 1 364 ? 8.742 25.562 9.461 1 93 364 LEU B N 1
ATOM 5755 C CA . LEU B 1 364 ? 8.18 24.781 8.359 1 93 364 LEU B CA 1
ATOM 5756 C C . LEU B 1 364 ? 7.105 23.828 8.859 1 93 364 LEU B C 1
ATOM 5758 O O . LEU B 1 364 ? 7.406 22.859 9.555 1 93 364 LEU B O 1
ATOM 5762 N N . ALA B 1 365 ? 5.879 24.156 8.477 1 93.38 365 ALA B N 1
ATOM 5763 C CA . ALA B 1 365 ? 4.777 23.25 8.82 1 93.38 365 ALA B CA 1
ATOM 5764 C C . ALA B 1 365 ? 4.656 22.125 7.805 1 93.38 365 ALA B C 1
ATOM 5766 O O . ALA B 1 365 ? 4.613 22.359 6.594 1 93.38 365 ALA B O 1
ATOM 5767 N N . ALA B 1 366 ? 4.609 20.844 8.32 1 93.12 366 ALA B N 1
ATOM 5768 C CA . ALA B 1 366 ? 4.641 19.703 7.402 1 93.12 366 ALA B CA 1
ATOM 5769 C C . ALA B 1 366 ? 3.344 18.906 7.477 1 93.12 366 ALA B C 1
ATOM 5771 O O . ALA B 1 366 ? 3.266 17.797 6.957 1 93.12 366 ALA B O 1
ATOM 5772 N N . PHE B 1 367 ? 2.381 19.469 8.094 1 90.25 367 PHE B N 1
ATOM 5773 C CA . PHE B 1 367 ? 1.11 18.766 8.195 1 90.25 367 PHE B CA 1
ATOM 5774 C C . PHE B 1 367 ? 0.216 19.094 7.004 1 90.25 367 PHE B C 1
ATOM 5776 O O . PHE B 1 367 ? 0.44 20.078 6.297 1 90.25 367 PHE B O 1
#